Protein AF-A0A345R8A0-F1 (afdb_monomer_lite)

Structure (mmCIF, N/CA/C/O backbone):
data_AF-A0A345R8A0-F1
#
_entry.id   AF-A0A345R8A0-F1
#
loop_
_atom_site.group_PDB
_atom_site.id
_atom_site.type_symbol
_atom_site.label_atom_id
_atom_site.label_alt_id
_atom_site.label_comp_id
_atom_site.label_asym_id
_atom_site.label_entity_id
_atom_site.label_seq_id
_atom_site.pdbx_PDB_ins_code
_atom_site.Cartn_x
_atom_site.Cartn_y
_atom_site.Cartn_z
_atom_site.occupancy
_atom_site.B_iso_or_equiv
_atom_site.auth_seq_id
_atom_site.auth_comp_id
_atom_site.auth_asym_id
_atom_site.auth_atom_id
_atom_site.pdbx_PDB_model_num
ATOM 1 N N . MET A 1 1 ? -19.163 7.622 -16.918 1.00 77.88 1 MET A N 1
ATOM 2 C CA . MET A 1 1 ? -19.058 6.372 -17.705 1.00 77.88 1 MET A CA 1
ATOM 3 C C . MET A 1 1 ? -17.660 5.789 -17.510 1.00 77.88 1 MET A C 1
ATOM 5 O O . MET A 1 1 ? -16.726 6.576 -17.369 1.00 77.88 1 MET A O 1
ATOM 9 N N . PHE A 1 2 ? -17.513 4.461 -17.434 1.00 87.38 2 PHE A N 1
ATOM 10 C CA . PHE A 1 2 ? -16.194 3.812 -17.360 1.00 87.38 2 PHE A CA 1
ATOM 11 C C . PHE A 1 2 ? -15.455 3.922 -18.700 1.00 87.38 2 PHE A C 1
ATOM 13 O O . PHE A 1 2 ? -16.081 3.969 -19.755 1.00 87.38 2 PHE A O 1
ATOM 20 N N . ARG A 1 3 ? -14.124 3.992 -18.641 1.00 83.88 3 ARG A N 1
ATOM 21 C CA . ARG A 1 3 ? -13.221 4.232 -19.776 1.00 83.88 3 ARG A CA 1
ATOM 22 C C . ARG A 1 3 ? -12.813 2.946 -20.503 1.00 83.88 3 ARG A C 1
ATOM 24 O O . ARG A 1 3 ? -12.350 3.028 -21.633 1.00 83.88 3 ARG A O 1
ATOM 31 N N . SER A 1 4 ? -12.980 1.777 -19.881 1.00 86.06 4 SER A N 1
ATOM 32 C CA . SER A 1 4 ? -12.729 0.475 -20.510 1.00 86.06 4 SER A CA 1
ATOM 33 C C . SER A 1 4 ? -13.605 -0.636 -19.909 1.00 86.06 4 SER A C 1
ATOM 35 O O . SER A 1 4 ? -14.118 -0.471 -18.794 1.00 86.06 4 SER A O 1
ATOM 37 N N . PRO A 1 5 ? -13.765 -1.778 -20.607 1.00 88.62 5 PRO A N 1
ATOM 38 C CA . PRO A 1 5 ? -14.425 -2.961 -20.059 1.00 88.62 5 PRO A CA 1
ATOM 39 C C . PRO A 1 5 ? -13.766 -3.470 -18.775 1.00 88.62 5 PRO A C 1
ATOM 41 O O . PRO A 1 5 ? -14.469 -3.817 -17.835 1.00 88.62 5 PRO A O 1
ATOM 44 N N . GLU A 1 6 ? -12.435 -3.455 -18.692 1.00 90.38 6 GLU A N 1
ATOM 45 C CA . GLU A 1 6 ? -11.700 -3.926 -17.513 1.00 90.38 6 GLU A CA 1
ATOM 46 C C . GLU A 1 6 ? -11.864 -2.978 -16.317 1.00 90.38 6 GLU A C 1
ATOM 48 O O . GLU A 1 6 ? -11.864 -3.417 -15.169 1.00 90.38 6 GLU A O 1
ATOM 53 N N . GLN A 1 7 ? -12.063 -1.677 -16.559 1.00 91.88 7 GLN A N 1
ATOM 54 C CA . GLN A 1 7 ? -12.420 -0.732 -15.500 1.00 91.88 7 GLN A CA 1
ATOM 55 C C . GLN A 1 7 ? -13.836 -1.004 -14.961 1.00 91.88 7 GLN A C 1
ATOM 57 O O . GLN A 1 7 ? -14.059 -0.927 -13.751 1.00 91.88 7 GLN A O 1
ATOM 62 N N . ALA A 1 8 ? -14.785 -1.339 -15.842 1.00 93.62 8 ALA A N 1
ATOM 63 C CA . ALA A 1 8 ? -16.136 -1.737 -15.447 1.00 93.62 8 ALA A CA 1
ATOM 64 C C . ALA A 1 8 ? -16.137 -3.086 -14.706 1.00 93.62 8 ALA A C 1
ATOM 66 O O . ALA A 1 8 ? -16.811 -3.231 -13.690 1.00 93.62 8 ALA A O 1
ATOM 67 N N . GLU A 1 9 ? -15.328 -4.041 -15.162 1.00 94.81 9 GLU A N 1
ATOM 68 C CA . GLU A 1 9 ? -15.092 -5.318 -14.492 1.00 94.81 9 GLU A CA 1
ATOM 69 C C . GLU A 1 9 ? -14.518 -5.102 -13.082 1.00 94.81 9 GLU A C 1
ATOM 71 O O . GLU A 1 9 ? -15.033 -5.652 -12.108 1.00 94.81 9 GLU A O 1
ATOM 76 N N . PHE A 1 10 ? -13.501 -4.242 -12.946 1.00 95.81 10 PHE A N 1
ATOM 77 C CA . PHE A 1 10 ? -12.922 -3.877 -11.653 1.00 95.81 10 PHE A CA 1
ATOM 78 C C . PHE A 1 10 ? -13.986 -3.315 -10.701 1.00 95.81 10 PHE A C 1
ATOM 80 O O . PHE A 1 10 ? -14.083 -3.752 -9.553 1.00 95.81 10 PHE A O 1
ATOM 87 N N . ASN A 1 11 ? -14.817 -2.383 -11.179 1.00 97.50 11 ASN A N 1
ATOM 88 C CA . ASN A 1 11 ? -15.937 -1.845 -10.409 1.00 97.50 11 ASN A CA 1
ATOM 89 C C . ASN A 1 11 ? -16.918 -2.946 -9.979 1.00 97.50 11 ASN A C 1
ATOM 91 O O . ASN A 1 11 ? -17.286 -2.998 -8.808 1.00 97.50 11 ASN A O 1
ATOM 95 N N . GLN A 1 12 ? -17.296 -3.841 -10.894 1.00 96.81 12 GLN A N 1
ATOM 96 C CA . GLN A 1 12 ? -18.242 -4.919 -10.622 1.00 96.81 12 GLN A CA 1
ATOM 97 C C . GLN A 1 12 ? -17.741 -5.850 -9.510 1.00 96.81 12 GLN A C 1
ATOM 99 O O . GLN A 1 12 ? -18.516 -6.216 -8.629 1.00 96.81 12 GLN A O 1
ATOM 104 N N . PHE A 1 13 ? -16.451 -6.204 -9.499 1.00 97.38 13 PHE A N 1
ATOM 105 C CA . PHE A 1 13 ? -15.884 -7.028 -8.426 1.00 97.38 13 PHE A CA 1
ATOM 106 C C . PHE A 1 13 ? -15.897 -6.333 -7.072 1.00 97.38 13 PHE A C 1
ATOM 108 O O . PHE A 1 13 ? -16.281 -6.950 -6.077 1.00 97.38 13 PHE A O 1
ATOM 115 N N . VAL A 1 14 ? -15.534 -5.049 -7.037 1.00 98.06 14 VAL A N 1
ATOM 116 C CA . VAL A 1 14 ? -15.590 -4.251 -5.808 1.00 98.06 14 VAL A CA 1
ATOM 117 C C . VAL A 1 14 ? -17.036 -4.134 -5.312 1.00 98.06 14 VAL A C 1
ATOM 119 O O . VAL A 1 14 ? -17.295 -4.403 -4.142 1.00 98.06 14 VAL A O 1
ATOM 122 N N . ALA A 1 15 ? -17.988 -3.805 -6.187 1.00 98.00 15 ALA A N 1
ATOM 123 C CA . ALA A 1 15 ? -19.401 -3.666 -5.837 1.00 98.00 15 ALA A CA 1
ATOM 124 C C . ALA A 1 15 ? -20.010 -4.983 -5.327 1.00 98.00 15 ALA A C 1
ATOM 126 O O . ALA A 1 15 ? -20.638 -5.004 -4.270 1.00 98.00 15 ALA A O 1
ATOM 127 N N . ASN A 1 16 ? -19.761 -6.098 -6.022 1.00 97.69 16 ASN A N 1
ATOM 128 C CA . ASN A 1 16 ? -20.244 -7.418 -5.612 1.00 97.69 16 ASN A CA 1
ATOM 129 C C . ASN A 1 16 ? -19.719 -7.816 -4.228 1.00 97.69 16 ASN A C 1
ATOM 131 O O . ASN A 1 16 ? -20.475 -8.355 -3.420 1.00 97.69 16 ASN A O 1
ATOM 135 N N . HIS A 1 17 ? -18.443 -7.534 -3.954 1.00 98.38 17 HIS A N 1
ATOM 136 C CA . HIS A 1 17 ? -17.837 -7.815 -2.659 1.00 98.38 17 HIS A CA 1
ATOM 137 C C . HIS A 1 17 ? -18.387 -6.911 -1.546 1.00 98.38 17 HIS A C 1
ATOM 139 O O . HIS A 1 17 ? -18.649 -7.394 -0.449 1.00 98.38 17 HIS A O 1
ATOM 145 N N . ILE A 1 18 ? -18.623 -5.622 -1.827 1.00 98.12 18 ILE A N 1
ATOM 146 C CA . ILE A 1 18 ? -19.281 -4.702 -0.883 1.00 98.12 18 ILE A CA 1
ATOM 147 C C . ILE A 1 18 ? -20.659 -5.238 -0.471 1.00 98.12 18 ILE A C 1
ATOM 149 O O . ILE A 1 18 ? -21.012 -5.180 0.707 1.00 98.12 18 ILE A O 1
ATOM 153 N N . SER A 1 19 ? -21.434 -5.766 -1.422 1.00 97.19 19 SER A N 1
ATOM 154 C CA . SER A 1 19 ? -22.757 -6.329 -1.139 1.00 97.19 19 SER A CA 1
ATOM 155 C C . SER A 1 19 ? -22.697 -7.682 -0.426 1.00 97.19 19 SER A C 1
ATOM 157 O O . SER A 1 19 ? -23.536 -7.944 0.432 1.00 97.19 19 SER A O 1
ATOM 159 N N . ASN A 1 20 ? -21.730 -8.539 -0.771 1.00 96.38 20 ASN A N 1
ATOM 160 C CA . ASN A 1 20 ? -21.637 -9.917 -0.278 1.00 96.38 20 ASN A CA 1
ATOM 161 C C . ASN A 1 20 ? -20.197 -10.268 0.150 1.00 96.38 20 ASN A C 1
ATOM 163 O O . ASN A 1 20 ? -19.505 -11.001 -0.564 1.00 96.38 20 ASN A O 1
ATOM 167 N N . PRO A 1 21 ? -19.722 -9.749 1.295 1.00 96.25 21 PRO A N 1
ATOM 168 C CA . PRO A 1 21 ? -18.367 -10.014 1.765 1.00 96.25 21 PRO A CA 1
ATOM 169 C C . PRO A 1 21 ? -18.233 -11.431 2.349 1.00 96.25 21 PRO A C 1
ATOM 171 O O . PRO A 1 21 ? -18.961 -11.799 3.269 1.00 96.25 21 PRO A O 1
ATOM 174 N N . ASP A 1 22 ? -17.271 -12.210 1.852 1.00 95.56 22 ASP A N 1
ATOM 175 C CA . ASP A 1 22 ? -16.934 -13.568 2.315 1.00 95.56 22 ASP A CA 1
ATOM 176 C C . ASP A 1 22 ? -15.637 -13.601 3.147 1.00 95.56 22 ASP A C 1
ATOM 178 O O . ASP A 1 22 ? -15.593 -14.162 4.241 1.00 95.56 22 ASP A O 1
ATOM 182 N N . ALA A 1 23 ? -14.588 -12.951 2.656 1.00 97.50 23 ALA A N 1
ATOM 183 C CA . ALA A 1 23 ? -13.278 -12.778 3.284 1.00 97.50 23 ALA A CA 1
ATOM 184 C C . ALA A 1 23 ? -12.628 -11.506 2.702 1.00 97.50 23 ALA A C 1
ATOM 186 O O . ALA A 1 23 ? -13.123 -11.011 1.698 1.00 97.50 23 ALA A O 1
ATOM 187 N N . PRO A 1 24 ? -11.529 -10.959 3.253 1.00 98.12 24 PRO A N 1
ATOM 188 C CA . PRO A 1 24 ? -10.926 -9.737 2.716 1.00 98.12 24 PRO A CA 1
ATOM 189 C C . PRO A 1 24 ? -10.646 -9.824 1.206 1.00 98.12 24 PRO A C 1
ATOM 191 O O . PRO A 1 24 ? -10.015 -10.781 0.743 1.00 98.12 24 PRO A O 1
ATOM 194 N N . LEU A 1 25 ? -11.093 -8.836 0.431 1.00 98.50 25 LEU A N 1
ATOM 195 C CA . LEU A 1 25 ? -10.859 -8.784 -1.013 1.00 98.50 25 LEU A CA 1
ATOM 196 C C . LEU A 1 25 ? -9.452 -8.265 -1.308 1.00 98.50 25 LEU A C 1
ATOM 198 O O . LEU A 1 25 ? -9.097 -7.168 -0.888 1.00 98.50 25 LEU A O 1
ATOM 202 N N . LEU A 1 26 ? -8.671 -9.014 -2.085 1.00 98.19 26 LEU A N 1
ATOM 203 C CA . LEU A 1 26 ? -7.414 -8.532 -2.662 1.00 98.19 26 LEU A CA 1
ATOM 204 C C . LEU A 1 26 ? -7.591 -8.379 -4.166 1.00 98.19 26 LEU A C 1
ATOM 206 O O . LEU A 1 26 ? -7.727 -9.372 -4.883 1.00 98.19 26 LEU A O 1
ATOM 210 N N . ILE A 1 27 ? -7.606 -7.141 -4.648 1.00 96.75 27 ILE A N 1
ATOM 211 C CA . ILE A 1 27 ? -7.793 -6.853 -6.066 1.00 96.75 27 ILE A CA 1
ATOM 212 C C . ILE A 1 27 ? -6.631 -6.011 -6.591 1.00 96.75 27 ILE A C 1
ATOM 214 O O . ILE A 1 27 ? -6.379 -4.886 -6.156 1.00 96.75 27 ILE A O 1
ATOM 218 N N . GLU A 1 28 ? -5.885 -6.588 -7.529 1.00 94.44 28 GLU A N 1
ATOM 219 C CA . GLU A 1 28 ? -4.812 -5.899 -8.237 1.00 94.44 28 GLU A CA 1
ATOM 220 C C . GLU A 1 28 ? -5.332 -5.415 -9.580 1.00 94.44 28 GLU A C 1
ATOM 222 O O . GLU A 1 28 ? -5.896 -6.190 -10.345 1.00 94.44 28 GLU A O 1
ATOM 227 N N . GLY A 1 29 ? -5.143 -4.135 -9.874 1.00 89.19 29 GLY A N 1
ATOM 228 C CA . GLY A 1 29 ? -5.454 -3.569 -11.182 1.00 89.19 29 GLY A CA 1
ATOM 229 C C . GLY A 1 29 ? -4.224 -2.884 -11.741 1.00 89.19 29 GLY A C 1
ATOM 230 O O . GLY A 1 29 ? -3.698 -1.974 -11.097 1.00 89.19 29 GLY A O 1
ATOM 231 N N . ALA A 1 30 ? -3.764 -3.276 -12.925 1.00 81.19 30 ALA A N 1
ATOM 232 C CA . ALA A 1 30 ? -2.538 -2.719 -13.492 1.00 81.19 30 ALA A CA 1
ATOM 233 C C . ALA A 1 30 ? -2.554 -1.177 -13.549 1.00 81.19 30 ALA A C 1
ATOM 235 O O . ALA A 1 30 ? -3.607 -0.523 -13.565 1.00 81.19 30 ALA A O 1
ATOM 236 N N . THR A 1 31 ? -1.372 -0.561 -13.565 1.00 76.56 31 THR A N 1
ATOM 237 C CA . THR A 1 31 ? -1.261 0.890 -13.773 1.00 76.56 31 THR A CA 1
ATOM 238 C C . THR A 1 31 ? -1.940 1.286 -15.086 1.00 76.56 31 THR A C 1
ATOM 240 O O . THR A 1 31 ? -1.868 0.551 -16.071 1.00 76.56 31 THR A O 1
ATOM 243 N N . GLY A 1 32 ? -2.659 2.410 -15.065 1.00 73.00 32 GLY A N 1
ATOM 244 C CA . GLY A 1 32 ? -3.431 2.890 -16.213 1.00 73.00 32 GLY A CA 1
ATOM 245 C C . GLY A 1 32 ? -4.864 2.346 -16.323 1.00 73.00 32 GLY A C 1
ATOM 246 O O . GLY A 1 32 ? -5.683 2.945 -17.013 1.00 73.00 32 GLY A O 1
ATOM 247 N N . LEU A 1 33 ? -5.238 1.301 -15.566 1.00 83.38 33 LEU A N 1
ATOM 248 C CA . LEU A 1 33 ? -6.612 0.760 -15.551 1.00 83.38 33 LEU A CA 1
ATOM 249 C C . LEU A 1 33 ? -7.667 1.774 -15.053 1.00 83.38 33 LEU A C 1
ATOM 251 O O . LEU A 1 33 ? -8.860 1.635 -15.311 1.00 83.38 33 LEU A O 1
ATOM 255 N N . GLY A 1 34 ? -7.240 2.795 -14.302 1.00 86.75 34 GLY A N 1
ATOM 256 C CA . GLY A 1 34 ? -8.139 3.743 -13.645 1.00 86.75 34 GLY A CA 1
ATOM 257 C C . GLY A 1 34 ? -8.880 3.118 -12.457 1.00 86.75 34 GLY A C 1
ATOM 258 O O . GLY A 1 34 ? -10.099 3.254 -12.345 1.00 86.75 34 GLY A O 1
ATOM 259 N N . LYS A 1 35 ? -8.136 2.427 -11.581 1.00 91.69 35 LYS A N 1
ATOM 260 C CA . LYS A 1 35 ? -8.644 1.786 -10.354 1.00 91.69 35 LYS A CA 1
ATOM 261 C C . LYS A 1 35 ? -9.444 2.748 -9.477 1.00 91.69 35 LYS A C 1
ATOM 263 O O . LYS A 1 35 ? -10.528 2.385 -9.036 1.00 91.69 35 LYS A O 1
ATOM 268 N N . THR A 1 36 ? -8.927 3.962 -9.270 1.00 93.00 36 THR A N 1
ATOM 269 C CA . THR A 1 36 ? -9.528 4.989 -8.406 1.00 93.00 36 THR A CA 1
ATOM 270 C C . THR A 1 36 ? -10.953 5.306 -8.829 1.00 93.00 36 THR A C 1
ATOM 272 O O . THR A 1 36 ? -11.885 5.070 -8.067 1.00 93.00 36 THR A O 1
ATOM 275 N N . ARG A 1 37 ? -11.158 5.683 -10.094 1.00 94.00 37 ARG A N 1
ATOM 276 C CA . ARG A 1 37 ? -12.496 5.838 -10.679 1.00 94.00 37 ARG A CA 1
ATOM 277 C C . ARG A 1 37 ? -13.384 4.596 -10.510 1.00 94.00 37 ARG A C 1
ATOM 279 O O . ARG A 1 37 ? -14.561 4.730 -10.185 1.00 94.00 37 ARG A O 1
ATOM 286 N N . ALA A 1 38 ? -12.846 3.396 -10.735 1.00 95.62 38 ALA A N 1
ATOM 287 C CA . ALA A 1 38 ? -13.617 2.155 -10.656 1.00 95.62 38 ALA A CA 1
ATOM 288 C C . ALA A 1 38 ? -14.134 1.866 -9.239 1.00 95.62 38 ALA A C 1
ATOM 290 O O . ALA A 1 38 ? -15.328 1.616 -9.067 1.00 95.62 38 ALA A O 1
ATOM 291 N N . TYR A 1 39 ? -13.266 1.912 -8.223 1.00 97.31 39 TYR A N 1
ATOM 292 C CA . TYR A 1 39 ? -13.694 1.628 -6.854 1.00 97.31 39 TYR A CA 1
ATOM 293 C C . TYR A 1 39 ? -14.499 2.782 -6.259 1.00 97.31 39 TYR A C 1
ATOM 295 O O . TYR A 1 39 ? -15.452 2.513 -5.534 1.00 97.31 39 TYR A O 1
ATOM 303 N N . LEU A 1 40 ? -14.189 4.046 -6.587 1.00 97.62 40 LEU A N 1
ATOM 304 C CA . LEU A 1 40 ? -14.974 5.185 -6.105 1.00 97.62 40 LEU A CA 1
ATOM 305 C C . LEU A 1 40 ? -16.424 5.086 -6.577 1.00 97.62 40 LEU A C 1
ATOM 307 O O . LEU A 1 40 ? -17.327 5.291 -5.777 1.00 97.62 40 LEU A O 1
ATOM 311 N N . ALA A 1 41 ? -16.675 4.669 -7.820 1.00 97.44 41 ALA A N 1
ATOM 312 C CA . ALA A 1 41 ? -18.042 4.421 -8.272 1.00 97.44 41 ALA A CA 1
ATOM 313 C C . ALA A 1 41 ? -18.778 3.394 -7.393 1.00 97.44 41 ALA A C 1
ATOM 315 O O . ALA A 1 41 ? -19.903 3.649 -6.974 1.00 97.44 41 ALA A O 1
ATOM 316 N N . ALA A 1 42 ? -18.130 2.279 -7.036 1.00 97.75 42 ALA A N 1
ATOM 317 C CA . ALA A 1 42 ? -18.726 1.271 -6.155 1.00 97.75 42 ALA A CA 1
ATOM 318 C C . ALA A 1 42 ? -18.971 1.817 -4.734 1.00 97.75 42 ALA A C 1
ATOM 320 O O . ALA A 1 42 ? -20.017 1.561 -4.138 1.00 97.75 42 ALA A O 1
ATOM 321 N N . VAL A 1 43 ? -18.033 2.612 -4.209 1.00 98.00 43 VAL A N 1
ATOM 322 C CA . VAL A 1 43 ? -18.134 3.264 -2.893 1.00 98.00 43 VAL A CA 1
ATOM 323 C C . VAL A 1 43 ? -19.258 4.304 -2.849 1.00 98.00 43 VAL A C 1
ATOM 325 O O . VAL A 1 43 ? -19.973 4.399 -1.852 1.00 98.00 43 VAL A O 1
ATOM 328 N N . PHE A 1 44 ? -19.468 5.069 -3.919 1.00 97.88 44 PHE A N 1
ATOM 329 C CA . PHE A 1 44 ? -20.542 6.060 -3.975 1.00 97.88 44 PHE A CA 1
ATOM 330 C C . PHE A 1 44 ? -21.912 5.427 -4.239 1.00 97.88 44 PHE A C 1
ATOM 332 O O . PHE A 1 44 ? -22.894 5.892 -3.675 1.00 97.88 44 PHE A O 1
ATOM 339 N N . GLN A 1 45 ? -21.994 4.313 -4.966 1.00 96.12 45 GLN A N 1
ATOM 340 C CA . GLN A 1 45 ? -23.272 3.666 -5.300 1.00 96.12 45 GLN A CA 1
ATOM 341 C C . GLN A 1 45 ? -23.825 2.711 -4.228 1.00 96.12 45 GLN A C 1
ATOM 343 O O . GLN A 1 45 ? -24.997 2.352 -4.291 1.00 96.12 45 GLN A O 1
ATOM 348 N N . THR A 1 46 ? -23.017 2.282 -3.254 1.00 97.00 46 THR A N 1
ATOM 349 C CA . THR A 1 46 ? -23.482 1.389 -2.173 1.00 97.00 46 THR A CA 1
ATOM 350 C C . THR A 1 46 ? -24.357 2.106 -1.133 1.00 97.00 46 THR A C 1
ATOM 352 O O . THR A 1 46 ? -24.239 3.308 -0.948 1.00 97.00 46 THR A O 1
ATOM 355 N N . ASP A 1 47 ? -25.199 1.393 -0.392 1.00 95.88 47 ASP A N 1
ATOM 356 C CA . ASP A 1 47 ? -25.915 1.910 0.788 1.00 95.88 47 ASP A CA 1
ATOM 357 C C . ASP A 1 47 ? -25.055 1.892 2.070 1.00 95.88 47 ASP A C 1
ATOM 359 O O . ASP A 1 47 ? -25.454 2.415 3.108 1.00 95.88 47 ASP A O 1
ATOM 363 N N . LYS A 1 48 ? -23.869 1.275 2.009 1.00 97.62 48 LYS A N 1
ATOM 364 C CA . LYS A 1 48 ? -22.955 1.094 3.143 1.00 97.62 48 LYS A CA 1
ATOM 365 C C . LYS A 1 48 ? -22.150 2.350 3.469 1.00 97.62 48 LYS A C 1
ATOM 367 O O . LYS A 1 48 ? -21.744 3.093 2.573 1.00 97.62 48 LYS A O 1
ATOM 372 N N . ARG A 1 49 ? -21.815 2.522 4.752 1.00 98.00 49 ARG A N 1
ATOM 373 C CA . ARG A 1 49 ? -20.831 3.510 5.211 1.00 98.00 49 ARG A CA 1
ATOM 374 C C . ARG A 1 49 ? -19.427 2.972 4.985 1.00 98.00 49 ARG A C 1
ATOM 376 O O . ARG A 1 49 ? -19.062 1.912 5.498 1.00 98.00 49 ARG A O 1
ATOM 383 N N . VAL A 1 50 ? -18.614 3.725 4.256 1.00 98.62 50 VAL A N 1
ATOM 384 C CA . VAL A 1 50 ? -17.299 3.273 3.786 1.00 98.62 50 VAL A CA 1
ATOM 385 C C . VAL A 1 50 ? -16.189 4.133 4.382 1.00 98.62 50 VAL A C 1
ATOM 387 O O . VAL A 1 50 ? -16.371 5.330 4.605 1.00 98.62 50 VAL A O 1
ATOM 390 N N . ALA A 1 51 ? -15.026 3.536 4.631 1.00 98.56 51 ALA A N 1
ATOM 391 C CA . ALA A 1 51 ? -13.773 4.273 4.742 1.00 98.56 51 ALA A CA 1
ATOM 392 C C . ALA A 1 51 ? -12.819 3.939 3.597 1.00 98.56 51 ALA A C 1
ATOM 394 O O . ALA A 1 51 ? -12.680 2.778 3.226 1.00 98.56 51 ALA A O 1
ATOM 395 N N . ILE A 1 52 ? -12.133 4.959 3.091 1.00 98.50 52 ILE A N 1
ATOM 396 C CA . ILE A 1 52 ? -11.014 4.874 2.159 1.00 98.50 52 ILE A CA 1
ATOM 397 C C . ILE A 1 52 ? -9.750 5.231 2.945 1.00 98.50 52 ILE A C 1
ATOM 399 O O . ILE A 1 52 ? -9.580 6.349 3.435 1.00 98.50 52 ILE A O 1
ATOM 403 N N . CYS A 1 53 ? -8.871 4.254 3.099 1.00 97.00 53 CYS A N 1
ATOM 404 C CA . CYS A 1 53 ? -7.655 4.318 3.882 1.00 97.00 53 CYS A CA 1
ATOM 405 C C . CYS A 1 53 ? -6.443 4.348 2.954 1.00 97.00 53 CYS A C 1
ATOM 407 O O . CYS A 1 53 ? -6.230 3.428 2.167 1.00 97.00 53 CYS A O 1
ATOM 409 N N . LEU A 1 54 ? -5.624 5.385 3.087 1.00 93.19 54 LEU A N 1
ATOM 410 C CA . LEU A 1 54 ? -4.411 5.572 2.295 1.00 93.19 54 LEU A CA 1
ATOM 411 C C . LEU A 1 54 ? -3.160 5.503 3.163 1.00 93.19 54 LEU A C 1
ATOM 413 O O . LEU A 1 54 ? -3.205 5.738 4.370 1.00 93.19 54 LEU A O 1
ATOM 417 N N . ALA A 1 55 ? -2.014 5.208 2.556 1.00 85.31 55 ALA A N 1
ATOM 418 C CA . ALA A 1 55 ? -0.753 5.166 3.288 1.00 85.31 55 ALA A CA 1
ATOM 419 C C . ALA A 1 55 ? -0.381 6.547 3.868 1.00 85.31 55 ALA A C 1
ATOM 421 O O . ALA A 1 55 ? -0.025 6.652 5.039 1.00 85.31 55 ALA A O 1
ATOM 422 N N . THR A 1 56 ? -0.514 7.626 3.092 1.00 85.06 56 THR A N 1
ATOM 423 C CA . THR A 1 56 ? -0.013 8.960 3.466 1.00 85.06 56 THR A CA 1
ATOM 424 C C . THR A 1 56 ? -1.039 10.064 3.214 1.00 85.06 56 THR A C 1
ATOM 426 O O . THR A 1 56 ? -1.967 9.899 2.425 1.00 85.06 56 THR A O 1
ATOM 429 N N . ASN A 1 57 ? -0.852 11.226 3.852 1.00 86.69 57 ASN A N 1
ATOM 430 C CA . ASN A 1 57 ? -1.676 12.406 3.569 1.00 86.69 57 ASN A CA 1
ATOM 431 C C . ASN A 1 57 ? -1.466 12.936 2.144 1.00 86.69 57 ASN A C 1
ATOM 433 O O . ASN A 1 57 ? -2.425 13.407 1.550 1.00 86.69 57 ASN A O 1
ATOM 437 N N . ALA A 1 58 ? -0.271 12.775 1.563 1.00 82.94 58 ALA A N 1
ATOM 438 C CA . ALA A 1 58 ? -0.009 13.140 0.169 1.00 82.94 58 ALA A CA 1
ATOM 439 C C . ALA A 1 58 ? -0.895 12.354 -0.815 1.00 82.94 58 ALA A C 1
ATOM 441 O O . ALA A 1 58 ? -1.445 12.933 -1.744 1.00 82.94 58 ALA A O 1
ATOM 442 N N . LEU A 1 59 ? -1.109 11.054 -0.575 1.00 86.56 59 LEU A N 1
ATOM 443 C CA . LEU A 1 59 ? -2.060 10.268 -1.368 1.00 86.56 59 LEU A CA 1
ATOM 444 C C . LEU A 1 59 ? -3.505 10.737 -1.164 1.00 86.56 59 LEU A C 1
ATOM 446 O O . LEU A 1 59 ? -4.314 10.645 -2.083 1.00 86.56 59 LEU A O 1
ATOM 450 N N . ILE A 1 60 ? -3.843 11.247 0.026 1.00 91.94 60 ILE A N 1
ATOM 451 C CA . ILE A 1 60 ? -5.186 11.785 0.267 1.00 91.94 60 ILE A CA 1
ATOM 452 C C . ILE A 1 60 ? -5.369 13.060 -0.552 1.00 91.94 60 ILE A C 1
ATOM 454 O O . ILE A 1 60 ? -6.370 13.171 -1.249 1.00 91.94 60 ILE A O 1
ATOM 458 N N . GLU A 1 61 ? -4.391 13.968 -0.540 1.00 89.56 61 GLU A N 1
ATOM 459 C CA . GLU A 1 61 ? -4.404 15.146 -1.417 1.00 89.56 61 GLU A CA 1
ATOM 460 C C . GLU A 1 61 ? -4.495 14.755 -2.899 1.00 89.56 61 GLU A C 1
ATOM 462 O O . GLU A 1 61 ? -5.220 15.392 -3.656 1.00 89.56 61 GLU A O 1
ATOM 467 N N . GLN A 1 62 ? -3.831 13.673 -3.322 1.00 86.44 62 GLN A N 1
ATOM 468 C CA . GLN A 1 62 ? -3.936 13.169 -4.695 1.00 86.44 62 GLN A CA 1
ATOM 469 C C . GLN A 1 62 ? -5.376 12.769 -5.053 1.00 86.44 62 GLN A C 1
ATOM 471 O O . GLN A 1 62 ? -5.854 13.114 -6.131 1.00 86.44 62 GLN A O 1
ATOM 476 N N . ILE A 1 63 ? -6.093 12.072 -4.163 1.00 90.31 63 ILE A N 1
ATOM 477 C CA . ILE A 1 63 ? -7.507 11.732 -4.391 1.00 90.31 63 ILE A CA 1
ATOM 478 C C . ILE A 1 63 ? -8.380 12.991 -4.396 1.00 90.31 63 ILE A C 1
ATOM 480 O O . ILE A 1 63 ? -9.228 13.126 -5.280 1.00 90.31 63 ILE A O 1
ATOM 484 N N . LEU A 1 64 ? -8.173 13.908 -3.446 1.00 91.12 64 LEU A N 1
ATOM 485 C CA . LEU A 1 64 ? -8.965 15.137 -3.321 1.00 91.12 64 LEU A CA 1
ATOM 486 C C . LEU A 1 64 ? -8.816 16.056 -4.539 1.00 91.12 64 LEU A C 1
ATOM 488 O O . LEU A 1 64 ? -9.801 16.630 -4.989 1.00 91.12 64 LEU A O 1
ATOM 492 N N . ASN A 1 65 ? -7.611 16.137 -5.103 1.00 88.44 65 ASN A N 1
ATOM 493 C CA . ASN A 1 65 ? -7.318 16.936 -6.294 1.00 88.44 65 ASN A CA 1
ATOM 494 C C . ASN A 1 65 ? -7.584 16.184 -7.611 1.00 88.44 65 ASN A C 1
ATOM 496 O O . ASN A 1 65 ? -7.401 16.740 -8.695 1.00 88.44 65 ASN A O 1
ATOM 500 N N . SER A 1 66 ? -8.007 14.918 -7.550 1.00 88.25 66 SER A N 1
ATOM 501 C CA . SER A 1 66 ? -8.317 14.134 -8.745 1.00 88.25 66 SER A CA 1
ATOM 502 C C . SER A 1 66 ? -9.668 14.525 -9.349 1.00 88.25 66 SER A C 1
ATOM 504 O O . SER A 1 66 ? -10.615 14.865 -8.646 1.00 88.25 66 SER A O 1
ATOM 506 N N . SER A 1 67 ? -9.811 14.351 -10.665 1.00 89.88 67 SER A N 1
ATOM 507 C CA . SER A 1 67 ? -11.121 14.435 -11.340 1.00 89.88 67 SER A CA 1
ATOM 508 C C . SER A 1 67 ? -12.049 13.245 -11.045 1.00 89.88 67 SER A C 1
ATOM 510 O O . SER A 1 67 ? -13.198 13.230 -11.488 1.00 89.88 67 SER A O 1
ATOM 512 N N . ASP A 1 68 ? -11.563 12.220 -10.340 1.00 92.88 68 ASP A N 1
ATOM 513 C CA . ASP A 1 68 ? -12.319 10.998 -10.073 1.00 92.88 68 ASP A CA 1
ATOM 514 C C . ASP A 1 68 ? -13.250 11.147 -8.866 1.00 92.88 68 ASP A C 1
ATOM 516 O O . ASP A 1 68 ? -14.359 10.617 -8.909 1.00 92.88 68 ASP A O 1
ATOM 520 N N . LEU A 1 69 ? -12.846 11.892 -7.829 1.00 94.00 69 LEU A N 1
ATOM 521 C CA . LEU A 1 69 ? -13.689 12.125 -6.653 1.00 94.00 69 LEU A CA 1
ATOM 522 C C . LEU A 1 69 ? -14.916 13.005 -6.968 1.00 94.00 69 LEU A C 1
ATOM 524 O O . LEU A 1 69 ? -16.020 12.539 -6.682 1.00 94.00 69 LEU A O 1
ATOM 528 N N . PRO A 1 70 ? -14.794 14.184 -7.619 1.00 94.19 70 PRO A N 1
ATOM 529 C CA . PRO A 1 70 ? -15.960 14.981 -8.010 1.00 94.19 70 PRO A CA 1
ATOM 530 C C . PRO A 1 70 ? -16.915 14.205 -8.921 1.00 94.19 70 PRO A C 1
ATOM 532 O O . PRO A 1 70 ? -18.121 14.188 -8.700 1.00 94.19 70 PRO A O 1
ATOM 535 N N . TRP A 1 71 ? -16.367 13.467 -9.891 1.00 94.88 71 TRP A N 1
ATOM 536 C CA . TRP A 1 71 ? -17.163 12.598 -10.756 1.00 94.88 71 TRP A CA 1
ATOM 537 C C . TRP A 1 71 ? -17.913 11.509 -9.973 1.00 94.88 71 TRP A C 1
ATOM 539 O O . TRP A 1 71 ? -19.041 11.169 -10.318 1.00 94.88 71 TRP A O 1
ATOM 549 N N . ALA A 1 72 ? -17.302 10.933 -8.936 1.00 95.44 72 ALA A N 1
ATOM 550 C CA . ALA A 1 72 ? -17.961 9.927 -8.112 1.00 95.44 72 ALA A CA 1
ATOM 551 C C . ALA A 1 72 ? -19.052 10.541 -7.217 1.00 95.44 72 ALA A C 1
ATOM 553 O O . ALA A 1 72 ? -20.095 9.918 -7.035 1.00 95.44 72 ALA A O 1
ATOM 554 N N . GLN A 1 73 ? -18.859 11.772 -6.729 1.00 95.62 73 GLN A N 1
ATOM 555 C CA . GLN A 1 73 ? -19.878 12.522 -5.983 1.00 95.62 73 GLN A CA 1
ATOM 556 C C . GLN A 1 73 ? -21.127 12.801 -6.828 1.00 95.62 73 GLN A C 1
ATOM 558 O O . GLN A 1 73 ? -22.237 12.703 -6.313 1.00 95.62 73 GLN A O 1
ATOM 563 N N . GLU A 1 74 ? -20.981 13.047 -8.134 1.00 95.94 74 GLU A N 1
ATOM 564 C CA . GLU A 1 74 ? -22.125 13.184 -9.053 1.00 95.94 74 GLU A CA 1
ATOM 565 C C . GLU A 1 74 ? -22.994 11.915 -9.131 1.00 95.94 74 GLU A C 1
ATOM 567 O O . GLU A 1 74 ? -24.181 12.003 -9.441 1.00 95.94 74 GLU A O 1
ATOM 572 N N . LEU A 1 75 ? -22.434 10.731 -8.841 1.00 95.12 75 LEU A N 1
ATOM 573 C CA . LEU A 1 75 ? -23.188 9.470 -8.836 1.00 95.12 75 LEU A CA 1
ATOM 574 C C . LEU A 1 75 ? -24.119 9.340 -7.623 1.00 95.12 75 LEU A C 1
ATOM 576 O O . LEU A 1 75 ? -25.091 8.589 -7.694 1.00 95.12 75 LEU A O 1
ATOM 580 N N . ALA A 1 76 ? -23.808 10.023 -6.519 1.00 95.19 76 ALA A N 1
ATOM 581 C CA . ALA A 1 76 ? -24.607 10.032 -5.297 1.00 95.19 76 ALA A CA 1
ATOM 582 C C . ALA A 1 76 ? -24.438 11.377 -4.556 1.00 95.19 76 ALA A C 1
ATOM 584 O O . ALA A 1 76 ? -23.704 11.436 -3.565 1.00 95.19 76 ALA A O 1
ATOM 585 N N . PRO A 1 77 ? -25.113 12.451 -5.019 1.00 94.38 77 PRO A N 1
ATOM 586 C CA . PRO A 1 77 ? -24.923 13.813 -4.505 1.00 94.38 77 PRO A CA 1
ATOM 587 C C . PRO A 1 77 ? -25.260 13.988 -3.020 1.00 94.38 77 PRO A C 1
ATOM 589 O O . PRO A 1 77 ? -24.725 14.880 -2.370 1.00 94.38 77 PRO A O 1
ATOM 592 N N . ASP A 1 78 ? -26.127 13.127 -2.484 1.00 95.38 78 ASP A N 1
ATOM 593 C CA . ASP A 1 78 ? -26.569 13.183 -1.088 1.00 95.38 78 ASP A CA 1
ATOM 594 C C . ASP A 1 78 ? -25.550 12.580 -0.106 1.00 95.38 78 ASP A C 1
ATOM 596 O O . ASP A 1 78 ? -25.685 12.752 1.106 1.00 95.38 78 ASP A O 1
ATOM 600 N N . LYS A 1 79 ? -24.525 11.867 -0.598 1.00 96.81 79 LYS A N 1
ATOM 601 C CA . LYS A 1 79 ? -23.515 11.248 0.265 1.00 96.81 79 LYS A CA 1
ATOM 602 C C . LYS A 1 79 ? -22.515 12.263 0.788 1.00 96.81 79 LYS A C 1
ATOM 604 O O . LYS A 1 79 ? -21.833 12.962 0.038 1.00 96.81 79 LYS A O 1
ATOM 609 N N . THR A 1 80 ? -22.330 12.240 2.097 1.00 97.38 80 THR A N 1
ATOM 610 C CA . THR A 1 80 ? -21.353 13.071 2.793 1.00 97.38 80 THR A CA 1
ATOM 611 C C . THR A 1 80 ? -19.958 12.442 2.760 1.00 97.38 80 THR A C 1
ATOM 613 O O . THR A 1 80 ? -19.774 11.250 3.026 1.00 97.38 80 THR A O 1
ATOM 616 N N . VAL A 1 81 ? -18.947 13.259 2.454 1.00 97.81 81 VAL A N 1
ATOM 617 C CA . VAL A 1 81 ? -17.530 12.867 2.447 1.00 97.81 81 VAL A CA 1
ATOM 618 C C . VAL A 1 81 ? -16.795 13.687 3.500 1.00 97.81 81 VAL A C 1
ATOM 620 O O . VAL A 1 81 ? -16.877 14.912 3.490 1.00 97.81 81 VAL A O 1
ATOM 623 N N . ALA A 1 82 ? -16.054 13.026 4.386 1.00 97.94 82 ALA A N 1
ATOM 624 C CA . ALA A 1 82 ? -15.192 13.685 5.363 1.00 97.94 82 ALA A CA 1
ATOM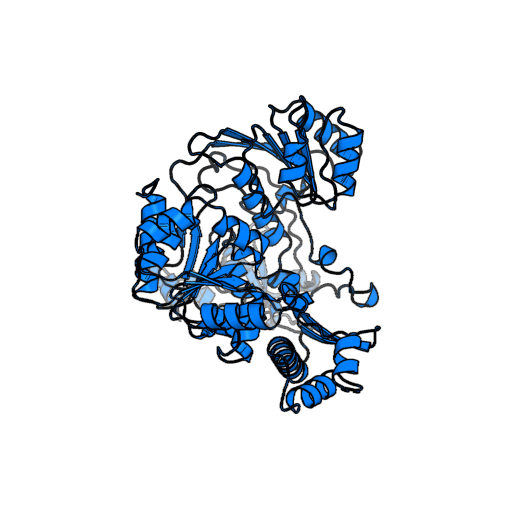 625 C C . ALA A 1 82 ? -13.754 13.182 5.248 1.00 97.94 82 ALA A C 1
ATOM 627 O O . ALA A 1 82 ? -13.506 11.995 5.034 1.00 97.94 82 ALA A O 1
ATOM 628 N N . VAL A 1 83 ? -12.800 14.090 5.437 1.00 97.62 83 VAL A N 1
ATOM 629 C CA . VAL A 1 83 ? -11.369 13.781 5.491 1.00 97.62 83 VAL A CA 1
ATOM 630 C C . VAL A 1 83 ? -10.911 13.887 6.937 1.00 97.62 83 VAL A C 1
ATOM 632 O O . VAL A 1 83 ? -11.277 14.831 7.630 1.00 97.62 83 VAL A O 1
ATOM 635 N N . PHE A 1 84 ? -10.110 12.927 7.392 1.00 96.88 84 PHE A N 1
ATOM 636 C CA . PHE A 1 84 ? -9.539 12.940 8.732 1.00 96.88 84 PHE A CA 1
ATOM 637 C C . PHE A 1 84 ? -8.010 13.044 8.700 1.00 96.88 84 PHE A C 1
ATOM 639 O O . PHE A 1 84 ? -7.314 12.215 8.102 1.00 96.88 84 PHE A O 1
ATOM 646 N N . ARG A 1 85 ? -7.492 14.047 9.408 1.00 93.38 85 ARG A N 1
ATOM 647 C CA . ARG A 1 85 ? -6.079 14.319 9.687 1.00 93.38 85 ARG A CA 1
ATOM 648 C C . ARG A 1 85 ? -5.833 14.226 11.196 1.00 93.38 85 ARG A C 1
ATOM 650 O O . ARG A 1 85 ? -6.710 14.558 11.992 1.00 93.38 85 ARG A O 1
ATOM 657 N N . SER A 1 86 ? -4.642 13.768 11.584 1.00 89.00 86 SER A N 1
ATOM 658 C CA . SER A 1 86 ? -4.238 13.694 12.994 1.00 89.00 86 SER A CA 1
ATOM 659 C C . SER A 1 86 ? -4.085 15.081 13.615 1.00 89.00 86 SER A C 1
ATOM 661 O O . SER A 1 86 ? -3.894 16.074 12.911 1.00 89.00 86 SER A O 1
ATOM 663 N N . ARG A 1 87 ? -4.104 15.140 14.946 1.00 86.75 87 ARG A N 1
ATOM 664 C CA . ARG A 1 87 ? -4.048 16.373 15.737 1.00 86.75 87 ARG A CA 1
ATOM 665 C C . ARG A 1 87 ? -2.877 17.284 15.369 1.00 86.75 87 ARG A C 1
ATOM 667 O O . ARG A 1 87 ? -3.024 18.497 15.395 1.00 86.75 87 ARG A O 1
ATOM 674 N N . ARG A 1 88 ? -1.731 16.721 14.969 1.00 84.69 88 ARG A N 1
ATOM 675 C CA . ARG A 1 88 ? -0.540 17.499 14.570 1.00 84.69 88 ARG A CA 1
ATOM 676 C C . ARG A 1 88 ? -0.775 18.471 13.405 1.00 84.69 88 ARG A C 1
ATOM 678 O O . ARG A 1 88 ? 0.033 19.366 13.218 1.00 84.69 88 ARG A O 1
ATOM 685 N N . TYR A 1 89 ? -1.834 18.274 12.616 1.00 86.31 89 TYR A N 1
ATOM 686 C CA . TYR A 1 89 ? -2.211 19.163 11.510 1.00 86.31 89 TYR A CA 1
ATOM 687 C C . TYR A 1 89 ? -3.052 20.365 11.951 1.00 86.31 89 TYR A C 1
ATOM 689 O O . TYR A 1 89 ? -3.359 21.215 11.125 1.00 86.31 89 TYR A O 1
ATOM 697 N N . PHE A 1 90 ? -3.434 20.419 13.225 1.00 86.81 90 PHE A N 1
ATOM 698 C CA . PHE A 1 90 ? -4.322 21.437 13.777 1.00 86.81 90 PHE A CA 1
ATOM 699 C C . PHE A 1 90 ? -3.638 22.301 14.837 1.00 86.81 90 PHE A C 1
ATOM 701 O O . PHE A 1 90 ? -4.336 23.035 15.517 1.00 86.81 90 PHE A O 1
ATOM 708 N N . GLU A 1 91 ? -2.309 22.216 14.989 1.00 82.12 91 GLU A N 1
ATOM 709 C CA . GLU A 1 91 ? -1.512 22.991 15.959 1.00 82.12 91 GLU A CA 1
ATOM 710 C C . GLU A 1 91 ? -2.252 23.211 17.301 1.00 82.12 91 GLU A C 1
ATOM 712 O O . GLU A 1 91 ? -2.496 22.242 18.030 1.00 82.12 91 GLU A O 1
ATOM 717 N N . ASP A 1 92 ? -2.648 24.456 17.590 1.00 80.00 92 ASP A N 1
ATOM 718 C CA . ASP A 1 92 ? -3.398 24.862 18.786 1.00 80.00 92 ASP A CA 1
ATOM 719 C C . ASP A 1 92 ? -4.922 25.010 18.553 1.00 80.00 92 ASP A C 1
ATOM 721 O O . ASP A 1 92 ? -5.675 25.259 19.499 1.00 80.00 92 ASP A O 1
ATOM 725 N N . ASP A 1 93 ? -5.411 24.807 17.326 1.00 90.31 93 ASP A N 1
ATOM 726 C CA . ASP A 1 93 ? -6.833 24.853 16.961 1.00 90.31 93 ASP A CA 1
ATOM 727 C C . ASP A 1 93 ? -7.547 23.533 17.293 1.00 90.31 93 ASP A C 1
ATOM 729 O O . ASP A 1 93 ? -7.891 22.685 16.459 1.00 90.31 93 ASP A O 1
ATOM 733 N N . ARG A 1 94 ? -7.761 23.349 18.595 1.00 86.75 94 ARG A N 1
ATOM 734 C CA . ARG A 1 94 ? -8.451 22.180 19.137 1.00 86.75 94 ARG A CA 1
ATOM 735 C C . ARG A 1 94 ? -9.902 22.079 18.659 1.00 86.75 94 ARG A C 1
ATOM 737 O O . ARG A 1 94 ? -10.394 20.963 18.498 1.00 86.75 94 ARG A O 1
ATOM 744 N N . GLU A 1 95 ? -10.571 23.209 18.454 1.00 91.31 95 GLU A N 1
ATOM 745 C CA . GLU A 1 95 ? -11.973 23.251 18.039 1.00 91.31 95 GLU A CA 1
ATOM 746 C C . GLU A 1 95 ? -12.128 22.730 16.606 1.00 91.31 95 GLU A C 1
ATOM 748 O O . GLU A 1 95 ? -12.950 21.843 16.367 1.00 91.31 95 GLU A O 1
ATOM 753 N N . ALA A 1 96 ? -11.268 23.162 15.676 1.00 93.88 96 ALA A N 1
ATOM 754 C CA . ALA A 1 96 ? -11.261 22.645 14.308 1.00 93.88 96 ALA A CA 1
ATOM 755 C C . ALA A 1 96 ? -10.951 21.140 14.249 1.00 93.88 96 ALA A C 1
ATOM 757 O O . ALA A 1 96 ? -11.588 20.400 13.491 1.00 93.88 96 ALA A O 1
ATOM 758 N N . TYR A 1 97 ? -10.011 20.662 15.072 1.00 93.00 97 TYR A N 1
ATOM 759 C CA . TYR A 1 97 ? -9.715 19.231 15.168 1.00 93.00 97 TYR A CA 1
ATOM 760 C C . TYR A 1 97 ? -10.924 18.420 15.664 1.00 93.00 97 TYR A C 1
ATOM 762 O O . TYR A 1 97 ? -11.245 17.371 15.093 1.00 93.00 97 TYR A O 1
ATOM 770 N N . GLU A 1 98 ? -11.603 18.893 16.715 1.00 91.50 98 GLU A N 1
ATOM 771 C CA . GLU A 1 98 ? -12.791 18.238 17.272 1.00 91.50 98 GLU A CA 1
ATOM 772 C C . GLU A 1 98 ? -13.962 18.255 16.272 1.00 91.50 98 GLU A C 1
ATOM 774 O O . GLU A 1 98 ? -14.569 17.205 16.047 1.00 91.50 98 GLU A O 1
ATOM 779 N N . ALA A 1 99 ? -14.192 19.370 15.572 1.00 94.44 99 ALA A N 1
ATOM 780 C CA . ALA A 1 99 ? -15.212 19.487 14.528 1.00 94.44 99 ALA A CA 1
ATOM 781 C C . ALA A 1 99 ? -14.965 18.532 13.344 1.00 94.44 99 ALA A C 1
ATOM 783 O O . ALA A 1 99 ? -15.875 17.819 12.911 1.00 94.44 99 ALA A O 1
ATOM 784 N N . GLN A 1 100 ? -13.722 18.442 12.848 1.00 95.25 100 GLN A N 1
ATOM 785 C CA . GLN A 1 100 ? -13.347 17.459 11.823 1.00 95.25 100 GLN A CA 1
ATOM 786 C C . GLN A 1 100 ? -13.619 16.032 12.313 1.00 95.25 100 GLN A C 1
ATOM 788 O O . GLN A 1 100 ? -14.116 15.196 11.557 1.00 95.25 100 GLN A O 1
ATOM 793 N N . ARG A 1 101 ? -13.266 15.727 13.567 1.00 94.88 101 ARG A N 1
ATOM 794 C CA . ARG A 1 101 ? -13.452 14.392 14.141 1.00 94.88 101 ARG A CA 1
ATOM 795 C C . ARG A 1 101 ? -14.930 14.007 14.189 1.00 94.88 101 ARG A C 1
ATOM 797 O O . ARG A 1 101 ? -15.264 12.879 13.836 1.00 94.88 101 ARG A O 1
ATOM 804 N N . GLU A 1 102 ? -15.806 14.923 14.590 1.00 95.06 102 GLU A N 1
ATOM 805 C CA . GLU A 1 102 ? -17.256 14.699 14.597 1.00 95.06 102 GLU A CA 1
ATOM 806 C C . GLU A 1 102 ? -17.800 14.482 13.181 1.00 95.06 102 GLU A C 1
ATOM 808 O O . GLU A 1 102 ? -18.480 13.484 12.934 1.00 95.06 102 GLU A O 1
ATOM 813 N N . ALA A 1 103 ? -17.408 15.328 12.221 1.00 97.06 103 ALA A N 1
ATOM 814 C CA . ALA A 1 103 ? -17.763 15.155 10.811 1.00 97.06 103 ALA A CA 1
ATOM 815 C C . ALA A 1 103 ? -17.293 13.792 10.264 1.00 97.06 103 ALA A C 1
ATOM 817 O O . ALA A 1 103 ? -18.055 13.069 9.617 1.00 97.06 103 ALA A O 1
ATOM 818 N N . ALA A 1 104 ? -16.060 13.392 10.591 1.00 97.19 104 ALA A N 1
ATOM 819 C CA . ALA A 1 104 ? -15.489 12.099 10.228 1.00 97.19 104 ALA A CA 1
ATOM 820 C C . ALA A 1 104 ? -16.265 10.917 10.825 1.00 97.19 104 ALA A C 1
ATOM 822 O O . ALA A 1 104 ? -16.365 9.876 10.179 1.00 97.19 104 ALA A O 1
ATOM 823 N N . GLN A 1 105 ? -16.846 11.053 12.018 1.00 96.00 105 GLN A N 1
ATOM 824 C CA . GLN A 1 105 ? -17.619 9.985 12.654 1.00 96.00 105 GLN A CA 1
ATOM 825 C C . GLN A 1 105 ? -19.012 9.799 12.054 1.00 96.00 105 GLN A C 1
ATOM 827 O O . GLN A 1 105 ? -19.528 8.679 12.102 1.00 96.00 105 GLN A O 1
ATOM 832 N N . ILE A 1 106 ? -19.616 10.842 11.477 1.00 96.19 106 ILE A N 1
ATOM 833 C CA . ILE A 1 106 ? -20.987 10.792 10.939 1.00 96.19 106 ILE A CA 1
ATOM 834 C C . ILE A 1 106 ? -21.056 10.660 9.416 1.00 96.19 106 ILE A C 1
ATOM 836 O O . ILE A 1 106 ? -22.037 10.113 8.928 1.00 96.19 106 ILE A O 1
ATOM 840 N N . ALA A 1 107 ? -20.012 11.051 8.676 1.00 97.88 107 ALA A N 1
ATOM 841 C CA . ALA A 1 107 ? -20.029 11.032 7.210 1.00 97.88 107 ALA A CA 1
ATOM 842 C C . ALA A 1 107 ? -20.347 9.647 6.623 1.00 97.88 107 ALA A C 1
ATOM 844 O O . ALA A 1 107 ? -20.046 8.634 7.259 1.00 97.88 107 ALA A O 1
ATOM 845 N N . ASP A 1 108 ? -20.864 9.564 5.401 1.00 98.19 108 ASP A N 1
ATOM 846 C CA . ASP A 1 108 ? -21.097 8.301 4.683 1.00 98.19 108 ASP A CA 1
ATOM 847 C C . ASP A 1 108 ? -19.779 7.686 4.211 1.00 98.19 108 ASP A C 1
ATOM 849 O O . ASP A 1 108 ? -19.551 6.481 4.353 1.00 98.19 108 ASP A O 1
ATOM 853 N N . ILE A 1 109 ? -18.870 8.539 3.735 1.00 98.56 109 ILE A N 1
ATOM 854 C CA . ILE A 1 109 ? -17.546 8.171 3.240 1.00 98.56 109 ILE A CA 1
ATOM 855 C C . ILE A 1 109 ? -16.485 8.908 4.061 1.00 98.56 109 ILE A C 1
ATOM 857 O O . ILE A 1 109 ? -16.444 10.136 4.099 1.00 98.56 109 ILE A O 1
ATOM 861 N N . LEU A 1 110 ? -15.608 8.152 4.717 1.00 98.62 110 LEU A N 1
ATOM 862 C CA . LEU A 1 110 ? -14.449 8.678 5.441 1.00 98.62 110 LEU A CA 1
ATOM 863 C C . LEU A 1 110 ? -13.176 8.461 4.628 1.00 98.62 110 LEU A C 1
ATOM 865 O O . LEU A 1 110 ? -12.901 7.337 4.230 1.00 98.62 110 LEU A O 1
ATOM 869 N N . ILE A 1 111 ? -12.358 9.493 4.448 1.00 98.44 111 ILE A N 1
ATOM 870 C CA . ILE A 1 111 ? -11.015 9.374 3.877 1.00 98.44 111 ILE A CA 1
ATOM 871 C C . ILE A 1 111 ? -9.987 9.630 4.980 1.00 98.44 111 ILE A C 1
ATOM 873 O O . ILE A 1 111 ? -9.976 10.692 5.601 1.00 98.44 111 ILE A O 1
ATOM 877 N N . CYS A 1 112 ? -9.115 8.661 5.250 1.00 96.50 112 CYS A N 1
ATOM 878 C CA . CYS A 1 112 ? -8.148 8.747 6.345 1.00 96.50 112 CYS A CA 1
ATOM 879 C C . CYS A 1 112 ? -6.855 7.977 6.041 1.00 96.50 112 CYS A C 1
ATOM 881 O O . CYS A 1 112 ? -6.739 7.282 5.033 1.00 96.50 112 CYS A O 1
ATOM 883 N N . THR A 1 113 ? -5.853 8.087 6.914 1.00 93.88 113 THR A N 1
ATOM 884 C CA . THR A 1 113 ? -4.601 7.329 6.766 1.00 93.88 113 THR A CA 1
ATOM 885 C C . THR A 1 113 ? -4.690 5.946 7.411 1.00 93.88 113 THR A C 1
ATOM 887 O O . THR A 1 113 ? -5.430 5.749 8.377 1.00 93.88 113 THR A O 1
ATOM 890 N N . ALA A 1 114 ? -3.877 4.994 6.955 1.00 92.44 114 ALA A N 1
ATOM 891 C CA . ALA A 1 114 ? -3.733 3.681 7.582 1.00 92.44 114 ALA A CA 1
ATOM 892 C C . ALA A 1 114 ? -3.285 3.785 9.058 1.00 92.44 114 ALA A C 1
ATOM 894 O O . ALA A 1 114 ? -3.764 3.012 9.888 1.00 92.44 114 ALA A O 1
ATOM 895 N N . SER A 1 115 ? -2.461 4.784 9.418 1.00 89.12 115 SER A N 1
ATOM 896 C CA . SER A 1 115 ? -2.093 5.068 10.819 1.00 89.12 115 SER A CA 1
ATOM 897 C C . SER A 1 115 ? -3.323 5.348 11.684 1.00 89.12 115 SER A C 1
ATOM 899 O O . SER A 1 115 ? -3.432 4.842 12.800 1.00 89.12 115 SER A O 1
ATOM 901 N N . SER A 1 116 ? -4.296 6.103 11.165 1.00 92.12 116 SER A N 1
ATOM 902 C CA . SER A 1 116 ? -5.515 6.418 11.918 1.00 92.12 116 SER A CA 1
ATOM 903 C C . SER A 1 116 ? -6.361 5.173 12.219 1.00 92.12 116 SER A C 1
ATOM 905 O O . SER A 1 116 ? -6.964 5.091 13.287 1.00 92.12 116 SER A O 1
ATOM 907 N N . VAL A 1 117 ? -6.328 4.163 11.341 1.00 94.56 117 VAL A N 1
ATOM 908 C CA . VAL A 1 117 ? -6.996 2.868 11.552 1.00 94.56 117 VAL A CA 1
ATOM 909 C C . VAL A 1 117 ? -6.354 2.095 12.698 1.00 94.56 117 VAL A C 1
ATOM 911 O O . VAL A 1 117 ? -7.063 1.501 13.510 1.00 94.56 117 VAL A O 1
ATOM 914 N N . ILE A 1 118 ? -5.020 2.135 12.810 1.00 91.69 118 ILE A N 1
ATOM 915 C CA . ILE A 1 118 ? -4.293 1.511 13.925 1.00 91.69 118 ILE A CA 1
ATOM 916 C C . ILE A 1 118 ? -4.789 2.080 15.258 1.00 91.69 118 ILE A C 1
ATOM 918 O O . ILE A 1 118 ? -5.029 1.306 16.191 1.00 91.69 118 ILE A O 1
ATOM 922 N N . PHE A 1 119 ? -4.960 3.403 15.337 1.00 92.94 119 PHE A N 1
ATOM 923 C CA . PHE A 1 119 ? -5.411 4.090 16.549 1.00 92.94 119 PHE A CA 1
ATOM 924 C C . PHE A 1 119 ? -6.879 3.807 16.851 1.00 92.94 119 PHE A C 1
ATOM 926 O O . PHE A 1 119 ? -7.206 3.360 17.953 1.00 92.94 119 PHE A O 1
ATOM 933 N N . ASP A 1 120 ? -7.755 3.991 15.866 1.00 95.06 120 ASP A N 1
ATOM 934 C CA . ASP A 1 120 ? -9.194 3.788 16.025 1.00 95.06 120 ASP A CA 1
ATOM 935 C C . ASP A 1 120 ? -9.535 2.334 16.395 1.00 95.06 120 ASP A C 1
ATOM 937 O O . ASP A 1 120 ? -10.414 2.103 17.220 1.00 95.06 120 ASP A O 1
ATOM 941 N N . GLN A 1 121 ? -8.759 1.351 15.914 1.00 93.94 121 GLN A N 1
ATOM 942 C CA . GLN A 1 121 ? -8.875 -0.054 16.328 1.00 93.94 121 GLN A CA 1
ATOM 943 C C . GLN A 1 121 ? -8.664 -0.255 17.836 1.00 93.94 121 GLN A C 1
ATOM 945 O O . GLN A 1 121 ? -9.356 -1.076 18.439 1.00 93.94 121 GLN A O 1
ATOM 950 N N . ARG A 1 122 ? -7.719 0.462 18.461 1.00 93.38 122 ARG A N 1
ATOM 951 C CA . ARG A 1 122 ? -7.471 0.379 19.917 1.00 93.38 122 ARG A CA 1
ATOM 952 C C . ARG A 1 122 ? -8.453 1.230 20.718 1.00 93.38 122 ARG A C 1
ATOM 954 O O . ARG A 1 122 ? -8.613 1.024 21.925 1.00 93.38 122 ARG A O 1
ATOM 961 N N . LEU A 1 123 ? -9.111 2.178 20.064 1.00 94.06 123 LEU A N 1
ATOM 962 C CA . LEU A 1 123 ? -10.125 3.045 20.652 1.00 94.06 123 LEU A CA 1
ATOM 963 C C . LEU A 1 123 ? -11.560 2.610 20.336 1.00 94.06 123 LEU A C 1
ATOM 965 O O . LEU A 1 123 ? -12.496 3.285 20.747 1.00 94.06 123 LEU A O 1
ATOM 969 N N . SER A 1 124 ? -11.739 1.466 19.674 1.00 92.94 124 SER A N 1
ATOM 970 C CA . SER A 1 124 ? -13.052 0.895 19.361 1.00 92.94 124 SER A CA 1
ATOM 971 C C . SER A 1 124 ? -13.981 1.890 18.654 1.00 92.94 124 SER A C 1
ATOM 973 O O . SER A 1 124 ? -15.141 2.028 19.033 1.00 92.94 124 SER A O 1
ATOM 975 N N . GLY A 1 125 ? -13.464 2.621 17.664 1.00 93.62 125 GLY A N 1
ATOM 976 C CA . GLY A 1 125 ? -14.282 3.526 16.854 1.00 93.62 125 GLY A CA 1
ATOM 977 C C . GLY A 1 125 ? -14.441 4.942 17.399 1.00 93.62 125 GLY A C 1
ATOM 978 O O . GLY A 1 125 ? -15.040 5.782 16.734 1.00 93.62 125 GLY A O 1
ATOM 979 N N . SER A 1 126 ? -13.930 5.238 18.597 1.00 92.62 126 SER A N 1
ATOM 980 C CA . SER A 1 126 ? -14.100 6.563 19.205 1.00 92.62 126 SER A CA 1
ATOM 981 C C . SER A 1 126 ? -13.099 7.612 18.706 1.00 92.62 126 SER A C 1
ATOM 983 O O . SER A 1 126 ? -13.126 8.741 19.194 1.00 92.62 126 SER A O 1
ATOM 985 N N . TYR A 1 127 ? -12.165 7.251 17.817 1.00 94.44 127 TYR A N 1
ATOM 986 C CA . TYR A 1 127 ? -11.169 8.178 17.288 1.00 94.44 127 TYR A CA 1
ATOM 987 C C . TYR A 1 127 ? -11.743 8.902 16.075 1.00 94.44 127 TYR A C 1
ATOM 989 O O . TYR A 1 127 ? -12.319 9.971 16.232 1.00 94.44 127 TYR A O 1
ATOM 997 N N . ASN A 1 128 ? -11.678 8.300 14.892 1.00 95.12 128 ASN A N 1
ATOM 998 C CA . ASN A 1 128 ? -12.288 8.835 13.672 1.00 95.12 128 ASN A CA 1
ATOM 999 C C . ASN A 1 128 ? -13.458 7.974 13.167 1.00 95.12 128 ASN A C 1
ATOM 1001 O O . ASN A 1 128 ? -14.078 8.310 12.162 1.00 95.12 128 ASN A O 1
ATOM 1005 N N . GLY A 1 129 ? -13.765 6.862 13.845 1.00 96.56 129 GLY A N 1
ATOM 1006 C CA . GLY A 1 129 ? -14.883 5.990 13.500 1.00 96.56 129 GLY A CA 1
ATOM 1007 C C . GLY A 1 129 ? -14.631 5.079 12.302 1.00 96.56 129 GLY A C 1
ATOM 1008 O O . GLY A 1 129 ? -15.576 4.455 11.822 1.00 96.56 129 GLY A O 1
ATOM 1009 N N . VAL A 1 130 ? -13.392 4.960 11.809 1.00 97.25 130 VAL A N 1
ATOM 1010 C CA . VAL A 1 130 ? -13.069 4.069 10.679 1.00 97.25 130 VAL A CA 1
ATOM 1011 C C . VAL A 1 130 ? -13.408 2.608 10.967 1.00 97.25 130 VAL A C 1
ATOM 1013 O O . VAL A 1 130 ? -13.860 1.882 10.086 1.00 97.25 130 VAL A O 1
ATOM 1016 N N . THR A 1 131 ? -13.264 2.160 12.211 1.00 96.06 131 THR A N 1
ATOM 1017 C CA . THR A 1 131 ? -13.596 0.784 12.590 1.00 96.06 131 THR A CA 1
ATOM 1018 C C . THR A 1 131 ? -15.096 0.532 12.731 1.00 96.06 131 THR A C 1
ATOM 1020 O O . THR A 1 131 ? -15.509 -0.624 12.641 1.00 96.06 131 THR A O 1
ATOM 1023 N N . ASN A 1 132 ? -15.909 1.588 12.830 1.00 96.44 132 ASN A N 1
ATOM 1024 C CA . ASN A 1 132 ? -17.374 1.515 12.834 1.00 96.44 132 ASN A CA 1
ATOM 1025 C C . ASN A 1 132 ? -17.976 1.467 11.421 1.00 96.44 132 ASN A C 1
ATOM 1027 O O . ASN A 1 132 ? -19.190 1.366 11.277 1.00 96.44 132 ASN A O 1
ATOM 1031 N N . ARG A 1 133 ? -17.147 1.569 10.377 1.00 97.56 133 ARG A N 1
ATOM 1032 C CA . ARG A 1 133 ? -17.591 1.504 8.983 1.00 97.56 133 ARG A CA 1
ATOM 1033 C C . ARG A 1 133 ? -18.005 0.093 8.612 1.00 97.56 133 ARG A C 1
ATOM 1035 O O . ARG A 1 133 ? -17.398 -0.874 9.078 1.00 97.56 133 ARG A O 1
ATOM 1042 N N . ASP A 1 134 ? -18.997 -0.011 7.736 1.00 97.94 134 ASP A N 1
ATOM 1043 C CA . ASP A 1 134 ? -19.437 -1.286 7.177 1.00 97.94 134 ASP A CA 1
ATOM 1044 C C . ASP A 1 134 ? -18.326 -1.888 6.311 1.00 97.94 134 ASP A C 1
ATOM 1046 O O . ASP A 1 134 ? -18.030 -3.078 6.420 1.00 97.94 134 ASP A O 1
ATOM 1050 N N . VAL A 1 135 ? -17.664 -1.043 5.510 1.00 98.44 135 VAL A N 1
ATOM 1051 C CA . VAL A 1 135 ? -16.606 -1.416 4.560 1.00 98.44 135 VAL A CA 1
ATOM 1052 C C . VAL A 1 135 ? -15.363 -0.555 4.773 1.00 98.44 135 VAL A C 1
ATOM 1054 O O . VAL A 1 135 ? -15.462 0.658 4.970 1.00 98.44 135 VAL A O 1
ATOM 1057 N N . ILE A 1 136 ? -14.183 -1.173 4.690 1.00 98.56 136 ILE A N 1
ATOM 1058 C CA . ILE A 1 136 ? -12.890 -0.481 4.767 1.00 98.56 136 ILE A CA 1
ATOM 1059 C C . ILE A 1 136 ? -12.084 -0.808 3.510 1.00 98.56 136 ILE A C 1
ATOM 1061 O O . ILE A 1 136 ? -11.725 -1.958 3.277 1.00 98.56 136 ILE A O 1
ATOM 1065 N N . VAL A 1 137 ? -11.791 0.203 2.700 1.00 98.56 137 VAL A N 1
ATOM 1066 C CA . VAL A 1 137 ? -11.009 0.101 1.466 1.00 98.56 137 VAL A CA 1
ATOM 1067 C C . VAL A 1 137 ? -9.618 0.655 1.723 1.00 98.56 137 VAL A C 1
ATOM 1069 O O . VAL A 1 137 ? -9.477 1.825 2.042 1.00 98.56 137 VAL A O 1
ATOM 1072 N N . PHE A 1 138 ? -8.585 -0.156 1.557 1.00 97.62 138 PHE A N 1
ATOM 1073 C CA . PHE A 1 138 ? -7.196 0.279 1.527 1.00 97.62 138 PHE A CA 1
ATOM 1074 C C . PHE A 1 138 ? -6.754 0.456 0.076 1.00 97.62 138 PHE A C 1
ATOM 1076 O O . PHE A 1 138 ? -6.650 -0.530 -0.653 1.00 97.62 138 PHE A O 1
ATOM 1083 N N . ASP A 1 139 ? -6.492 1.694 -0.329 1.00 95.00 139 ASP A N 1
ATOM 1084 C CA . ASP A 1 139 ? -5.964 2.028 -1.656 1.00 95.00 139 ASP A CA 1
ATOM 1085 C C . ASP A 1 139 ? -4.442 2.241 -1.588 1.00 95.00 139 ASP A C 1
ATOM 1087 O O . ASP A 1 139 ? -3.894 2.557 -0.527 1.00 95.00 139 ASP A O 1
ATOM 1091 N N . GLU A 1 140 ? -3.746 1.985 -2.698 1.00 89.69 140 GLU A N 1
ATOM 1092 C CA . GLU A 1 140 ? -2.278 1.848 -2.754 1.00 89.69 140 GLU A CA 1
ATOM 1093 C C . GLU A 1 140 ? -1.734 0.925 -1.641 1.00 89.69 140 GLU A C 1
ATOM 1095 O O . GLU A 1 140 ? -0.726 1.186 -0.972 1.00 89.69 140 GLU A O 1
ATOM 1100 N N . ALA A 1 141 ? -2.457 -0.175 -1.404 1.00 91.94 141 ALA A N 1
ATOM 1101 C CA . ALA A 1 141 ? -2.270 -1.040 -0.247 1.00 91.94 141 ALA A CA 1
ATOM 1102 C C . ALA A 1 141 ? -0.883 -1.698 -0.165 1.00 91.94 141 ALA A C 1
ATOM 1104 O O . ALA A 1 141 ? -0.440 -2.046 0.928 1.00 91.94 141 ALA A O 1
ATOM 1105 N N . ASP A 1 142 ? -0.160 -1.829 -1.277 1.00 85.81 142 ASP A N 1
ATOM 1106 C CA . ASP A 1 142 ? 1.198 -2.376 -1.313 1.00 85.81 142 ASP A CA 1
ATOM 1107 C C . ASP A 1 142 ? 2.223 -1.540 -0.528 1.00 85.81 142 ASP A C 1
ATOM 1109 O O . ASP A 1 142 ? 3.267 -2.068 -0.138 1.00 85.81 142 ASP A O 1
ATOM 1113 N N . GLN A 1 143 ? 1.917 -0.271 -0.241 1.00 83.62 143 GLN A N 1
ATOM 1114 C CA . GLN A 1 143 ? 2.758 0.601 0.583 1.00 83.62 143 GLN A CA 1
ATOM 1115 C C . GLN A 1 143 ? 2.609 0.327 2.088 1.00 83.62 143 GLN A C 1
ATOM 1117 O O . GLN A 1 143 ? 3.534 0.576 2.860 1.00 83.62 143 GLN A O 1
ATOM 1122 N N . ILE A 1 144 ? 1.464 -0.210 2.519 1.00 85.81 144 ILE A N 1
ATOM 1123 C CA . ILE A 1 144 ? 1.100 -0.355 3.938 1.00 85.81 144 ILE A CA 1
ATOM 1124 C C . ILE A 1 144 ? 2.072 -1.248 4.725 1.00 85.81 144 ILE A C 1
ATOM 1126 O O . ILE A 1 144 ? 2.458 -0.849 5.825 1.00 85.81 144 ILE A O 1
ATOM 1130 N N . PRO A 1 145 ? 2.510 -2.426 4.227 1.00 82.25 145 PRO A N 1
ATOM 1131 C CA . PRO A 1 145 ? 3.330 -3.335 5.022 1.00 82.25 145 PRO A CA 1
ATOM 1132 C C . PRO A 1 145 ? 4.618 -2.724 5.581 1.00 82.25 145 PRO A C 1
ATOM 1134 O O . PRO A 1 145 ? 5.016 -3.090 6.686 1.00 82.25 145 PRO A O 1
ATOM 1137 N N . GLY A 1 146 ? 5.260 -1.828 4.823 1.00 69.81 146 GLY A N 1
ATOM 1138 C CA . GLY A 1 146 ? 6.568 -1.245 5.139 1.00 69.81 146 GLY A CA 1
ATOM 1139 C C . GLY A 1 146 ? 6.544 0.261 5.398 1.00 69.81 146 GLY A C 1
ATOM 1140 O O . GLY A 1 146 ? 7.596 0.893 5.351 1.00 69.81 146 GLY A O 1
ATOM 1141 N N . LEU A 1 147 ? 5.371 0.861 5.619 1.00 71.44 147 LEU A N 1
ATOM 1142 C CA . LEU A 1 147 ? 5.270 2.310 5.753 1.00 71.44 147 LEU A CA 1
ATOM 1143 C C . LEU A 1 147 ? 5.894 2.795 7.072 1.00 71.44 147 LEU A C 1
ATOM 1145 O O . LEU A 1 147 ? 5.344 2.556 8.147 1.00 71.44 147 LEU A O 1
ATOM 1149 N N . ALA A 1 148 ? 6.998 3.543 6.976 1.00 58.44 148 ALA A N 1
ATOM 1150 C CA . ALA A 1 148 ? 7.716 4.111 8.122 1.00 58.44 148 ALA A CA 1
ATOM 1151 C C . ALA A 1 148 ? 6.817 4.957 9.036 1.00 58.44 148 ALA A C 1
ATOM 1153 O O . ALA A 1 148 ? 6.945 4.881 10.254 1.00 58.44 148 ALA A O 1
ATOM 1154 N N . ALA A 1 149 ? 5.859 5.695 8.457 1.00 61.06 149 ALA A N 1
ATOM 1155 C CA . ALA A 1 149 ? 4.907 6.516 9.206 1.00 61.06 149 ALA A CA 1
ATOM 1156 C C . ALA A 1 149 ? 4.119 5.706 10.251 1.00 61.06 149 ALA A C 1
ATOM 1158 O O . ALA A 1 149 ? 3.899 6.181 11.361 1.00 61.06 149 ALA A O 1
ATOM 1159 N N . LEU A 1 150 ? 3.759 4.453 9.935 1.00 68.75 150 LEU A N 1
ATOM 1160 C CA . LEU A 1 150 ? 3.057 3.574 10.876 1.00 68.75 150 LEU A CA 1
ATOM 1161 C C . LEU A 1 150 ? 3.925 3.204 12.080 1.00 68.75 150 LEU A C 1
ATOM 1163 O O . LEU A 1 150 ? 3.380 2.918 13.138 1.00 68.75 150 LEU A O 1
ATOM 1167 N N . ALA A 1 151 ? 5.250 3.171 11.915 1.00 61.41 151 ALA A N 1
ATOM 1168 C CA . ALA A 1 151 ? 6.190 2.906 12.997 1.00 61.41 151 ALA A CA 1
ATOM 1169 C C . ALA A 1 151 ? 6.520 4.191 13.776 1.00 61.41 151 ALA A C 1
ATOM 1171 O O . ALA A 1 151 ? 6.464 4.190 15.003 1.00 61.41 151 ALA A O 1
ATOM 1172 N N . SER A 1 152 ? 6.795 5.303 13.084 1.00 61.12 152 SER A N 1
ATOM 1173 C CA . SER A 1 152 ? 7.147 6.581 13.717 1.00 61.12 152 SER A CA 1
ATOM 1174 C C . SER A 1 152 ? 5.995 7.195 14.514 1.00 61.12 152 SER A C 1
ATOM 1176 O O . SER A 1 152 ? 6.232 7.856 15.520 1.00 61.12 152 SER A O 1
ATOM 1178 N N . ASP A 1 153 ? 4.741 6.963 14.108 1.00 70.25 153 ASP A N 1
ATOM 1179 C CA . ASP A 1 153 ? 3.565 7.475 14.821 1.00 70.25 153 ASP A CA 1
ATOM 1180 C C . ASP A 1 153 ? 3.359 6.796 16.199 1.00 70.25 153 ASP A C 1
ATOM 1182 O O . ASP A 1 153 ? 2.527 7.254 16.984 1.00 70.25 153 ASP A O 1
ATOM 1186 N N . LEU A 1 154 ? 4.117 5.743 16.540 1.00 78.62 154 LEU A N 1
ATOM 1187 C CA . LEU A 1 154 ? 3.962 4.960 17.777 1.00 78.62 154 LEU A CA 1
ATOM 1188 C C . LEU A 1 154 ? 4.896 5.376 18.922 1.00 78.62 154 LEU A C 1
ATOM 1190 O O . LEU A 1 154 ? 5.005 4.656 19.916 1.00 78.62 154 LEU A O 1
ATOM 1194 N N . SER A 1 155 ? 5.550 6.530 18.808 1.00 85.56 155 SER A N 1
ATOM 1195 C CA . SER A 1 155 ? 6.360 7.105 19.882 1.00 85.56 155 SER A CA 1
ATOM 1196 C C . SER A 1 155 ? 5.596 8.158 20.695 1.00 85.56 155 SER A C 1
ATOM 1198 O O . SER A 1 155 ? 4.676 8.832 20.208 1.00 85.56 155 SER A O 1
ATOM 1200 N N . ILE A 1 156 ? 5.975 8.282 21.966 1.00 88.50 156 ILE A N 1
ATOM 1201 C CA . ILE A 1 156 ? 5.575 9.362 22.871 1.00 88.50 156 ILE A CA 1
ATOM 1202 C C . ILE A 1 156 ? 6.864 10.022 23.355 1.00 88.50 156 ILE A C 1
ATOM 1204 O O . ILE A 1 156 ? 7.683 9.382 24.020 1.00 88.50 156 ILE A O 1
ATOM 1208 N N . ASP A 1 157 ? 7.061 11.286 22.987 1.00 89.00 157 ASP A N 1
ATOM 1209 C CA . ASP A 1 157 ? 8.285 12.013 23.307 1.00 89.00 157 ASP A CA 1
ATOM 1210 C C . ASP A 1 157 ? 8.390 12.373 24.800 1.00 89.00 157 ASP A C 1
ATOM 1212 O O . ASP A 1 157 ? 7.424 12.342 25.573 1.00 89.00 157 ASP A O 1
ATOM 1216 N N . ARG A 1 158 ? 9.607 12.732 25.221 1.00 88.25 158 ARG A N 1
ATOM 1217 C CA . ARG A 1 158 ? 9.891 13.096 26.613 1.00 88.25 158 ARG A CA 1
ATOM 1218 C C . ARG A 1 158 ? 9.096 14.324 27.062 1.00 88.25 158 ARG A C 1
ATOM 1220 O O . ARG A 1 158 ? 8.716 14.404 28.229 1.00 88.25 158 ARG A O 1
ATOM 1227 N N . LYS A 1 159 ? 8.871 15.296 26.170 1.00 89.44 159 LYS A N 1
ATOM 1228 C CA . LYS A 1 159 ? 8.149 16.536 26.489 1.00 89.44 159 LYS A CA 1
ATOM 1229 C C . LYS A 1 159 ? 6.711 16.214 26.896 1.00 89.44 159 LYS A C 1
ATOM 1231 O O . LYS A 1 159 ? 6.302 16.568 27.993 1.00 89.44 159 LYS A O 1
ATOM 1236 N N . THR A 1 160 ? 6.019 15.426 26.083 1.00 88.75 160 THR A N 1
ATOM 1237 C CA . THR A 1 160 ? 4.657 14.943 26.318 1.00 88.75 160 THR A CA 1
ATOM 1238 C C . THR A 1 160 ? 4.561 14.168 27.630 1.00 88.75 160 THR A C 1
ATOM 1240 O O . THR A 1 160 ? 3.647 14.396 28.420 1.00 88.75 160 THR A O 1
ATOM 1243 N N . LEU A 1 161 ? 5.521 13.277 27.917 1.00 90.88 161 LEU A N 1
ATOM 1244 C CA . LEU A 1 161 ? 5.545 12.550 29.192 1.00 90.88 161 LEU A CA 1
ATOM 1245 C C . LEU A 1 161 ? 5.729 13.484 3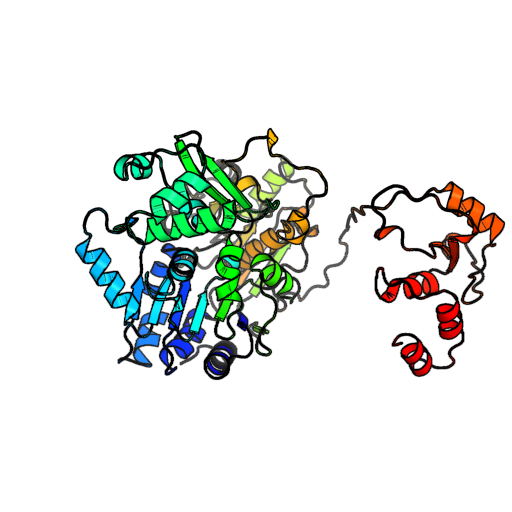0.398 1.00 90.88 161 LEU A C 1
ATOM 1247 O O . LEU A 1 161 ? 5.089 13.271 31.428 1.00 90.88 161 LEU A O 1
ATOM 1251 N N . ARG A 1 162 ? 6.566 14.525 30.281 1.00 89.75 162 ARG A N 1
ATOM 1252 C CA . ARG A 1 162 ? 6.748 15.537 31.336 1.00 89.75 162 ARG A CA 1
ATOM 1253 C C . ARG A 1 162 ? 5.492 16.375 31.546 1.00 89.75 162 ARG A C 1
ATOM 1255 O O . ARG A 1 162 ? 5.093 16.543 32.693 1.00 89.75 162 ARG A O 1
ATOM 1262 N N . ASP A 1 163 ? 4.862 16.837 30.471 1.00 90.12 163 ASP A N 1
ATOM 1263 C CA . ASP A 1 163 ? 3.642 17.652 30.525 1.00 90.12 163 ASP A CA 1
ATOM 1264 C C . ASP A 1 163 ? 2.476 16.879 31.174 1.00 90.12 163 ASP A C 1
ATOM 1266 O O . ASP A 1 163 ? 1.643 17.456 31.872 1.00 90.12 163 ASP A O 1
ATOM 1270 N N . LEU A 1 164 ? 2.460 15.550 31.026 1.00 90.25 164 LEU A N 1
ATOM 1271 C CA . LEU A 1 164 ? 1.495 14.645 31.660 1.00 90.25 164 LEU A CA 1
ATOM 1272 C C . LEU A 1 164 ? 1.923 14.137 33.049 1.00 90.25 164 LEU A C 1
ATOM 1274 O O . LEU A 1 164 ? 1.260 13.262 33.606 1.00 90.25 164 LEU A O 1
ATOM 1278 N N . ASN A 1 165 ? 3.025 14.645 33.615 1.00 88.00 165 ASN A N 1
ATOM 1279 C CA . ASN A 1 165 ? 3.607 14.191 34.887 1.00 88.00 165 ASN A CA 1
ATOM 1280 C C . ASN A 1 165 ? 3.845 12.668 34.958 1.00 88.00 165 ASN A C 1
ATOM 1282 O O . ASN A 1 165 ? 3.758 12.040 36.017 1.00 88.00 165 ASN A O 1
ATOM 1286 N N . CYS A 1 166 ? 4.171 12.053 33.822 1.00 85.50 166 CYS A N 1
ATOM 1287 C CA . CYS A 1 166 ? 4.389 10.621 33.701 1.00 85.50 166 CYS A CA 1
ATOM 1288 C C . CYS A 1 166 ? 5.885 10.286 33.812 1.00 85.50 166 CYS A C 1
ATOM 1290 O O . CYS A 1 166 ? 6.576 10.112 32.811 1.00 85.50 166 CYS A O 1
ATOM 1292 N N . ALA A 1 167 ? 6.394 10.166 35.042 1.00 76.38 167 ALA A N 1
ATOM 1293 C CA . ALA A 1 167 ? 7.744 9.653 35.293 1.00 76.38 167 ALA A CA 1
ATOM 1294 C C . ALA A 1 167 ? 7.719 8.125 35.472 1.00 76.38 167 ALA A C 1
ATOM 1296 O O . ALA A 1 167 ? 7.053 7.632 36.383 1.00 76.38 167 ALA A O 1
ATOM 1297 N N . ALA A 1 168 ? 8.425 7.365 34.635 1.00 77.25 168 ALA A N 1
ATOM 1298 C CA . ALA A 1 168 ? 8.518 5.905 34.742 1.00 77.25 168 ALA A CA 1
ATOM 1299 C C . ALA A 1 168 ? 9.835 5.377 34.156 1.00 77.25 168 ALA A C 1
ATOM 1301 O O . ALA A 1 168 ? 10.494 6.070 33.381 1.00 77.25 168 ALA A O 1
ATOM 1302 N N . SER A 1 169 ? 10.221 4.169 34.573 1.00 78.62 169 SER A N 1
ATOM 1303 C CA . SER A 1 169 ? 11.508 3.554 34.222 1.00 78.62 169 SER A CA 1
ATOM 1304 C C . SER A 1 169 ? 11.396 2.549 33.077 1.00 78.62 169 SER A C 1
ATOM 1306 O O . SER A 1 169 ? 12.369 2.300 32.369 1.00 78.62 169 SER A O 1
ATOM 1308 N N . THR A 1 170 ? 10.196 2.003 32.866 1.00 86.81 170 THR A N 1
ATOM 1309 C CA . THR A 1 170 ? 9.915 1.036 31.804 1.00 86.81 170 THR A CA 1
ATOM 1310 C C . THR A 1 170 ? 8.734 1.473 30.949 1.00 86.81 170 THR A C 1
ATOM 1312 O O . THR A 1 170 ? 7.842 2.200 31.391 1.00 86.81 170 THR A O 1
ATOM 1315 N N . ALA A 1 171 ? 8.683 0.978 29.713 1.00 87.31 171 ALA A N 1
ATOM 1316 C CA . ALA A 1 171 ? 7.599 1.317 28.801 1.00 87.31 171 ALA A CA 1
ATOM 1317 C C . ALA A 1 171 ? 6.222 0.816 29.267 1.00 87.31 171 ALA A C 1
ATOM 1319 O O . ALA A 1 171 ? 5.209 1.477 29.034 1.00 87.31 171 ALA A O 1
ATOM 1320 N N . LEU A 1 172 ? 6.186 -0.321 29.970 1.00 88.81 172 LEU A N 1
ATOM 1321 C CA . LEU A 1 172 ? 4.958 -0.866 30.545 1.00 88.81 172 LEU A CA 1
ATOM 1322 C C . LEU A 1 172 ? 4.426 0.023 31.681 1.00 88.81 172 LEU A C 1
ATOM 1324 O O . LEU A 1 172 ? 3.225 0.279 31.748 1.00 88.81 172 LEU A O 1
ATOM 1328 N N . GLU A 1 173 ? 5.311 0.550 32.532 1.00 90.00 173 GLU A N 1
ATOM 1329 C CA . GLU A 1 173 ? 4.949 1.521 33.573 1.00 90.00 173 GLU A CA 1
ATOM 1330 C C . GLU A 1 173 ? 4.428 2.832 32.977 1.00 90.00 173 GLU A C 1
ATOM 1332 O O . GLU A 1 173 ? 3.419 3.356 33.453 1.00 90.00 173 GLU A O 1
ATOM 1337 N N . VAL A 1 174 ? 5.085 3.348 31.928 1.00 91.06 174 VAL A N 1
ATOM 1338 C CA . VAL A 1 174 ? 4.623 4.536 31.191 1.00 91.06 174 VAL A CA 1
ATOM 1339 C C . VAL A 1 174 ? 3.205 4.303 30.672 1.00 91.06 174 VAL A C 1
ATOM 1341 O O . VAL A 1 174 ? 2.305 5.095 30.951 1.00 91.06 174 VAL A O 1
ATOM 1344 N N . ALA A 1 175 ? 2.977 3.192 29.966 1.00 92.00 175 ALA A N 1
ATOM 1345 C CA . ALA A 1 175 ? 1.666 2.870 29.415 1.00 92.00 175 ALA A CA 1
ATOM 1346 C C . ALA A 1 175 ? 0.595 2.734 30.505 1.00 92.00 175 ALA A C 1
ATOM 1348 O O . ALA A 1 175 ? -0.481 3.318 30.378 1.00 92.00 175 ALA A O 1
ATOM 1349 N N . GLY A 1 176 ? 0.892 2.024 31.599 1.00 92.44 176 GLY A N 1
ATOM 1350 C CA . GLY A 1 176 ? -0.025 1.867 32.728 1.00 92.44 176 GLY A CA 1
ATOM 1351 C C . GLY A 1 176 ? -0.415 3.203 33.367 1.00 92.44 176 GLY A C 1
ATOM 1352 O O . GLY A 1 176 ? -1.600 3.456 33.591 1.00 92.44 176 GLY A O 1
ATOM 1353 N N . LYS A 1 177 ? 0.561 4.094 33.596 1.00 93.06 177 LYS A N 1
ATOM 1354 C CA . LYS A 1 177 ? 0.314 5.435 34.147 1.00 93.06 177 LYS A CA 1
ATOM 1355 C C . LYS A 1 177 ? -0.543 6.278 33.214 1.00 93.06 177 LYS A C 1
ATOM 1357 O O . LYS A 1 177 ? -1.551 6.819 33.663 1.00 93.06 177 LYS A O 1
ATOM 1362 N N . LEU A 1 178 ? -0.202 6.336 31.927 1.00 93.75 178 LEU A N 1
ATOM 1363 C CA . LEU A 1 178 ? -0.984 7.081 30.940 1.00 93.75 178 LEU A CA 1
ATOM 1364 C C . LEU A 1 178 ? -2.429 6.572 30.879 1.00 93.75 178 LEU A C 1
ATOM 1366 O O . LEU A 1 178 ? -3.368 7.361 30.927 1.00 93.75 178 LEU A O 1
ATOM 1370 N N . LEU A 1 179 ? -2.631 5.253 30.841 1.00 93.69 179 LEU A N 1
ATOM 1371 C CA . LEU A 1 179 ? -3.971 4.665 30.779 1.00 93.69 179 LEU A CA 1
ATOM 1372 C C . LEU A 1 179 ? -4.809 4.907 32.045 1.00 93.69 179 LEU A C 1
ATOM 1374 O O . LEU A 1 179 ? -6.037 4.901 31.947 1.00 93.69 179 LEU A O 1
ATOM 1378 N N . SER A 1 180 ? -4.171 5.163 33.193 1.00 93.38 180 SER A N 1
ATOM 1379 C CA . SER A 1 180 ? -4.844 5.535 34.446 1.00 93.38 180 SER A CA 1
ATOM 1380 C C . SER A 1 180 ? -5.331 6.990 34.486 1.00 93.38 180 SER A C 1
ATOM 1382 O O . SER A 1 180 ? -6.158 7.334 35.330 1.00 93.38 180 SER A O 1
ATOM 1384 N N . LEU A 1 181 ? -4.860 7.847 33.568 1.00 92.19 181 LEU A N 1
ATOM 1385 C CA . LEU A 1 181 ? -5.272 9.247 33.519 1.00 92.19 181 LEU A CA 1
ATOM 1386 C C . LEU A 1 181 ? -6.740 9.366 33.056 1.00 92.19 181 LEU A C 1
ATOM 1388 O O . LEU A 1 181 ? -7.107 8.835 31.994 1.00 92.19 181 LEU A O 1
ATOM 1392 N N . PRO A 1 182 ? -7.593 10.089 33.813 1.00 85.62 182 PRO A N 1
ATOM 1393 C CA . PRO A 1 182 ? -9.015 10.213 33.496 1.00 85.62 182 PRO A CA 1
ATOM 1394 C C . PRO A 1 182 ? -9.242 11.009 32.207 1.00 85.62 182 PRO A C 1
ATOM 1396 O O . PRO A 1 182 ? -10.051 10.613 31.371 1.00 85.62 182 PRO A O 1
ATOM 1399 N N . GLN A 1 183 ? -8.481 12.086 32.002 1.00 86.81 183 GLN A N 1
ATOM 1400 C CA . GLN A 1 183 ? -8.463 12.845 30.756 1.00 86.81 183 GLN A CA 1
ATOM 1401 C C . GLN A 1 183 ? -7.120 12.644 30.068 1.00 86.81 183 GLN A C 1
ATOM 1403 O O . GLN A 1 183 ? -6.076 13.025 30.588 1.00 86.81 183 GLN A O 1
ATOM 1408 N N . LEU A 1 184 ? -7.163 12.013 28.900 1.00 89.31 184 LEU A N 1
ATOM 1409 C CA . LEU A 1 184 ? -5.998 11.792 28.061 1.00 89.31 184 LEU A CA 1
ATOM 1410 C C . LEU A 1 184 ? -6.430 11.958 26.614 1.00 89.31 184 LEU A C 1
ATOM 1412 O O . LEU A 1 184 ? -7.479 11.431 26.229 1.00 89.31 184 LEU A O 1
ATOM 1416 N N . ASP A 1 185 ? -5.612 12.665 25.842 1.00 89.12 185 ASP A N 1
ATOM 1417 C CA . ASP A 1 185 ? -5.791 12.796 24.403 1.00 89.12 185 ASP A CA 1
ATOM 1418 C C . ASP A 1 185 ? -5.959 11.414 23.746 1.00 89.12 185 ASP A C 1
ATOM 1420 O O . ASP A 1 185 ? -5.319 10.432 24.142 1.00 89.12 185 ASP A O 1
ATOM 1424 N N . SER A 1 186 ? -6.851 11.323 22.759 1.00 89.19 186 SER A N 1
ATOM 1425 C CA . SER A 1 186 ? -7.176 10.058 22.102 1.00 89.19 186 SER A CA 1
ATOM 1426 C C . SER A 1 186 ? -5.955 9.414 21.446 1.00 89.19 186 SER A C 1
ATOM 1428 O O . SER A 1 186 ? -5.772 8.206 21.577 1.00 89.19 186 SER A O 1
ATOM 1430 N N . GLU A 1 187 ? -5.087 10.188 20.791 1.00 89.38 187 GLU A N 1
ATOM 1431 C CA . GLU A 1 187 ? -3.896 9.633 20.146 1.00 89.38 187 GLU A CA 1
ATOM 1432 C C . GLU A 1 187 ? -2.923 9.090 21.192 1.00 89.38 187 GLU A C 1
ATOM 1434 O O . GLU A 1 187 ? -2.457 7.957 21.072 1.00 89.38 187 GLU A O 1
ATOM 1439 N N . ILE A 1 188 ? -2.683 9.837 22.274 1.00 91.06 188 ILE A N 1
ATOM 1440 C CA . ILE A 1 188 ? -1.805 9.382 23.363 1.00 91.06 188 ILE A CA 1
ATOM 1441 C C . ILE A 1 188 ? -2.382 8.125 24.026 1.00 91.06 188 ILE A C 1
ATOM 1443 O O . ILE A 1 188 ? -1.652 7.168 24.287 1.00 91.06 188 ILE A O 1
ATOM 1447 N N . ARG A 1 189 ? -3.703 8.073 24.237 1.00 93.81 189 ARG A N 1
ATOM 1448 C CA . ARG A 1 189 ? -4.390 6.889 24.771 1.00 93.81 189 ARG A CA 1
ATOM 1449 C C . ARG A 1 189 ? -4.246 5.686 23.839 1.00 93.81 189 ARG A C 1
ATOM 1451 O O . ARG A 1 189 ? -4.005 4.580 24.320 1.00 93.81 189 ARG A O 1
ATOM 1458 N N . ALA A 1 190 ? -4.380 5.879 22.527 1.00 92.50 190 ALA A N 1
ATOM 1459 C CA . ALA A 1 190 ? -4.194 4.819 21.541 1.00 92.50 190 ALA A CA 1
ATOM 1460 C C . ALA A 1 190 ? -2.753 4.290 21.554 1.00 92.50 190 ALA A C 1
ATOM 1462 O O . ALA A 1 190 ? -2.555 3.079 21.656 1.00 92.50 190 ALA A O 1
ATOM 1463 N N . LYS A 1 191 ? -1.758 5.186 21.542 1.00 92.12 191 LYS A N 1
ATOM 1464 C CA . LYS A 1 191 ? -0.337 4.829 21.652 1.00 92.12 191 LYS A CA 1
ATOM 1465 C C . LYS A 1 191 ? -0.060 4.051 22.934 1.00 92.12 191 LYS A C 1
ATOM 1467 O O . LYS A 1 191 ? 0.513 2.970 22.868 1.00 92.12 191 LYS A O 1
ATOM 1472 N N . ALA A 1 192 ? -0.543 4.529 24.083 1.00 92.88 192 ALA A N 1
ATOM 1473 C CA . ALA A 1 192 ? -0.374 3.849 25.366 1.00 92.88 192 ALA A CA 1
ATOM 1474 C C . ALA A 1 192 ? -0.978 2.433 25.364 1.00 92.88 192 ALA A C 1
ATOM 1476 O O . ALA A 1 192 ? -0.356 1.507 25.878 1.00 92.88 192 ALA A O 1
ATOM 1477 N N . LYS A 1 193 ? -2.144 2.226 24.731 1.00 93.56 193 LYS A N 1
ATOM 1478 C CA . LYS A 1 193 ? -2.716 0.878 24.553 1.00 93.56 193 LYS A CA 1
ATOM 1479 C C . LYS A 1 193 ? -1.830 -0.024 23.692 1.00 93.56 193 LYS A C 1
ATOM 1481 O O . LYS A 1 193 ? -1.649 -1.179 24.051 1.00 93.56 193 LYS A O 1
ATOM 1486 N N . ILE A 1 194 ? -1.276 0.489 22.591 1.00 91.44 194 ILE A N 1
ATOM 1487 C CA . ILE A 1 194 ? -0.379 -0.276 21.704 1.00 91.44 194 ILE A CA 1
ATOM 1488 C C . ILE A 1 194 ? 0.918 -0.645 22.435 1.00 91.44 194 ILE A C 1
ATOM 1490 O O . ILE A 1 194 ? 1.371 -1.783 22.355 1.00 91.44 194 ILE A O 1
ATOM 1494 N N . ILE A 1 195 ? 1.489 0.301 23.183 1.00 91.25 195 ILE A N 1
ATOM 1495 C CA . ILE A 1 195 ? 2.679 0.092 24.015 1.00 91.25 195 ILE A CA 1
ATOM 1496 C C . ILE A 1 195 ? 2.405 -0.999 25.055 1.00 91.25 195 ILE A C 1
ATOM 1498 O O . ILE A 1 195 ? 3.197 -1.930 25.165 1.00 91.25 195 ILE A O 1
ATOM 1502 N N . ALA A 1 196 ? 1.277 -0.930 25.773 1.00 91.44 196 ALA A N 1
ATOM 1503 C CA . ALA A 1 196 ? 0.889 -1.953 26.745 1.00 91.44 196 ALA A CA 1
ATOM 1504 C C . ALA A 1 196 ? 0.671 -3.331 26.095 1.00 91.44 196 ALA A C 1
ATOM 1506 O O . ALA A 1 196 ? 1.167 -4.326 26.617 1.00 91.44 196 ALA A O 1
ATOM 1507 N N . GLU A 1 197 ? -0.031 -3.384 24.955 1.00 89.88 197 GLU A N 1
ATOM 1508 C CA . GLU A 1 197 ? -0.283 -4.607 24.174 1.00 89.88 197 GLU A CA 1
ATOM 1509 C C . GLU A 1 197 ? 1.046 -5.293 23.835 1.00 89.88 197 GLU A C 1
ATOM 1511 O O . GLU A 1 197 ? 1.291 -6.421 24.258 1.00 89.88 197 GLU A O 1
ATOM 1516 N N . ILE A 1 198 ? 1.956 -4.575 23.174 1.00 88.38 198 ILE A N 1
ATOM 1517 C CA . ILE A 1 198 ? 3.227 -5.141 22.713 1.00 88.38 198 ILE A CA 1
ATOM 1518 C C . ILE A 1 198 ? 4.168 -5.460 23.879 1.00 88.38 198 ILE A C 1
ATOM 1520 O O . ILE A 1 198 ? 4.824 -6.495 23.837 1.00 88.38 198 ILE A O 1
ATOM 1524 N N . ALA A 1 199 ? 4.224 -4.625 24.921 1.00 86.50 199 ALA A N 1
ATOM 1525 C CA . ALA A 1 199 ? 5.065 -4.879 26.093 1.00 86.50 199 ALA A CA 1
ATOM 1526 C C . ALA A 1 199 ? 4.594 -6.086 26.928 1.00 86.50 199 ALA A C 1
ATOM 1528 O O . ALA A 1 199 ? 5.383 -6.643 27.685 1.00 86.50 199 ALA A O 1
ATOM 1529 N N . SER A 1 200 ? 3.320 -6.482 26.806 1.00 84.38 200 SER A N 1
ATOM 1530 C CA . SER A 1 200 ? 2.753 -7.653 27.492 1.00 84.38 200 SER A CA 1
ATOM 1531 C C . SER A 1 200 ? 2.903 -8.967 26.719 1.00 84.38 200 SER A C 1
ATOM 1533 O O . SER A 1 200 ? 2.702 -10.045 27.280 1.00 84.38 200 SER A O 1
ATOM 1535 N N . GLU A 1 201 ? 3.240 -8.892 25.432 1.00 83.31 201 GLU A N 1
ATOM 1536 C CA . GLU A 1 201 ? 3.452 -10.060 24.588 1.00 83.31 201 GLU A CA 1
ATOM 1537 C C . GLU A 1 201 ? 4.917 -10.528 24.640 1.00 83.31 201 GLU A C 1
ATOM 1539 O O . GLU A 1 201 ? 5.817 -9.724 24.885 1.00 83.31 201 GLU A O 1
ATOM 1544 N N . PRO A 1 202 ? 5.195 -11.819 24.374 1.00 78.31 202 PRO A N 1
ATOM 1545 C CA . PRO A 1 202 ? 6.566 -12.300 24.250 1.00 78.31 202 PRO A CA 1
ATOM 1546 C C . PRO A 1 202 ? 7.340 -11.511 23.187 1.00 78.31 202 PRO A C 1
ATOM 1548 O O . PRO A 1 202 ? 6.809 -11.243 22.103 1.00 78.31 202 PRO A O 1
ATOM 1551 N N . GLU A 1 203 ? 8.606 -11.185 23.468 1.00 74.12 203 GLU A N 1
ATOM 1552 C CA . GLU A 1 203 ? 9.475 -10.557 22.471 1.00 74.12 203 GLU A CA 1
ATOM 1553 C C . GLU A 1 203 ? 9.585 -11.463 21.236 1.00 74.12 203 GLU A C 1
ATOM 1555 O O . GLU A 1 203 ? 9.919 -12.648 21.310 1.00 74.12 203 GLU A O 1
ATOM 1560 N N . VAL A 1 204 ? 9.292 -10.887 20.074 1.00 76.19 204 VAL A N 1
ATOM 1561 C CA . VAL A 1 204 ? 9.439 -11.532 18.769 1.00 76.19 204 VAL A CA 1
ATOM 1562 C C . VAL A 1 204 ? 10.289 -10.633 17.887 1.00 76.19 204 VAL A C 1
ATOM 1564 O O . VAL A 1 204 ? 10.251 -9.414 18.013 1.00 76.19 204 VAL A O 1
ATOM 1567 N N . TRP A 1 205 ? 11.019 -11.229 16.946 1.00 73.06 205 TRP A N 1
ATOM 1568 C CA . TRP A 1 205 ? 12.031 -10.538 16.132 1.00 73.06 205 TRP A CA 1
ATOM 1569 C C . TRP A 1 205 ? 11.537 -9.266 15.413 1.00 73.06 205 TRP A C 1
ATOM 1571 O O . TRP A 1 205 ? 12.342 -8.414 15.047 1.00 73.06 205 TRP A O 1
ATOM 1581 N N . TYR A 1 206 ? 10.226 -9.128 15.185 1.00 73.31 206 TYR A N 1
ATOM 1582 C CA . TYR A 1 206 ? 9.634 -8.026 14.430 1.00 73.31 206 TYR A CA 1
ATOM 1583 C C . TYR A 1 206 ? 8.969 -6.934 15.275 1.00 73.31 206 TYR A C 1
ATOM 1585 O O . TYR A 1 206 ? 8.451 -5.990 14.678 1.00 73.31 206 TYR A O 1
ATOM 1593 N N . LYS A 1 207 ? 8.929 -7.027 16.610 1.00 81.25 207 LYS A N 1
ATOM 1594 C CA . LYS A 1 207 ? 8.392 -5.943 17.447 1.00 81.25 207 LYS A CA 1
ATOM 1595 C C . LYS A 1 207 ? 9.064 -5.872 18.812 1.00 81.25 207 LYS A C 1
ATOM 1597 O O . LYS A 1 207 ? 9.309 -6.897 19.440 1.00 81.25 207 LYS A O 1
ATOM 1602 N N . ARG A 1 208 ? 9.299 -4.649 19.276 1.00 83.00 208 ARG A N 1
ATOM 1603 C CA . ARG A 1 208 ? 9.831 -4.349 20.604 1.00 83.00 208 ARG A CA 1
ATOM 1604 C C . ARG A 1 208 ? 9.280 -3.020 21.097 1.00 83.00 208 ARG A C 1
ATOM 1606 O O . ARG A 1 208 ? 8.897 -2.165 20.303 1.00 83.00 208 ARG A O 1
ATOM 1613 N N . VAL A 1 209 ? 9.270 -2.843 22.408 1.00 86.12 209 VAL A N 1
ATOM 1614 C CA . VAL A 1 209 ? 8.980 -1.564 23.051 1.00 86.12 209 VAL A CA 1
ATOM 1615 C C . VAL A 1 209 ? 10.131 -1.236 23.985 1.00 86.12 209 VAL A C 1
ATOM 1617 O O . VAL A 1 209 ? 10.605 -2.109 24.709 1.00 86.12 209 VAL A O 1
ATOM 1620 N N . GLY A 1 210 ? 10.573 0.016 23.972 1.00 85.25 210 GLY A N 1
ATOM 1621 C CA . GLY A 1 210 ? 11.648 0.479 24.837 1.00 85.25 210 GLY A CA 1
ATOM 1622 C C . GLY A 1 210 ? 11.534 1.958 25.171 1.00 85.25 210 GLY A C 1
ATOM 1623 O O . GLY A 1 210 ? 10.773 2.706 24.550 1.00 85.25 210 GLY A O 1
ATOM 1624 N N . MET A 1 211 ? 12.309 2.362 26.174 1.00 83.81 211 MET A N 1
ATOM 1625 C CA . MET A 1 211 ? 12.592 3.771 26.425 1.00 83.81 211 MET A CA 1
ATOM 1626 C C . MET A 1 211 ? 13.553 4.274 25.343 1.00 83.81 211 MET A C 1
ATOM 1628 O O . MET A 1 211 ? 14.459 3.544 24.945 1.00 83.81 211 MET A O 1
ATOM 1632 N N . THR A 1 212 ? 13.359 5.500 24.864 1.00 83.69 212 THR A N 1
ATOM 1633 C CA . THR A 1 212 ? 14.316 6.143 23.952 1.00 83.69 212 THR A CA 1
ATOM 1634 C C . THR A 1 212 ? 15.461 6.774 24.745 1.00 83.69 212 THR A C 1
ATOM 1636 O O . THR A 1 212 ? 15.290 7.097 25.923 1.00 83.69 212 THR A O 1
ATOM 1639 N N . GLU A 1 213 ? 16.614 7.004 24.109 1.00 78.44 213 GLU A N 1
ATOM 1640 C CA . GLU A 1 213 ? 17.757 7.693 24.741 1.00 78.44 213 GLU A CA 1
ATOM 1641 C C . GLU A 1 213 ? 17.384 9.093 25.252 1.00 78.44 213 GLU A C 1
ATOM 1643 O O . GLU A 1 213 ? 17.827 9.535 26.311 1.00 78.44 213 GLU A O 1
ATOM 1648 N N . GLU A 1 214 ? 16.478 9.769 24.546 1.00 80.50 214 GLU A N 1
ATOM 1649 C CA . GLU A 1 214 ? 15.959 11.084 24.924 1.00 80.50 214 GLU A CA 1
ATOM 1650 C C . GLU A 1 214 ? 15.001 11.039 26.132 1.00 80.50 214 GLU A C 1
ATOM 1652 O O . GLU A 1 214 ? 14.612 12.086 26.660 1.00 80.50 214 GLU A O 1
ATOM 1657 N N . GLY A 1 215 ? 14.637 9.847 26.617 1.00 81.38 215 GLY A N 1
ATOM 1658 C CA . GLY A 1 215 ? 13.735 9.637 27.753 1.00 81.38 215 GLY A CA 1
ATOM 1659 C C . GLY A 1 215 ? 12.249 9.598 27.383 1.00 81.38 215 GLY A C 1
ATOM 1660 O O . GLY A 1 215 ? 11.401 9.801 28.252 1.00 81.38 215 GLY A O 1
ATOM 1661 N N . GLY A 1 216 ? 11.930 9.383 26.107 1.00 87.19 216 GLY A N 1
ATOM 1662 C CA . GLY A 1 216 ? 10.586 9.059 25.631 1.00 87.19 216 GLY A CA 1
ATOM 1663 C C . GLY A 1 216 ? 10.321 7.553 25.653 1.00 87.19 216 GLY A C 1
ATOM 1664 O O . GLY A 1 216 ? 11.113 6.765 26.170 1.00 87.19 216 GLY A O 1
ATOM 1665 N N . VAL A 1 217 ? 9.211 7.142 25.046 1.00 87.81 217 VAL A N 1
ATOM 1666 C CA . VAL A 1 217 ? 8.875 5.730 24.834 1.00 87.81 217 VAL A CA 1
ATOM 1667 C C . VAL A 1 217 ? 8.555 5.500 23.366 1.00 87.81 217 VAL A C 1
ATOM 1669 O O . VAL A 1 217 ? 7.897 6.328 22.736 1.00 87.81 217 VAL A O 1
ATOM 1672 N N . SER A 1 218 ? 9.014 4.384 22.808 1.00 86.00 218 SER A N 1
ATOM 1673 C CA . SER A 1 218 ? 8.771 4.069 21.404 1.00 86.00 218 SER A CA 1
ATOM 1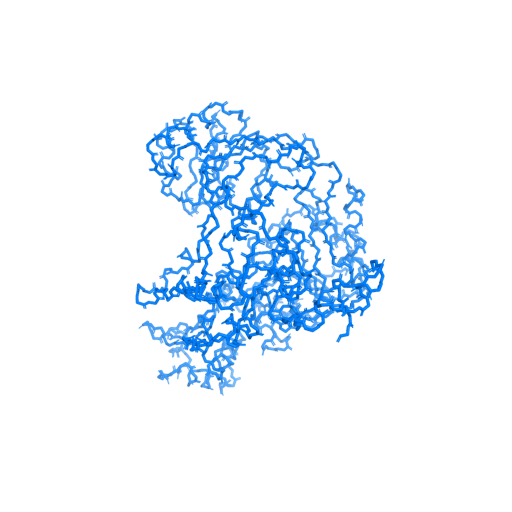674 C C . SER A 1 218 ? 8.469 2.595 21.196 1.00 86.00 218 SER A C 1
ATOM 1676 O O . SER A 1 218 ? 9.028 1.714 21.857 1.00 86.00 218 SER A O 1
ATOM 1678 N N . VAL A 1 219 ? 7.572 2.343 20.248 1.00 83.69 219 VAL A N 1
ATOM 1679 C CA . VAL A 1 219 ? 7.351 1.022 19.680 1.00 83.69 219 VAL A CA 1
ATOM 1680 C C . VAL A 1 219 ? 8.179 0.915 18.415 1.00 83.69 219 VAL A C 1
ATOM 1682 O O . VAL A 1 219 ? 8.024 1.690 17.475 1.00 83.69 219 VAL A O 1
ATOM 1685 N N . ILE A 1 220 ? 9.005 -0.114 18.363 1.00 77.75 220 ILE A N 1
ATOM 1686 C CA . ILE A 1 220 ? 9.761 -0.475 17.181 1.00 77.75 220 ILE A CA 1
ATOM 1687 C C . ILE A 1 220 ? 9.068 -1.680 16.549 1.00 77.75 220 ILE A C 1
ATOM 1689 O O . ILE A 1 220 ? 8.934 -2.726 17.184 1.00 77.75 220 ILE A O 1
ATOM 1693 N N . HIS A 1 221 ? 8.612 -1.549 15.302 1.00 77.12 221 HIS A N 1
ATOM 1694 C CA . HIS A 1 221 ? 7.876 -2.605 14.606 1.00 77.12 221 HIS A CA 1
ATOM 1695 C C . HIS A 1 221 ? 8.412 -2.804 13.180 1.00 77.12 221 HIS A C 1
ATOM 1697 O O . HIS A 1 221 ? 8.270 -1.929 12.335 1.00 77.12 221 HIS A O 1
ATOM 1703 N N . ARG A 1 222 ? 8.980 -3.982 12.885 1.00 71.94 222 ARG A N 1
ATOM 1704 C CA . ARG A 1 222 ? 9.560 -4.334 11.571 1.00 71.94 222 ARG A CA 1
ATOM 1705 C C . ARG A 1 222 ? 8.519 -4.739 10.520 1.00 71.94 222 ARG A C 1
ATOM 1707 O O . ARG A 1 222 ? 8.806 -4.718 9.334 1.00 71.94 222 ARG A O 1
ATOM 1714 N N . LEU A 1 223 ? 7.311 -5.119 10.944 1.00 77.81 223 LEU A N 1
ATOM 1715 C CA . LEU A 1 223 ? 6.173 -5.473 10.070 1.00 77.81 223 LEU A CA 1
ATOM 1716 C C . LEU A 1 223 ? 4.925 -4.612 10.358 1.00 77.81 223 LEU A C 1
ATOM 1718 O O . LEU A 1 223 ? 3.891 -5.171 10.725 1.00 77.81 223 LEU A O 1
ATOM 1722 N N . PRO A 1 224 ? 5.004 -3.268 10.330 1.00 79.38 224 PRO A N 1
ATOM 1723 C CA . PRO A 1 224 ? 3.981 -2.392 10.916 1.00 79.38 224 PRO A CA 1
ATOM 1724 C C . PRO A 1 224 ? 2.564 -2.624 10.367 1.00 79.38 224 PRO A C 1
ATOM 1726 O O . PRO A 1 224 ? 1.595 -2.470 11.107 1.00 79.38 224 PRO A O 1
ATOM 1729 N N . GLY A 1 225 ? 2.422 -3.121 9.131 1.00 85.19 225 GLY A N 1
ATOM 1730 C CA . GLY A 1 225 ? 1.132 -3.562 8.585 1.00 85.19 225 GLY A CA 1
ATOM 1731 C C . GLY A 1 225 ? 0.400 -4.620 9.432 1.00 85.19 225 GLY A C 1
ATOM 1732 O O . GLY A 1 225 ? -0.829 -4.659 9.444 1.00 85.19 225 GLY A O 1
ATOM 1733 N N . ARG A 1 226 ? 1.113 -5.431 10.229 1.00 87.88 226 ARG A N 1
ATOM 1734 C CA . ARG A 1 226 ? 0.505 -6.406 11.157 1.00 87.88 226 ARG A CA 1
ATOM 1735 C C . ARG A 1 226 ? -0.251 -5.768 12.313 1.00 87.88 226 ARG A C 1
ATOM 1737 O O . ARG A 1 226 ? -1.104 -6.429 12.902 1.00 87.88 226 ARG A O 1
ATOM 1744 N N . LEU A 1 227 ? -0.020 -4.492 12.614 1.00 88.50 227 LEU A N 1
ATOM 1745 C CA . LEU A 1 227 ? -0.827 -3.764 13.594 1.00 88.50 227 LEU A CA 1
ATOM 1746 C C . LEU A 1 227 ? -2.285 -3.618 13.144 1.00 88.50 227 LEU A C 1
ATOM 1748 O O . LEU A 1 227 ? -3.159 -3.431 13.993 1.00 88.50 227 LEU A O 1
ATOM 1752 N N . LEU A 1 228 ? -2.544 -3.762 11.840 1.00 91.62 228 LEU A N 1
ATOM 1753 C CA . LEU A 1 228 ? -3.872 -3.779 11.236 1.00 91.62 228 LEU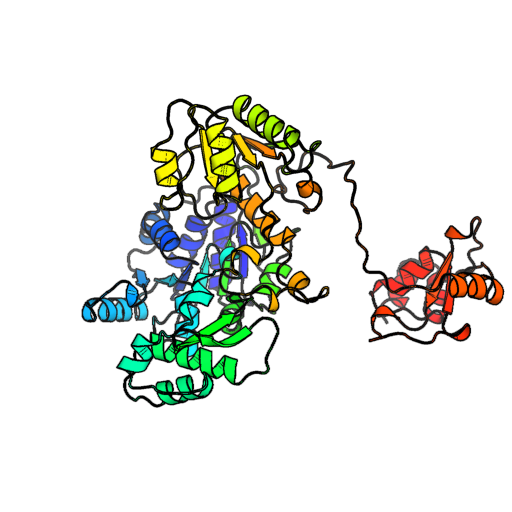 A CA 1
ATOM 1754 C C . LEU A 1 228 ? -4.476 -5.184 11.155 1.00 91.62 228 LEU A C 1
ATOM 1756 O O . LEU A 1 228 ? -5.599 -5.307 10.688 1.00 91.62 228 LEU A O 1
ATOM 1760 N N . LYS A 1 229 ? -3.798 -6.248 11.622 1.00 91.06 229 LYS A N 1
ATOM 1761 C CA . LYS A 1 229 ? -4.220 -7.652 11.431 1.00 91.06 229 LYS A CA 1
ATOM 1762 C C . LYS A 1 229 ? -5.705 -7.893 11.725 1.00 91.06 229 LYS A C 1
ATOM 1764 O O . LYS A 1 229 ? -6.356 -8.612 10.974 1.00 91.06 229 LYS A O 1
ATOM 1769 N N . LYS A 1 230 ? -6.256 -7.294 12.787 1.00 92.12 230 LYS A N 1
ATOM 1770 C CA . LYS A 1 230 ? -7.680 -7.431 13.137 1.00 92.12 230 LYS A CA 1
ATOM 1771 C C . LYS A 1 230 ? -8.593 -6.840 12.057 1.00 92.12 230 LYS A C 1
ATOM 1773 O O . LYS A 1 230 ? -9.555 -7.487 11.662 1.00 92.12 230 LYS A O 1
ATOM 1778 N N . ILE A 1 231 ? -8.286 -5.638 11.572 1.00 95.06 231 ILE A N 1
ATOM 1779 C CA . ILE A 1 231 ? -9.043 -4.970 10.506 1.00 95.06 231 ILE A CA 1
ATOM 1780 C C . ILE A 1 231 ? -8.808 -5.646 9.153 1.00 95.06 231 ILE A C 1
ATOM 1782 O O . ILE A 1 231 ? -9.764 -5.902 8.427 1.00 95.06 231 ILE A O 1
ATOM 1786 N N . SER A 1 232 ? -7.568 -6.028 8.851 1.00 95.19 232 SER A N 1
ATOM 1787 C CA . SER A 1 232 ? -7.186 -6.698 7.607 1.00 95.19 232 SER A CA 1
ATOM 1788 C C . SER A 1 232 ? -7.869 -8.046 7.390 1.00 95.19 232 SER A C 1
ATOM 1790 O O . SER A 1 232 ? -7.938 -8.492 6.256 1.00 95.19 232 SER A O 1
ATOM 1792 N N . ASN A 1 233 ? -8.352 -8.701 8.452 1.00 96.94 233 ASN A N 1
ATOM 1793 C CA . ASN A 1 233 ? -9.069 -9.978 8.376 1.00 96.94 233 ASN A CA 1
ATOM 1794 C C . ASN A 1 233 ? -10.601 -9.829 8.462 1.00 96.94 233 ASN A C 1
ATOM 1796 O O . ASN A 1 233 ? -11.300 -10.838 8.527 1.00 96.94 233 ASN A O 1
ATOM 1800 N N . ARG A 1 234 ? -11.150 -8.605 8.472 1.00 96.62 234 ARG A N 1
ATOM 1801 C CA . ARG A 1 234 ? -12.606 -8.424 8.366 1.00 96.62 234 ARG A CA 1
ATOM 1802 C C . ARG A 1 234 ? -13.071 -8.833 6.962 1.00 96.62 234 ARG A C 1
ATOM 1804 O O . ARG A 1 234 ? -12.443 -8.403 5.997 1.00 96.62 234 ARG A O 1
ATOM 1811 N N . PRO A 1 235 ? -14.193 -9.563 6.827 1.00 97.38 235 PRO A N 1
ATOM 1812 C CA . PRO A 1 235 ? -14.739 -9.915 5.518 1.00 97.38 235 PRO A CA 1
ATOM 1813 C C . PRO A 1 235 ? -14.999 -8.710 4.615 1.00 97.38 235 PRO A C 1
ATOM 1815 O O . PRO A 1 235 ? -14.845 -8.824 3.414 1.00 97.38 235 PRO A O 1
ATOM 1818 N N . SER A 1 236 ? -15.351 -7.555 5.187 1.00 96.56 236 SER A N 1
ATOM 1819 C CA . SER A 1 236 ? -15.656 -6.320 4.458 1.00 96.56 236 SER A CA 1
ATOM 1820 C C . SER A 1 236 ? -14.453 -5.392 4.229 1.00 96.56 236 SER A C 1
ATOM 1822 O O . SER A 1 236 ? -14.627 -4.198 3.970 1.00 96.56 236 SER A O 1
ATOM 1824 N N . THR A 1 237 ? -13.228 -5.910 4.356 1.00 98.38 237 THR A N 1
ATOM 1825 C CA . THR A 1 237 ? -12.005 -5.158 4.050 1.00 98.38 237 THR A CA 1
ATOM 1826 C C . THR A 1 237 ? -11.555 -5.430 2.619 1.00 98.38 237 THR A C 1
ATOM 1828 O O . THR A 1 237 ? -11.424 -6.580 2.211 1.00 98.38 237 THR A O 1
ATOM 1831 N N . ILE A 1 238 ? -11.254 -4.370 1.873 1.00 98.62 238 ILE A N 1
ATOM 1832 C CA . ILE A 1 238 ? -10.802 -4.429 0.482 1.00 98.62 238 ILE A CA 1
ATOM 1833 C C . ILE A 1 238 ? -9.390 -3.850 0.394 1.00 98.62 238 ILE A C 1
ATOM 1835 O O . ILE A 1 238 ? -9.141 -2.762 0.897 1.00 98.62 238 ILE A O 1
ATOM 1839 N N . PHE A 1 239 ? -8.478 -4.543 -0.279 1.00 98.31 239 PHE A N 1
ATOM 1840 C CA . PHE A 1 239 ? -7.132 -4.076 -0.601 1.00 98.31 239 PHE A CA 1
ATOM 1841 C C . PHE A 1 239 ? -7.003 -3.878 -2.108 1.00 98.31 239 PHE A C 1
ATOM 1843 O O . PHE A 1 239 ? -7.177 -4.823 -2.881 1.00 98.31 239 PHE A O 1
ATOM 1850 N N . ILE A 1 240 ? -6.674 -2.652 -2.507 1.00 96.44 240 ILE A N 1
ATOM 1851 C CA . ILE A 1 240 ? -6.518 -2.214 -3.892 1.00 96.44 240 ILE A CA 1
ATOM 1852 C C . ILE A 1 240 ? -5.091 -1.717 -4.087 1.00 96.44 240 ILE A C 1
ATOM 1854 O O . ILE A 1 240 ? -4.595 -0.905 -3.310 1.00 96.44 240 ILE A O 1
ATOM 1858 N N . SER A 1 241 ? -4.416 -2.195 -5.129 1.00 92.31 241 SER A N 1
ATOM 1859 C CA . SER A 1 241 ? -3.161 -1.598 -5.603 1.00 92.31 241 SER A CA 1
ATOM 1860 C C . SER A 1 241 ? -2.832 -2.077 -7.021 1.00 92.31 241 SER A C 1
ATOM 1862 O O . SER A 1 241 ? -3.496 -2.954 -7.575 1.00 92.31 241 SER A O 1
ATOM 1864 N N . ALA A 1 242 ? -1.838 -1.454 -7.652 1.00 85.06 242 ALA A N 1
ATOM 1865 C CA . ALA A 1 242 ? -1.267 -1.925 -8.908 1.00 85.06 242 ALA A CA 1
ATOM 1866 C C . ALA A 1 242 ? -0.321 -3.123 -8.750 1.00 85.06 242 ALA A C 1
ATOM 1868 O O . ALA A 1 242 ? 0.020 -3.753 -9.746 1.00 85.06 242 ALA A O 1
ATOM 1869 N N . THR A 1 243 ? 0.148 -3.403 -7.531 1.00 82.62 243 THR A N 1
ATOM 1870 C CA . THR A 1 243 ? 1.335 -4.239 -7.298 1.00 82.62 243 THR A CA 1
ATOM 1871 C C . THR A 1 243 ? 1.225 -5.100 -6.033 1.00 82.62 243 THR A C 1
ATOM 1873 O O . THR A 1 243 ? 2.197 -5.246 -5.290 1.00 82.62 243 THR A O 1
ATOM 1876 N N . LEU A 1 244 ? 0.052 -5.689 -5.767 1.00 86.94 244 LEU A N 1
ATOM 1877 C CA . LEU A 1 244 ? -0.167 -6.558 -4.595 1.00 86.94 244 LEU A CA 1
ATOM 1878 C C . LEU A 1 244 ? 0.494 -7.937 -4.730 1.00 86.94 244 LEU A C 1
ATOM 1880 O O . LEU A 1 244 ? 0.983 -8.497 -3.748 1.00 86.94 244 LEU A O 1
ATOM 1884 N N . SER A 1 245 ? 0.478 -8.497 -5.933 1.00 86.12 245 SER A N 1
ATOM 1885 C CA . SER A 1 245 ? 0.859 -9.864 -6.248 1.00 86.12 245 SER A CA 1
ATOM 1886 C C . SER A 1 245 ? 2.289 -9.971 -6.758 1.00 86.12 245 SER A C 1
ATOM 1888 O O . SER A 1 245 ? 2.835 -9.101 -7.455 1.00 86.12 245 SER A O 1
ATOM 1890 N N . ILE A 1 246 ? 2.883 -11.115 -6.446 1.00 77.56 246 ILE A N 1
ATOM 1891 C CA . ILE A 1 246 ? 4.189 -11.542 -6.931 1.00 77.56 246 ILE A CA 1
ATOM 1892 C C . ILE A 1 246 ? 4.004 -12.904 -7.576 1.00 77.56 246 ILE A C 1
ATOM 1894 O O . ILE A 1 246 ? 3.370 -13.788 -7.002 1.00 77.56 246 ILE A O 1
ATOM 1898 N N . ASN A 1 247 ? 4.503 -13.051 -8.806 1.00 73.75 247 ASN A N 1
ATOM 1899 C CA . ASN A 1 247 ? 4.298 -14.249 -9.626 1.00 73.75 247 ASN A CA 1
ATOM 1900 C C . ASN A 1 247 ? 2.816 -14.681 -9.693 1.00 73.75 247 ASN A C 1
ATOM 1902 O O . ASN A 1 247 ? 2.499 -15.867 -9.642 1.00 73.75 247 ASN A O 1
ATOM 1906 N N . GLY A 1 248 ? 1.901 -13.705 -9.753 1.00 79.94 248 GLY A N 1
ATOM 1907 C CA . GLY A 1 248 ? 0.457 -13.940 -9.833 1.00 79.94 248 GLY A CA 1
ATOM 1908 C C . GLY A 1 248 ? -0.213 -14.368 -8.522 1.00 79.94 248 GLY A C 1
ATOM 1909 O O . GLY A 1 248 ? -1.376 -14.756 -8.541 1.00 79.94 248 GLY A O 1
ATOM 1910 N N . GLN A 1 249 ? 0.492 -14.319 -7.386 1.00 86.88 249 GLN A N 1
ATOM 1911 C CA . GLN A 1 249 ? -0.030 -14.739 -6.083 1.00 86.88 249 GLN A CA 1
ATOM 1912 C C . GLN A 1 249 ? 0.035 -13.609 -5.049 1.00 86.88 249 GLN A C 1
ATOM 1914 O O . GLN A 1 249 ? 0.996 -12.845 -5.000 1.00 86.88 249 GLN A O 1
ATOM 1919 N N . PHE A 1 250 ? -0.957 -13.546 -4.156 1.00 90.94 250 PHE A N 1
ATOM 1920 C CA . PHE A 1 250 ? -1.035 -12.550 -3.073 1.00 90.94 250 PHE A CA 1
ATOM 1921 C C . PHE A 1 250 ? -0.341 -12.982 -1.768 1.00 90.94 250 PHE A C 1
ATOM 1923 O O . PHE A 1 250 ? -0.474 -12.319 -0.740 1.00 90.94 250 PHE A O 1
ATOM 1930 N N . ASN A 1 251 ? 0.380 -14.107 -1.776 1.00 87.88 251 ASN A N 1
ATOM 1931 C CA . ASN A 1 251 ? 0.907 -14.742 -0.564 1.00 87.88 251 ASN A CA 1
ATOM 1932 C C . ASN A 1 251 ? 1.851 -13.835 0.236 1.00 87.88 251 ASN A C 1
ATOM 1934 O O . ASN A 1 251 ? 1.741 -13.776 1.460 1.00 87.88 251 ASN A O 1
ATOM 1938 N N . ASP A 1 252 ? 2.734 -13.096 -0.434 1.00 83.56 252 ASP A N 1
ATOM 1939 C CA . ASP A 1 252 ? 3.646 -12.149 0.213 1.00 83.56 252 ASP A CA 1
ATOM 1940 C C . ASP A 1 252 ? 2.899 -11.039 0.948 1.00 83.56 252 ASP A C 1
ATOM 1942 O O . ASP A 1 252 ? 3.149 -10.787 2.128 1.00 83.56 252 ASP A O 1
ATOM 1946 N N . PHE A 1 253 ? 1.929 -10.417 0.275 1.00 88.25 253 PHE A N 1
ATOM 1947 C CA . PHE A 1 253 ? 1.109 -9.374 0.873 1.00 88.25 253 PHE A CA 1
ATOM 1948 C C . PHE A 1 253 ? 0.297 -9.915 2.058 1.00 88.25 253 PHE A C 1
ATOM 1950 O O . PHE A 1 253 ? 0.309 -9.323 3.140 1.00 88.25 253 PHE A O 1
ATOM 1957 N N . LYS A 1 254 ? -0.323 -11.096 1.906 1.00 91.38 254 LYS A N 1
ATOM 1958 C CA . LYS A 1 254 ? -1.057 -11.765 2.991 1.00 91.38 254 LYS A CA 1
ATOM 1959 C C . LYS A 1 254 ? -0.164 -12.023 4.207 1.00 91.38 254 LYS A C 1
ATOM 1961 O O . LYS A 1 254 ? -0.552 -11.698 5.328 1.00 91.38 254 LYS A O 1
ATOM 1966 N N . ARG A 1 255 ? 1.053 -12.547 4.014 1.00 87.19 255 ARG A N 1
ATOM 1967 C CA . ARG A 1 255 ? 2.014 -12.808 5.106 1.00 87.19 255 ARG A CA 1
ATOM 1968 C C . ARG A 1 255 ? 2.458 -11.529 5.810 1.00 87.19 255 ARG A C 1
ATOM 1970 O O . ARG A 1 255 ? 2.535 -11.517 7.047 1.00 87.19 255 ARG A O 1
ATOM 1977 N N . ALA A 1 256 ? 2.737 -10.479 5.040 1.00 83.81 256 ALA A N 1
ATOM 1978 C CA . AL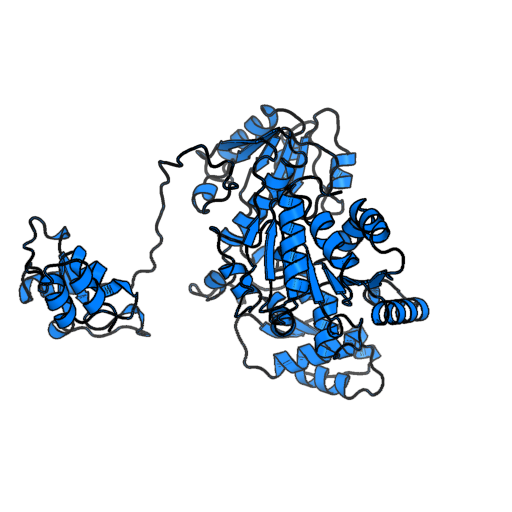A A 1 256 ? 3.186 -9.196 5.561 1.00 83.81 256 ALA A CA 1
ATOM 1979 C C . ALA A 1 256 ? 2.087 -8.500 6.383 1.00 83.81 256 ALA A C 1
ATOM 1981 O O . ALA A 1 256 ? 2.367 -7.987 7.462 1.00 83.81 256 ALA A O 1
ATOM 1982 N N . MET A 1 257 ? 0.828 -8.581 5.941 1.00 89.19 257 MET A N 1
ATOM 1983 C CA . MET A 1 257 ? -0.334 -8.016 6.645 1.00 89.19 257 MET A CA 1
ATOM 1984 C C . MET A 1 257 ? -0.927 -8.935 7.727 1.00 89.19 257 MET A C 1
ATOM 1986 O O . MET A 1 257 ? -1.711 -8.488 8.565 1.00 89.19 257 MET A O 1
ATOM 1990 N N . GLY A 1 258 ? -0.564 -10.221 7.738 1.00 90.00 258 GLY A N 1
ATOM 1991 C CA . GLY A 1 258 ? -1.150 -11.222 8.635 1.00 90.00 258 GLY A CA 1
ATOM 1992 C C . GLY A 1 258 ? -2.576 -11.637 8.249 1.00 90.00 258 GLY A C 1
ATOM 1993 O O . GLY A 1 258 ? -3.369 -11.964 9.132 1.00 90.00 258 GLY A O 1
ATOM 1994 N N . ILE A 1 259 ? -2.905 -11.596 6.958 1.00 94.69 259 ILE A N 1
ATOM 1995 C CA . ILE A 1 259 ? -4.199 -12.003 6.397 1.00 94.69 259 ILE A CA 1
ATOM 1996 C C . ILE A 1 259 ? -4.232 -13.530 6.269 1.00 94.69 259 ILE A C 1
ATOM 1998 O O . ILE A 1 259 ? -3.363 -14.117 5.620 1.00 94.69 259 ILE A O 1
ATOM 2002 N N . GLY A 1 260 ? -5.224 -14.170 6.887 1.00 92.88 260 GLY A N 1
ATOM 2003 C CA . GLY A 1 260 ? -5.409 -15.622 6.837 1.00 92.88 260 GLY A CA 1
ATOM 2004 C C . GLY A 1 260 ? -6.054 -16.075 5.531 1.00 92.88 260 GLY A C 1
ATOM 2005 O O . GLY A 1 260 ? -5.464 -16.847 4.773 1.00 92.88 260 GLY A O 1
ATOM 2006 N N . ASP A 1 261 ? -7.230 -15.533 5.228 1.00 93.69 261 ASP A N 1
ATOM 2007 C CA . ASP A 1 261 ? -8.026 -15.913 4.061 1.00 93.69 261 ASP A CA 1
ATOM 2008 C C . ASP A 1 261 ? -8.274 -14.730 3.117 1.00 93.69 261 ASP A C 1
ATOM 2010 O O . ASP A 1 261 ? -7.998 -13.583 3.459 1.00 93.69 261 ASP A O 1
ATOM 2014 N N . SER A 1 262 ? -8.727 -15.011 1.902 1.00 95.75 262 SER A N 1
ATOM 2015 C CA . SER A 1 262 ? -8.974 -14.019 0.857 1.00 95.75 262 SER A CA 1
ATOM 2016 C C . SER A 1 262 ? -10.266 -14.331 0.122 1.00 95.75 262 SER A C 1
ATOM 2018 O O . SER A 1 262 ? -10.510 -15.494 -0.183 1.00 95.75 262 SER A O 1
ATOM 2020 N N . SER A 1 263 ? -11.040 -13.296 -0.212 1.00 97.12 263 SER A N 1
ATOM 2021 C CA . SER A 1 263 ? -12.294 -13.432 -0.959 1.00 97.12 263 SER A CA 1
ATOM 2022 C C . SER A 1 263 ? -12.114 -14.291 -2.206 1.00 97.12 263 SER A C 1
ATOM 2024 O O . SER A 1 263 ? -11.117 -14.133 -2.921 1.00 97.12 263 SER A O 1
ATOM 2026 N N . SER A 1 264 ? -13.120 -15.098 -2.532 1.00 94.62 264 SER A N 1
ATOM 2027 C CA . SER A 1 264 ? -13.226 -15.805 -3.817 1.00 94.62 264 SER A CA 1
ATOM 2028 C C . SER A 1 264 ? -13.219 -14.862 -5.034 1.00 94.62 264 SER A C 1
ATOM 2030 O O . SER A 1 264 ? -12.901 -15.276 -6.151 1.00 94.62 264 SER A O 1
ATOM 2032 N N . LEU A 1 265 ? -13.522 -13.576 -4.826 1.00 95.31 265 LEU A N 1
ATOM 2033 C CA . LEU A 1 265 ? -13.475 -12.535 -5.851 1.00 95.31 265 LEU A CA 1
ATOM 2034 C C . LEU A 1 265 ? -12.071 -11.941 -6.057 1.00 95.31 265 LEU A C 1
ATOM 2036 O O . LEU A 1 265 ? -11.877 -11.215 -7.036 1.00 95.31 265 LEU A O 1
ATOM 2040 N N . SER A 1 266 ? -11.102 -12.261 -5.187 1.00 96.75 266 SER A N 1
ATOM 2041 C CA . SER A 1 266 ? -9.725 -11.750 -5.257 1.00 96.75 266 SER A CA 1
ATOM 2042 C C . SER A 1 266 ? -9.058 -12.132 -6.574 1.00 96.75 266 SER A C 1
ATOM 2044 O O . SER A 1 266 ? -9.062 -13.299 -6.967 1.00 96.75 266 SER A O 1
ATOM 2046 N N . ARG A 1 267 ? -8.484 -11.150 -7.274 1.00 95.00 267 ARG A N 1
ATOM 2047 C CA . ARG A 1 267 ? -7.961 -11.338 -8.635 1.00 95.00 267 ARG A CA 1
ATOM 2048 C C . ARG A 1 267 ? -7.019 -10.230 -9.075 1.00 95.00 267 ARG A C 1
ATOM 2050 O O . ARG A 1 267 ? -6.968 -9.157 -8.479 1.00 95.00 267 ARG A O 1
ATOM 2057 N N . ILE A 1 268 ? -6.323 -10.502 -10.171 1.00 92.31 268 ILE A N 1
ATOM 2058 C CA . ILE A 1 268 ? -5.493 -9.545 -10.897 1.00 92.31 268 ILE A CA 1
ATOM 2059 C C . ILE A 1 268 ? -6.228 -9.202 -12.195 1.00 92.31 268 ILE A C 1
ATOM 2061 O O . ILE A 1 268 ? -6.577 -10.103 -12.957 1.00 92.31 268 ILE A O 1
ATOM 2065 N N . ILE A 1 269 ? -6.476 -7.916 -12.428 1.00 89.25 269 ILE A N 1
ATOM 2066 C CA . ILE A 1 269 ? -7.116 -7.382 -13.630 1.00 89.25 269 ILE A CA 1
ATOM 2067 C C . ILE A 1 269 ? -6.060 -6.624 -14.430 1.00 89.25 269 ILE A C 1
ATOM 2069 O O . ILE A 1 269 ? -5.576 -5.557 -14.037 1.00 89.25 269 ILE A O 1
ATOM 2073 N N . GLU A 1 270 ? -5.710 -7.200 -15.571 1.00 81.81 270 GLU A N 1
ATOM 2074 C CA . GLU A 1 270 ? -4.792 -6.630 -16.549 1.00 81.81 270 GLU A CA 1
ATOM 2075 C C . GLU A 1 270 ? -5.598 -6.161 -17.770 1.00 81.81 270 GLU A C 1
ATOM 2077 O O . GLU A 1 270 ? -6.355 -6.959 -18.330 1.00 81.81 270 GLU A O 1
ATOM 2082 N N . PRO A 1 271 ? -5.467 -4.894 -18.204 1.00 75.25 271 PRO A N 1
ATOM 2083 C CA . PRO A 1 271 ? -6.129 -4.423 -19.412 1.00 75.25 271 PRO A CA 1
ATOM 2084 C C . PRO A 1 271 ? -5.580 -5.150 -20.643 1.00 75.25 271 PRO A C 1
ATOM 2086 O O . PRO A 1 271 ? -4.365 -5.325 -20.772 1.00 75.25 271 PRO A O 1
ATOM 2089 N N . LYS A 1 272 ? -6.463 -5.521 -21.580 1.00 71.69 272 LYS A N 1
ATOM 2090 C CA . LYS A 1 272 ? -6.051 -6.161 -22.844 1.00 71.69 272 LYS A CA 1
ATOM 2091 C C . LYS A 1 272 ? -5.156 -5.255 -23.686 1.00 71.69 272 LYS A C 1
ATOM 2093 O O . LYS A 1 272 ? -4.184 -5.718 -24.273 1.00 71.69 272 LYS A O 1
ATOM 2098 N N . HIS A 1 273 ? -5.476 -3.963 -23.712 1.00 67.00 273 HIS A N 1
ATOM 2099 C CA . HIS A 1 273 ? -4.728 -2.940 -24.433 1.00 67.00 273 HIS A CA 1
ATOM 2100 C C . HIS A 1 273 ? -4.505 -1.744 -23.508 1.00 67.00 273 HIS A C 1
ATOM 2102 O O . HIS A 1 273 ? -5.467 -1.105 -23.082 1.00 67.00 273 HIS A O 1
ATOM 2108 N N . HIS A 1 274 ? -3.246 -1.461 -23.165 1.00 67.69 274 HIS A N 1
ATOM 2109 C CA . HIS A 1 274 ? -2.888 -0.233 -22.457 1.00 67.69 274 HIS A CA 1
ATOM 2110 C C . HIS A 1 274 ? -1.392 0.069 -22.587 1.00 67.69 274 HIS A C 1
ATOM 2112 O O . HIS A 1 274 ? -0.577 -0.443 -21.809 1.00 67.69 274 HIS A O 1
ATOM 2118 N N . GLY A 1 275 ? -1.067 0.897 -23.576 1.00 73.94 275 GLY A N 1
ATOM 2119 C CA . GLY A 1 275 ? 0.278 1.316 -23.942 1.00 73.94 275 GLY A CA 1
ATOM 2120 C C . GLY A 1 275 ? 1.167 0.179 -24.446 1.00 73.94 275 GLY A C 1
ATOM 2121 O O . GLY A 1 275 ? 0.765 -0.984 -24.517 1.00 73.94 275 GLY A O 1
ATOM 2122 N N . HIS A 1 276 ? 2.397 0.534 -24.794 1.00 77.25 276 HIS A N 1
ATOM 2123 C CA . HIS A 1 276 ? 3.445 -0.359 -25.253 1.00 77.25 276 HIS A CA 1
ATOM 2124 C C . HIS A 1 276 ? 4.742 -0.054 -24.503 1.00 77.25 276 HIS A C 1
ATOM 2126 O O . HIS A 1 276 ? 5.201 1.090 -24.501 1.00 77.25 276 HIS A O 1
ATOM 2132 N N . LEU A 1 277 ? 5.321 -1.084 -23.881 1.00 79.44 277 LEU A N 1
ATOM 2133 C CA . LEU A 1 277 ? 6.661 -1.027 -23.308 1.00 79.44 277 LEU A CA 1
ATOM 2134 C C . LEU A 1 277 ? 7.619 -1.857 -24.154 1.00 79.44 277 LEU A C 1
ATOM 2136 O O . LEU A 1 277 ? 7.356 -3.038 -24.385 1.00 79.44 277 LEU A O 1
ATOM 2140 N N . SER A 1 278 ? 8.737 -1.259 -24.551 1.00 80.75 278 SER A N 1
ATOM 2141 C CA . SER A 1 278 ? 9.908 -1.990 -25.036 1.00 80.75 278 SER A CA 1
ATOM 2142 C C . SER A 1 278 ? 10.934 -2.103 -23.910 1.00 80.75 278 SER A C 1
ATOM 2144 O O . SER A 1 278 ? 11.024 -1.220 -23.061 1.00 80.75 278 SER A O 1
ATOM 2146 N N . PHE A 1 279 ? 11.689 -3.201 -23.868 1.00 82.50 279 PHE A N 1
ATOM 2147 C CA . PHE A 1 279 ? 12.697 -3.435 -22.834 1.00 82.50 279 PHE A CA 1
ATOM 2148 C C . PHE A 1 279 ? 14.072 -3.632 -23.471 1.00 82.50 279 PHE A C 1
ATOM 2150 O O . PHE A 1 279 ? 14.231 -4.503 -24.326 1.00 82.50 279 PHE A O 1
ATOM 2157 N N . SER A 1 280 ? 15.053 -2.865 -23.000 1.00 83.44 280 SER A N 1
ATOM 2158 C CA . SER A 1 280 ? 16.467 -2.982 -23.366 1.00 83.44 280 SER A CA 1
ATOM 2159 C C . SER A 1 280 ? 17.304 -3.222 -22.111 1.00 83.44 280 SER A C 1
ATOM 2161 O O . SER A 1 280 ? 17.073 -2.599 -21.071 1.00 83.44 280 SER A O 1
ATOM 2163 N N . PHE A 1 281 ? 18.278 -4.126 -22.198 1.00 84.81 281 PHE A N 1
ATOM 2164 C CA . PHE A 1 281 ? 19.107 -4.541 -21.066 1.00 84.81 281 PHE A CA 1
ATOM 2165 C C . PHE A 1 281 ? 20.582 -4.333 -21.396 1.00 84.81 281 PHE A C 1
ATOM 2167 O O . PHE A 1 281 ? 21.073 -4.889 -22.373 1.00 84.81 281 PHE A O 1
ATOM 2174 N N . PHE A 1 282 ? 21.275 -3.572 -20.552 1.00 86.25 282 PHE A N 1
ATOM 2175 C CA . PHE A 1 282 ? 22.711 -3.308 -20.649 1.00 86.25 282 PHE A CA 1
ATOM 2176 C C . PHE A 1 282 ? 23.370 -3.780 -19.355 1.00 86.25 282 PHE A C 1
ATOM 2178 O O . PHE A 1 282 ? 23.534 -3.026 -18.402 1.00 86.25 282 PHE A O 1
ATOM 2185 N N . THR A 1 283 ? 23.626 -5.083 -19.273 1.00 86.19 283 THR A N 1
ATOM 2186 C CA . THR A 1 283 ? 23.941 -5.776 -18.012 1.00 86.19 283 THR A CA 1
ATOM 2187 C C . THR A 1 283 ? 25.306 -6.454 -18.009 1.00 86.19 283 THR A C 1
ATOM 2189 O O . THR A 1 283 ? 25.530 -7.366 -17.216 1.00 86.19 283 THR A O 1
ATOM 2192 N N . ASP A 1 284 ? 26.192 -6.071 -18.921 1.00 83.56 284 ASP A N 1
ATOM 2193 C CA . ASP A 1 284 ? 27.500 -6.713 -19.065 1.00 83.56 284 ASP A CA 1
ATOM 2194 C C . ASP A 1 284 ? 28.477 -6.274 -17.963 1.00 83.56 284 ASP A C 1
ATOM 2196 O O . ASP A 1 284 ? 29.293 -7.075 -17.501 1.00 83.56 284 ASP A O 1
ATOM 2200 N N . ASP A 1 285 ? 28.328 -5.039 -17.479 1.00 85.06 285 ASP A N 1
ATOM 2201 C CA . ASP A 1 285 ? 29.231 -4.434 -16.505 1.00 85.06 285 ASP A CA 1
ATOM 2202 C C . ASP A 1 285 ? 28.738 -4.595 -15.051 1.00 85.06 285 ASP A C 1
ATOM 2204 O O . ASP A 1 285 ? 27.539 -4.459 -14.764 1.00 85.06 285 ASP A O 1
ATOM 2208 N N . PRO A 1 286 ? 29.639 -4.860 -14.085 1.00 82.75 286 PRO A N 1
ATOM 2209 C CA . PRO A 1 286 ? 29.298 -4.874 -12.666 1.00 82.75 286 PRO A CA 1
ATOM 2210 C C . PRO A 1 286 ? 28.811 -3.505 -12.172 1.00 82.75 286 PRO A C 1
ATOM 2212 O O . PRO A 1 286 ? 29.439 -2.481 -12.417 1.00 82.75 286 PRO A O 1
ATOM 2215 N N . VAL A 1 287 ? 27.728 -3.493 -11.389 1.00 83.94 287 VAL A N 1
ATOM 2216 C CA . VAL A 1 287 ? 27.205 -2.264 -10.764 1.00 83.94 287 VAL A CA 1
ATOM 2217 C C . VAL A 1 287 ? 28.291 -1.556 -9.950 1.00 83.94 287 VAL A C 1
ATOM 2219 O O . VAL A 1 287 ? 29.023 -2.210 -9.210 1.00 83.94 287 VAL A O 1
ATOM 2222 N N . ASP A 1 288 ? 28.312 -0.224 -10.024 1.00 82.88 288 ASP A N 1
ATOM 2223 C CA . ASP A 1 288 ? 29.302 0.673 -9.409 1.00 82.88 288 ASP A CA 1
ATOM 2224 C C . ASP A 1 288 ? 30.717 0.618 -10.030 1.00 82.88 288 ASP A C 1
ATOM 2226 O O . ASP A 1 288 ? 31.622 1.250 -9.484 1.00 82.88 288 ASP A O 1
ATOM 2230 N N . SER A 1 289 ? 30.935 -0.085 -11.152 1.00 89.25 289 SER A N 1
ATOM 2231 C CA . SER A 1 289 ? 32.174 0.061 -11.935 1.00 89.25 289 SER A CA 1
ATOM 2232 C C . SER A 1 289 ? 32.154 1.328 -12.801 1.00 89.25 289 SER A C 1
ATOM 2234 O O . SER A 1 289 ? 31.086 1.873 -13.104 1.00 89.25 289 SER A O 1
ATOM 2236 N N . ASP A 1 290 ? 33.334 1.798 -13.215 1.00 92.12 290 ASP A N 1
ATOM 2237 C CA . ASP A 1 290 ? 33.453 2.956 -14.108 1.00 92.12 290 ASP A CA 1
ATOM 2238 C C . ASP A 1 290 ? 32.840 2.664 -15.488 1.00 92.12 290 ASP A C 1
ATOM 2240 O O . ASP A 1 290 ? 32.181 3.530 -16.065 1.00 92.12 290 ASP A O 1
ATOM 2244 N N . GLU A 1 291 ? 32.998 1.435 -15.991 1.00 92.50 291 GLU A N 1
ATOM 2245 C CA . GLU A 1 291 ? 32.392 0.967 -17.243 1.00 92.50 291 GLU A CA 1
ATOM 2246 C C . GLU A 1 291 ? 30.866 0.959 -17.151 1.00 92.50 291 GLU A C 1
ATOM 2248 O O . GLU A 1 291 ? 30.200 1.521 -18.016 1.00 92.50 291 GLU A O 1
ATOM 2253 N N . TRP A 1 292 ? 30.303 0.427 -16.061 1.00 93.69 292 TRP A N 1
ATOM 2254 C CA . TRP A 1 292 ? 28.860 0.454 -15.822 1.00 93.69 292 TRP A CA 1
ATOM 2255 C C . TRP A 1 292 ? 28.314 1.883 -15.820 1.00 93.69 292 TRP A C 1
ATOM 2257 O O . TRP A 1 292 ? 27.285 2.165 -16.437 1.00 93.69 292 TRP A O 1
ATOM 2267 N N . LEU A 1 293 ? 29.004 2.803 -15.144 1.00 93.12 293 LEU A N 1
ATOM 2268 C CA . LEU A 1 293 ? 28.585 4.196 -15.080 1.00 93.12 293 LEU A CA 1
ATOM 2269 C C . LEU A 1 293 ? 28.668 4.877 -16.453 1.00 93.12 293 LEU A C 1
ATOM 2271 O O . LEU A 1 293 ? 27.770 5.643 -16.803 1.00 93.12 293 LEU A O 1
ATOM 2275 N N . ALA A 1 294 ? 29.704 4.573 -17.241 1.00 93.62 294 ALA A N 1
ATOM 2276 C CA . ALA A 1 294 ? 29.830 5.040 -18.618 1.00 93.62 294 ALA A CA 1
ATOM 2277 C C . ALA A 1 294 ? 28.686 4.513 -19.499 1.00 93.62 294 ALA A C 1
ATOM 2279 O O . ALA A 1 294 ? 28.040 5.308 -20.181 1.00 93.62 294 ALA A O 1
ATOM 2280 N N . THR A 1 295 ? 28.365 3.220 -19.400 1.00 94.12 295 THR A N 1
ATOM 2281 C CA . THR A 1 295 ? 27.231 2.589 -20.089 1.00 94.12 295 THR A CA 1
ATOM 2282 C C . THR A 1 295 ? 25.909 3.261 -19.707 1.00 94.12 295 THR A C 1
ATOM 2284 O O . THR A 1 295 ? 25.104 3.590 -20.575 1.00 94.12 295 THR A O 1
ATOM 2287 N N . VAL A 1 296 ? 25.667 3.536 -18.418 1.00 94.81 296 VAL A N 1
ATOM 2288 C CA . VAL A 1 296 ? 24.456 4.249 -17.970 1.00 94.81 296 VAL A CA 1
ATOM 2289 C C . VAL A 1 296 ? 24.358 5.636 -18.606 1.00 94.81 296 VAL A C 1
ATOM 2291 O O . VAL A 1 296 ? 23.288 5.994 -19.096 1.00 94.81 296 VAL A O 1
ATOM 2294 N N . VAL A 1 297 ? 25.443 6.414 -18.598 1.00 95.81 297 VAL A N 1
ATOM 2295 C CA . VAL A 1 297 ? 25.465 7.757 -19.198 1.00 95.81 297 VAL A CA 1
ATOM 2296 C C . VAL A 1 297 ? 25.198 7.678 -20.700 1.00 95.81 297 VAL A C 1
ATOM 2298 O O . VAL A 1 297 ? 24.305 8.373 -21.177 1.00 95.81 297 VAL A O 1
ATOM 2301 N N . GLU A 1 298 ? 25.880 6.784 -21.419 1.00 95.00 298 GLU A N 1
ATOM 2302 C CA . GLU A 1 298 ? 25.678 6.566 -22.856 1.00 95.00 298 GLU A CA 1
ATOM 2303 C C . GLU A 1 298 ? 24.208 6.273 -23.179 1.00 95.00 298 GLU A C 1
ATOM 2305 O O . GLU A 1 298 ? 23.623 6.906 -24.059 1.00 95.00 298 GLU A O 1
ATOM 2310 N N . GLN A 1 299 ? 23.573 5.372 -22.423 1.00 95.12 299 GLN A N 1
ATOM 2311 C CA . GLN A 1 299 ? 22.168 5.036 -22.650 1.00 95.12 299 GLN A CA 1
ATOM 2312 C C . GLN A 1 299 ? 21.216 6.191 -22.319 1.00 95.12 299 GLN A C 1
ATOM 2314 O O . GLN A 1 299 ? 20.191 6.334 -22.985 1.00 95.12 299 GLN A O 1
ATOM 2319 N N . ILE A 1 300 ? 21.533 7.037 -21.332 1.00 94.31 300 ILE A N 1
ATOM 2320 C CA . ILE A 1 300 ? 20.738 8.243 -21.047 1.00 94.31 300 ILE A CA 1
ATOM 2321 C C . ILE A 1 300 ? 20.820 9.243 -22.201 1.00 94.31 300 ILE A C 1
ATOM 2323 O O . ILE A 1 300 ? 19.805 9.831 -22.564 1.00 94.31 300 ILE A O 1
ATOM 2327 N N . GLU A 1 301 ? 22.000 9.437 -22.784 1.00 92.50 301 GLU A N 1
ATOM 2328 C CA . GLU A 1 301 ? 22.201 10.389 -23.880 1.00 92.50 301 GLU A CA 1
ATOM 2329 C C . GLU A 1 301 ? 21.659 9.900 -25.226 1.00 92.50 301 GLU A C 1
ATOM 2331 O O . GLU A 1 301 ? 21.228 10.718 -26.034 1.00 92.50 301 GLU A O 1
ATOM 2336 N N . ALA A 1 302 ? 21.648 8.586 -25.457 1.00 93.38 302 ALA A N 1
ATOM 2337 C CA . ALA A 1 302 ? 21.140 7.977 -26.686 1.00 93.38 302 ALA A CA 1
ATOM 2338 C C . ALA A 1 302 ? 19.609 7.788 -26.713 1.00 93.38 302 ALA A C 1
ATOM 2340 O O . ALA A 1 302 ? 19.062 7.397 -27.744 1.00 93.38 302 ALA A O 1
ATOM 2341 N N . SER A 1 303 ? 18.921 8.014 -25.591 1.00 93.50 303 SER A N 1
ATOM 2342 C CA . SER A 1 303 ? 17.487 7.745 -25.445 1.00 93.50 303 SER A CA 1
ATOM 2343 C C . SER A 1 303 ? 16.598 8.867 -25.983 1.00 93.50 303 SER A C 1
ATOM 2345 O O . SER A 1 303 ? 16.916 10.048 -25.857 1.00 93.50 303 SER A O 1
ATOM 2347 N N . ASP A 1 304 ? 15.419 8.495 -26.489 1.00 91.19 304 ASP A N 1
ATOM 2348 C CA . ASP A 1 304 ? 14.382 9.456 -26.866 1.00 91.19 304 ASP A CA 1
ATOM 2349 C C . ASP A 1 304 ? 13.866 10.201 -25.624 1.00 91.19 304 ASP A C 1
ATOM 2351 O O . ASP A 1 304 ? 13.537 9.584 -24.600 1.00 91.19 304 ASP A O 1
ATOM 2355 N N . THR A 1 305 ? 13.773 11.527 -25.719 1.00 90.75 305 THR A N 1
ATOM 2356 C CA . THR A 1 305 ? 13.261 12.405 -24.660 1.00 90.75 305 THR A CA 1
ATOM 2357 C C . THR A 1 305 ? 11.730 12.549 -24.733 1.00 90.75 305 THR A C 1
ATOM 2359 O O . THR A 1 305 ? 11.150 12.400 -25.811 1.00 90.75 305 THR A O 1
ATOM 2362 N N . PRO A 1 306 ? 11.028 12.831 -23.615 1.00 91.94 306 PRO A N 1
ATOM 2363 C CA . PRO A 1 306 ? 11.546 13.030 -22.257 1.00 91.94 306 PRO A CA 1
ATOM 2364 C C . PRO A 1 306 ? 12.050 11.750 -21.575 1.00 91.94 306 PRO A C 1
ATOM 2366 O O . PRO A 1 306 ? 11.399 10.702 -21.657 1.00 91.94 306 PRO A O 1
ATOM 2369 N N . VAL A 1 307 ? 13.173 11.854 -20.853 1.00 92.88 307 VAL A N 1
ATOM 2370 C CA . VAL A 1 307 ? 13.840 10.744 -20.150 1.00 92.88 307 VAL A CA 1
ATOM 2371 C C . VAL A 1 307 ? 13.686 10.869 -18.634 1.00 92.88 307 VAL A C 1
ATOM 2373 O O . VAL A 1 307 ? 14.079 11.869 -18.030 1.00 92.88 307 VAL A O 1
ATOM 2376 N N . LEU A 1 308 ? 13.192 9.806 -17.999 1.00 91.88 308 LEU A N 1
ATOM 2377 C CA . LEU A 1 308 ? 13.206 9.651 -16.545 1.00 91.88 308 LEU A CA 1
ATOM 2378 C C . LEU A 1 308 ? 14.294 8.666 -16.126 1.00 91.88 308 LEU A C 1
ATOM 2380 O O . LEU A 1 308 ? 14.206 7.481 -16.434 1.00 91.88 308 LEU A O 1
ATOM 2384 N N . VAL A 1 309 ? 15.261 9.119 -15.333 1.00 92.44 309 VAL A N 1
ATOM 2385 C CA . VAL A 1 309 ? 16.264 8.247 -14.712 1.00 92.44 309 VAL A CA 1
ATOM 2386 C C . VAL A 1 309 ? 15.845 7.945 -13.272 1.00 92.44 309 VAL A C 1
ATOM 2388 O O . VAL A 1 309 ? 15.939 8.797 -12.386 1.00 92.44 309 VAL A O 1
ATOM 2391 N N . ALA A 1 310 ? 15.365 6.723 -13.031 1.00 89.50 310 ALA A N 1
ATOM 2392 C CA . ALA A 1 310 ? 14.900 6.251 -11.730 1.00 89.50 310 ALA A CA 1
ATOM 2393 C C . ALA A 1 310 ? 16.031 5.539 -10.974 1.00 89.50 310 ALA A C 1
ATOM 2395 O O . ALA A 1 310 ? 16.389 4.399 -11.274 1.00 89.50 310 ALA A O 1
ATOM 2396 N N . THR A 1 311 ? 16.590 6.207 -9.963 1.00 86.56 311 THR A N 1
ATOM 2397 C CA . THR A 1 311 ? 17.704 5.692 -9.151 1.00 86.56 311 THR A CA 1
ATOM 2398 C C . THR A 1 311 ? 17.293 5.487 -7.685 1.00 86.56 311 THR A C 1
ATOM 2400 O O . THR A 1 311 ? 16.446 6.215 -7.156 1.00 86.56 311 THR A O 1
ATOM 2403 N N . PRO A 1 312 ? 17.825 4.468 -6.982 1.00 78.56 312 PRO A N 1
ATOM 2404 C CA . PRO A 1 312 ? 17.550 4.286 -5.560 1.00 78.56 312 PRO A CA 1
ATOM 2405 C C . PRO A 1 312 ? 18.308 5.290 -4.679 1.00 78.56 312 PRO A C 1
ATOM 2407 O O . PRO A 1 312 ? 17.906 5.500 -3.545 1.00 78.56 312 PRO A O 1
ATOM 2410 N N . SER A 1 313 ? 19.369 5.936 -5.179 1.00 81.62 313 SER A N 1
ATOM 2411 C CA . SER A 1 313 ? 20.286 6.729 -4.352 1.00 81.62 313 SER A CA 1
ATOM 2412 C C . SER A 1 313 ? 20.421 8.171 -4.829 1.00 81.62 313 SER A C 1
ATOM 2414 O O . SER A 1 313 ? 20.706 8.418 -6.001 1.00 81.62 313 SER A O 1
ATOM 2416 N N . HIS A 1 314 ? 20.312 9.124 -3.894 1.00 81.31 314 HIS A N 1
ATOM 2417 C CA . HIS A 1 314 ? 20.640 10.532 -4.149 1.00 81.31 314 HIS A CA 1
ATOM 2418 C C . HIS A 1 314 ? 22.107 10.719 -4.545 1.00 81.31 314 HIS A C 1
ATOM 2420 O O . HIS A 1 314 ? 22.389 11.564 -5.381 1.00 81.31 314 HIS A O 1
ATOM 2426 N N . LYS A 1 315 ? 23.027 9.906 -4.004 1.00 85.56 315 LYS A N 1
ATOM 2427 C CA . LYS A 1 315 ? 24.445 9.953 -4.392 1.00 85.56 315 LYS A CA 1
ATOM 2428 C C . LYS A 1 315 ? 24.603 9.647 -5.884 1.00 85.56 315 LYS A C 1
ATOM 2430 O O . LYS A 1 315 ? 25.230 10.416 -6.598 1.00 85.56 315 LYS A O 1
ATOM 2435 N N . LEU A 1 316 ? 23.974 8.563 -6.345 1.00 87.19 316 LEU A N 1
ATOM 2436 C CA . LEU A 1 316 ? 23.998 8.176 -7.757 1.00 87.19 316 LEU A CA 1
ATOM 2437 C C . LEU A 1 316 ? 23.260 9.194 -8.641 1.00 87.19 316 LEU A C 1
ATOM 2439 O O . LEU A 1 316 ? 23.680 9.443 -9.763 1.00 87.19 316 LEU A O 1
ATOM 2443 N N . ALA A 1 317 ? 22.180 9.806 -8.144 1.00 89.38 317 ALA A N 1
ATOM 2444 C CA . ALA A 1 317 ? 21.482 10.865 -8.874 1.00 89.38 317 ALA A CA 1
ATOM 2445 C C . ALA A 1 317 ? 22.391 12.077 -9.140 1.00 89.38 317 ALA A C 1
ATOM 2447 O O . ALA A 1 317 ? 22.434 12.565 -10.266 1.00 89.38 317 ALA A O 1
ATOM 2448 N N . THR A 1 318 ? 23.129 12.530 -8.123 1.00 90.00 318 THR A N 1
ATOM 2449 C CA . THR A 1 318 ? 24.099 13.627 -8.253 1.00 90.00 318 THR A CA 1
ATOM 2450 C C . THR A 1 318 ? 25.240 13.251 -9.191 1.00 90.00 318 THR A C 1
ATOM 2452 O O . THR A 1 318 ? 25.532 14.002 -10.109 1.00 90.00 318 THR A O 1
ATOM 2455 N N . GLU A 1 319 ? 25.819 12.061 -9.029 1.00 91.94 319 GLU A N 1
ATOM 2456 C CA . GLU A 1 319 ? 26.929 11.599 -9.869 1.00 91.94 319 GLU A CA 1
ATOM 2457 C C . GLU A 1 319 ? 26.563 11.503 -11.359 1.00 91.94 319 GLU A C 1
ATOM 2459 O O . GLU A 1 319 ? 27.365 11.864 -12.220 1.00 91.94 319 GLU A O 1
ATOM 2464 N N . LEU A 1 320 ? 25.344 11.053 -11.677 1.00 92.88 320 LEU A N 1
ATOM 2465 C CA . LEU A 1 320 ? 24.833 11.066 -13.049 1.00 92.88 320 LEU A CA 1
ATOM 2466 C C . LEU A 1 320 ? 24.563 12.495 -13.537 1.00 92.88 320 LEU A C 1
ATOM 2468 O O . LEU A 1 320 ? 24.886 12.819 -14.675 1.00 92.88 320 LEU A O 1
ATOM 2472 N N . GLY A 1 321 ? 24.012 13.358 -12.681 1.00 91.69 321 GLY A N 1
ATOM 2473 C CA . GLY A 1 321 ? 23.753 14.760 -13.010 1.00 91.69 321 GLY A CA 1
ATOM 2474 C C . GLY A 1 321 ? 25.011 15.551 -13.361 1.00 91.69 321 GLY A C 1
ATOM 2475 O O . GLY A 1 321 ? 25.013 16.287 -14.344 1.00 91.69 321 GLY A O 1
ATOM 2476 N N . ASP A 1 322 ? 26.100 15.337 -12.620 1.00 93.00 322 ASP A N 1
ATOM 2477 C CA . ASP A 1 322 ? 27.391 15.998 -12.852 1.00 93.00 322 ASP A CA 1
ATOM 2478 C C . ASP A 1 322 ? 28.019 15.605 -14.202 1.00 93.00 322 ASP A C 1
ATOM 2480 O O . ASP A 1 322 ? 28.791 16.368 -14.784 1.00 93.00 322 ASP A O 1
ATOM 2484 N N . ARG A 1 323 ? 27.684 14.415 -14.716 1.00 93.69 323 ARG A N 1
ATOM 2485 C CA . ARG A 1 323 ? 28.178 13.891 -16.001 1.00 93.69 323 ARG A CA 1
ATOM 2486 C C . ARG A 1 323 ? 27.277 14.258 -17.177 1.00 93.69 323 ARG A C 1
ATOM 2488 O O . ARG A 1 323 ? 27.732 14.231 -18.317 1.00 93.69 323 ARG A O 1
ATOM 2495 N N . ILE A 1 324 ? 26.018 14.603 -16.913 1.00 90.94 324 ILE A N 1
ATOM 2496 C CA . ILE A 1 324 ? 24.991 14.821 -17.930 1.00 90.94 324 ILE A CA 1
ATOM 2497 C C . ILE A 1 324 ? 24.576 16.292 -17.922 1.00 90.94 324 ILE A C 1
ATOM 2499 O O . ILE A 1 324 ? 23.623 16.706 -17.253 1.00 90.94 324 ILE A O 1
ATOM 2503 N N . SER A 1 325 ? 25.295 17.084 -18.717 1.00 85.69 325 SER A N 1
ATOM 2504 C CA . SER A 1 325 ? 25.046 18.518 -18.885 1.00 85.69 325 SER A CA 1
ATOM 2505 C C . SER A 1 325 ? 23.594 18.805 -19.281 1.00 85.69 325 SER A C 1
ATOM 2507 O O . SER A 1 325 ? 23.086 18.263 -20.263 1.00 85.69 325 SER A O 1
ATOM 2509 N N . GLY A 1 326 ? 22.935 19.696 -18.533 1.00 83.50 326 GLY A N 1
ATOM 2510 C CA . GLY A 1 326 ? 21.552 20.110 -18.790 1.00 83.50 326 GLY A CA 1
ATOM 2511 C C . GLY A 1 326 ? 20.479 19.144 -18.276 1.00 83.50 326 GLY A C 1
ATOM 2512 O O . GLY A 1 326 ? 19.304 19.357 -18.563 1.00 83.50 326 GLY A O 1
ATOM 2513 N N . SER A 1 327 ? 20.849 18.099 -17.526 1.00 91.12 327 SER A N 1
ATOM 2514 C CA . SER A 1 327 ? 19.881 17.263 -16.808 1.00 91.12 327 SER A CA 1
ATOM 2515 C C . SER A 1 327 ? 19.349 17.957 -15.548 1.00 91.12 327 SER A C 1
ATOM 2517 O O . SER A 1 327 ? 20.064 18.692 -14.864 1.00 91.12 327 SER A O 1
ATOM 2519 N N . THR A 1 328 ? 18.086 17.696 -15.210 1.00 92.44 328 THR A N 1
ATOM 2520 C CA . THR A 1 328 ? 17.483 18.171 -13.963 1.00 92.44 328 THR A CA 1
ATOM 2521 C C . THR A 1 328 ? 17.567 17.085 -12.896 1.00 92.44 328 THR A C 1
ATOM 2523 O O . THR A 1 328 ? 16.884 16.065 -12.968 1.00 92.44 328 THR A O 1
ATOM 2526 N N . VAL A 1 329 ? 18.389 17.302 -11.868 1.00 91.38 329 VAL A N 1
ATOM 2527 C CA . VAL A 1 329 ? 18.483 16.395 -10.712 1.00 91.38 329 VAL A CA 1
ATOM 2528 C C . VAL A 1 329 ? 17.455 16.782 -9.653 1.00 91.38 329 VAL A C 1
ATOM 2530 O O . VAL A 1 329 ? 17.324 17.962 -9.308 1.00 91.38 329 VAL A O 1
ATOM 2533 N N . ARG A 1 330 ? 16.748 15.779 -9.117 1.00 88.38 330 ARG A N 1
ATOM 2534 C CA . ARG A 1 330 ? 15.823 15.950 -7.995 1.00 88.38 330 ARG A CA 1
ATOM 2535 C C . ARG A 1 330 ? 16.577 16.173 -6.674 1.00 88.38 330 ARG A C 1
ATOM 2537 O O . ARG A 1 330 ? 17.370 15.326 -6.251 1.00 88.38 330 ARG A O 1
ATOM 2544 N N . GLN A 1 331 ? 16.270 17.267 -5.986 1.00 85.81 331 GLN A N 1
ATOM 2545 C CA . GLN A 1 331 ? 16.757 17.611 -4.649 1.00 85.81 331 GLN A CA 1
ATOM 2546 C C . GLN A 1 331 ? 16.022 16.814 -3.554 1.00 85.81 331 GLN A C 1
ATOM 2548 O O . GLN A 1 331 ? 14.985 16.190 -3.788 1.00 85.81 331 GLN A O 1
ATOM 2553 N N . ARG A 1 332 ? 16.591 16.752 -2.344 1.00 75.06 332 ARG A N 1
ATOM 2554 C CA . ARG A 1 332 ? 16.048 15.914 -1.251 1.00 75.06 332 ARG A CA 1
ATOM 2555 C C . ARG A 1 332 ? 14.733 16.455 -0.690 1.00 75.06 332 ARG A C 1
ATOM 2557 O O . ARG A 1 332 ? 13.870 15.676 -0.298 1.00 75.06 332 ARG A O 1
ATOM 2564 N N . ASP A 1 333 ? 14.623 17.770 -0.644 1.00 76.31 333 ASP A N 1
ATOM 2565 C CA . ASP A 1 333 ? 13.558 18.566 -0.046 1.00 76.31 333 ASP A CA 1
ATOM 2566 C C . ASP A 1 333 ? 12.454 18.962 -1.035 1.00 76.31 333 ASP A C 1
ATOM 2568 O O . ASP A 1 333 ? 11.437 19.510 -0.620 1.00 76.31 333 ASP A O 1
ATOM 2572 N N . GLU A 1 334 ? 12.597 18.623 -2.317 1.00 74.94 334 GLU A N 1
ATOM 2573 C CA . GLU A 1 334 ? 11.580 18.898 -3.335 1.00 74.94 334 GLU A CA 1
ATOM 2574 C C . GLU A 1 334 ? 10.804 17.639 -3.764 1.00 74.94 334 GLU A C 1
ATOM 2576 O O . GLU A 1 334 ? 11.273 16.488 -3.672 1.00 74.94 334 GLU A O 1
ATOM 2581 N N . THR A 1 335 ? 9.594 17.848 -4.284 1.00 75.62 335 THR A N 1
ATOM 2582 C CA . THR A 1 335 ? 8.800 16.770 -4.879 1.00 75.62 335 THR A CA 1
ATOM 2583 C C . THR A 1 335 ? 9.298 16.434 -6.286 1.00 75.62 335 THR A C 1
ATOM 2585 O O . THR A 1 335 ? 10.004 17.208 -6.931 1.00 75.62 335 THR A O 1
ATOM 2588 N N . MET A 1 336 ? 8.921 15.263 -6.808 1.00 77.31 336 MET A N 1
ATOM 2589 C CA . MET A 1 336 ? 9.203 14.957 -8.215 1.00 77.31 336 MET A CA 1
ATOM 2590 C C . MET A 1 336 ? 8.494 15.937 -9.161 1.00 77.31 336 MET A C 1
ATOM 2592 O O . MET A 1 336 ? 9.028 16.262 -10.216 1.00 77.31 336 MET A O 1
ATOM 2596 N N . THR A 1 337 ? 7.298 16.404 -8.800 1.00 77.19 337 THR A N 1
ATOM 2597 C CA . THR A 1 337 ? 6.551 17.377 -9.602 1.00 77.19 337 THR A CA 1
ATOM 2598 C C . THR A 1 337 ? 7.301 18.699 -9.694 1.00 77.19 337 THR A C 1
ATOM 2600 O O . THR A 1 337 ? 7.399 19.246 -10.788 1.00 77.19 337 THR A O 1
ATOM 2603 N N . ASP A 1 338 ? 7.914 19.150 -8.598 1.00 82.12 338 ASP A N 1
ATOM 2604 C CA . ASP A 1 338 ? 8.766 20.345 -8.595 1.00 82.12 338 ASP A CA 1
ATOM 2605 C C . ASP A 1 338 ? 10.002 20.141 -9.477 1.00 82.12 338 ASP A C 1
ATOM 2607 O O . ASP A 1 338 ? 10.297 20.973 -10.333 1.00 82.12 338 ASP A O 1
ATOM 2611 N N . ALA A 1 339 ? 10.675 18.990 -9.348 1.00 84.94 339 ALA A N 1
ATOM 2612 C CA . ALA A 1 339 ? 11.828 18.651 -10.183 1.00 84.94 339 ALA A CA 1
ATOM 2613 C C . ALA A 1 339 ? 11.469 18.636 -11.680 1.00 84.94 339 ALA A C 1
ATOM 2615 O O . ALA A 1 339 ? 12.205 19.175 -12.501 1.00 84.94 339 ALA A O 1
ATOM 2616 N N . VAL A 1 340 ? 10.312 18.072 -12.036 1.00 84.69 340 VAL A N 1
ATOM 2617 C CA . VAL A 1 340 ? 9.791 18.081 -13.411 1.00 84.69 340 VAL A CA 1
ATOM 2618 C C . VAL A 1 340 ? 9.389 19.487 -13.860 1.00 84.69 340 VAL A C 1
ATOM 2620 O O . VAL A 1 340 ? 9.602 19.833 -15.015 1.00 84.69 340 VAL A O 1
ATOM 2623 N N . GLY A 1 341 ? 8.859 20.327 -12.969 1.00 83.75 341 GLY A N 1
ATOM 2624 C CA . GLY A 1 341 ? 8.555 21.729 -13.269 1.00 83.75 341 GLY A CA 1
ATOM 2625 C C . GLY A 1 341 ? 9.796 22.567 -13.596 1.00 83.75 341 GLY A C 1
ATOM 2626 O O . GLY A 1 341 ? 9.693 23.564 -14.304 1.00 83.75 341 GLY A O 1
ATOM 2627 N N . ARG A 1 342 ? 10.975 22.141 -13.122 1.00 88.44 342 ARG A N 1
ATOM 2628 C CA . ARG A 1 342 ? 12.287 22.730 -13.443 1.00 88.44 342 ARG A CA 1
ATOM 2629 C C . ARG A 1 342 ? 13.000 22.022 -14.601 1.00 88.44 342 ARG A C 1
ATOM 2631 O O . ARG A 1 342 ? 14.198 22.237 -14.794 1.00 88.44 342 ARG A O 1
ATOM 2638 N N . MET A 1 343 ? 12.328 21.118 -15.311 1.00 85.50 343 MET A N 1
ATOM 2639 C CA . MET A 1 343 ? 12.908 20.432 -16.463 1.00 85.50 343 MET A CA 1
ATOM 2640 C C . MET A 1 343 ? 13.226 21.459 -17.556 1.00 85.50 343 MET A C 1
ATOM 2642 O O . MET A 1 343 ? 12.350 22.212 -17.974 1.00 85.50 343 MET A O 1
ATOM 2646 N N . GLY A 1 344 ? 14.500 21.533 -17.947 1.00 76.25 344 GLY A N 1
ATOM 2647 C CA . GLY A 1 344 ? 14.960 22.395 -19.038 1.00 76.25 344 GLY A CA 1
ATOM 2648 C C . GLY A 1 344 ? 14.889 21.695 -20.396 1.00 76.25 344 GLY A C 1
ATOM 2649 O O . GLY A 1 344 ? 14.431 20.562 -20.494 1.00 76.25 344 GLY A O 1
ATOM 2650 N N . ASP A 1 345 ? 15.440 22.337 -21.426 1.00 76.19 345 ASP A N 1
ATOM 2651 C CA . ASP A 1 345 ? 15.320 21.930 -22.839 1.00 76.19 345 ASP A CA 1
ATOM 2652 C C . ASP A 1 345 ? 15.827 20.513 -23.180 1.00 76.19 345 ASP A C 1
ATOM 2654 O O . ASP A 1 345 ? 15.515 19.989 -24.246 1.00 76.19 345 ASP A O 1
ATOM 2658 N N . ARG A 1 346 ? 16.632 19.881 -22.310 1.00 76.75 346 ARG A N 1
ATOM 2659 C CA . ARG A 1 346 ? 17.106 18.501 -22.518 1.00 76.75 346 ARG A CA 1
ATOM 2660 C C . ARG A 1 346 ? 16.041 17.451 -22.190 1.00 76.75 346 ARG A C 1
ATOM 2662 O O . ARG A 1 346 ? 16.236 16.289 -22.523 1.00 76.75 346 ARG A O 1
ATOM 2669 N N . ASP A 1 347 ? 14.965 17.827 -21.497 1.00 90.44 347 ASP A N 1
ATOM 2670 C CA . ASP A 1 347 ? 13.875 16.932 -21.097 1.00 90.44 347 ASP A CA 1
ATOM 2671 C C . ASP A 1 347 ? 14.340 15.669 -20.331 1.00 90.44 347 ASP A C 1
ATOM 2673 O O . ASP A 1 347 ? 13.757 14.590 -20.454 1.00 90.44 347 ASP A O 1
ATOM 2677 N N . ILE A 1 348 ? 15.406 15.785 -19.524 1.00 92.94 348 ILE A N 1
ATOM 2678 C CA . ILE A 1 348 ? 15.926 14.689 -18.687 1.00 92.94 348 ILE A CA 1
ATOM 2679 C C . ILE A 1 348 ? 15.770 15.026 -17.214 1.00 92.94 348 ILE A C 1
ATOM 2681 O O . ILE A 1 348 ? 16.305 16.031 -16.743 1.00 92.94 348 ILE A O 1
ATOM 2685 N N . VAL A 1 349 ? 15.124 14.129 -16.468 1.00 92.38 349 VAL A N 1
ATOM 2686 C CA . VAL A 1 349 ? 15.006 14.233 -15.011 1.00 92.38 349 VAL A CA 1
ATOM 2687 C C . VAL A 1 349 ? 15.619 13.018 -14.328 1.00 92.38 349 VAL A C 1
ATOM 2689 O O . VAL A 1 349 ? 15.258 11.876 -14.615 1.00 92.38 349 VAL A O 1
ATOM 2692 N N . ILE A 1 350 ? 16.521 13.267 -13.379 1.00 91.56 350 ILE A N 1
ATOM 2693 C CA . ILE A 1 350 ? 17.200 12.243 -12.581 1.00 91.56 350 ILE A CA 1
ATOM 2694 C C . ILE A 1 350 ? 16.636 12.265 -11.164 1.00 91.56 350 ILE A C 1
ATOM 2696 O O . ILE A 1 350 ? 16.877 13.188 -10.384 1.00 91.56 350 ILE A O 1
ATOM 2700 N N . GLY A 1 351 ? 15.861 11.234 -10.829 1.00 84.94 351 GLY A N 1
ATOM 2701 C CA . GLY A 1 351 ? 15.106 11.153 -9.587 1.00 84.94 351 GLY A CA 1
ATOM 2702 C C . GLY A 1 351 ? 15.574 10.015 -8.690 1.00 84.94 351 GLY A C 1
ATOM 2703 O O . GLY A 1 351 ? 15.316 8.842 -8.971 1.00 84.94 351 GLY A O 1
ATOM 2704 N N . ALA A 1 352 ? 16.186 10.356 -7.554 1.00 76.19 352 ALA A N 1
ATOM 2705 C CA . ALA A 1 352 ? 16.311 9.410 -6.453 1.00 76.19 352 ALA A CA 1
ATOM 2706 C C . ALA A 1 352 ? 14.944 9.177 -5.807 1.00 76.19 352 ALA A C 1
ATOM 2708 O O . ALA A 1 352 ? 14.172 10.119 -5.611 1.00 76.19 352 ALA A O 1
ATOM 2709 N N . GLY A 1 353 ? 14.622 7.925 -5.486 1.00 63.38 353 GLY A N 1
ATOM 2710 C CA . GLY A 1 353 ? 13.348 7.612 -4.840 1.00 63.38 353 GLY A CA 1
ATOM 2711 C C . GLY A 1 353 ? 12.129 7.723 -5.767 1.00 63.38 353 GLY A C 1
ATOM 2712 O O . GLY A 1 353 ? 11.004 7.684 -5.276 1.00 63.38 353 GLY A O 1
ATOM 2713 N N . ALA A 1 354 ? 12.328 7.819 -7.088 1.00 57.91 354 ALA A N 1
ATOM 2714 C CA . ALA A 1 354 ? 11.287 7.998 -8.107 1.00 57.91 354 ALA A CA 1
ATOM 2715 C C . ALA A 1 354 ? 10.385 6.756 -8.332 1.00 57.91 354 ALA A C 1
ATOM 2717 O O . ALA A 1 354 ? 9.897 6.494 -9.432 1.00 57.91 354 ALA A O 1
ATOM 2718 N N . TRP A 1 355 ? 10.182 5.952 -7.288 1.00 59.31 355 TRP A N 1
ATOM 2719 C CA . TRP A 1 355 ? 9.548 4.637 -7.345 1.00 59.31 355 TRP A CA 1
ATOM 2720 C C . TRP A 1 355 ? 8.047 4.709 -7.014 1.00 59.31 355 TRP A C 1
ATOM 2722 O O . TRP A 1 355 ? 7.249 4.058 -7.680 1.00 59.31 355 TRP A O 1
ATOM 2732 N N . ALA A 1 356 ? 7.627 5.564 -6.071 1.00 50.31 356 ALA A N 1
ATOM 2733 C CA . ALA A 1 356 ? 6.244 5.644 -5.580 1.00 50.31 356 ALA A CA 1
ATOM 2734 C C . ALA A 1 356 ? 5.687 7.085 -5.581 1.00 50.31 356 ALA A C 1
ATOM 2736 O O . ALA A 1 356 ? 6.433 8.040 -5.406 1.00 50.31 356 ALA A O 1
ATOM 2737 N N . GLY A 1 357 ? 4.367 7.234 -5.770 1.00 50.81 357 GLY A N 1
ATOM 2738 C CA . GLY A 1 357 ? 3.640 8.489 -5.495 1.00 50.81 357 GLY A CA 1
ATOM 2739 C C . GLY A 1 357 ? 3.889 9.693 -6.419 1.00 50.81 357 GLY A C 1
ATOM 2740 O O . GLY A 1 357 ? 3.691 10.820 -5.984 1.00 50.81 357 GLY A O 1
ATOM 2741 N N . MET A 1 358 ? 4.330 9.496 -7.669 1.00 57.78 358 MET A N 1
ATOM 2742 C CA . MET A 1 358 ? 4.611 10.605 -8.600 1.00 57.78 358 MET A CA 1
ATOM 2743 C C . MET A 1 358 ? 3.476 10.820 -9.614 1.00 57.78 358 MET A C 1
ATOM 2745 O O . MET A 1 358 ? 3.352 10.058 -10.583 1.00 57.78 358 MET A O 1
ATOM 2749 N N . ASP A 1 359 ? 2.684 11.874 -9.428 1.00 55.91 359 ASP A N 1
ATOM 2750 C CA . ASP A 1 359 ? 1.706 12.345 -10.414 1.00 55.91 359 ASP A CA 1
ATOM 2751 C C . ASP A 1 359 ? 2.278 13.541 -11.187 1.00 55.91 359 ASP A C 1
ATOM 2753 O O . ASP A 1 359 ? 2.077 14.704 -10.854 1.00 55.91 359 ASP A O 1
ATOM 2757 N N . THR A 1 360 ? 3.112 13.234 -12.179 1.00 65.75 360 THR A N 1
ATOM 2758 C CA . THR A 1 360 ? 3.634 14.230 -13.123 1.00 65.75 360 THR A CA 1
ATOM 2759 C C . THR A 1 360 ? 2.775 14.186 -14.392 1.00 65.75 360 THR A C 1
ATOM 2761 O O . THR A 1 360 ? 2.341 13.108 -14.779 1.00 65.75 360 THR A O 1
ATOM 2764 N N . PRO A 1 361 ? 2.525 15.294 -15.097 1.00 64.88 361 PRO A N 1
ATOM 2765 C CA . PRO A 1 361 ? 1.769 15.253 -16.354 1.00 64.88 361 PRO A CA 1
ATOM 2766 C C . PRO A 1 361 ? 2.592 14.713 -17.540 1.00 64.88 361 PRO A C 1
ATOM 2768 O O . PRO A 1 361 ? 2.038 14.416 -18.596 1.00 64.88 361 PRO A O 1
ATOM 2771 N N . VAL A 1 362 ? 3.913 14.574 -17.378 1.00 77.88 362 VAL A N 1
ATOM 2772 C CA . VAL A 1 362 ? 4.852 14.217 -18.454 1.00 77.88 362 VAL A CA 1
ATOM 2773 C C . VAL A 1 362 ? 4.627 12.792 -18.961 1.00 77.88 362 VAL A C 1
ATOM 2775 O O . VAL A 1 362 ? 4.498 11.847 -18.181 1.00 77.88 362 VAL A O 1
ATOM 2778 N N . GLN A 1 363 ? 4.613 12.621 -20.280 1.00 81.25 363 GLN A N 1
ATOM 2779 C CA . GLN A 1 363 ? 4.664 11.309 -20.918 1.00 81.25 363 GLN A CA 1
ATOM 2780 C C . GLN A 1 363 ? 6.125 10.984 -21.224 1.00 81.25 363 GLN A C 1
ATOM 2782 O O . GLN A 1 363 ? 6.733 11.608 -22.086 1.00 81.25 363 GLN A O 1
ATOM 2787 N N . TRP A 1 364 ? 6.696 10.047 -20.468 1.00 87.44 364 TRP A N 1
ATOM 2788 C CA . TRP A 1 364 ? 8.097 9.660 -20.618 1.00 87.44 364 TRP A CA 1
ATOM 2789 C C . TRP A 1 364 ? 8.273 8.784 -21.856 1.00 87.44 364 TRP A C 1
ATOM 2791 O O . TRP A 1 364 ? 7.686 7.702 -21.923 1.00 87.44 364 TRP A O 1
ATOM 2801 N N . ALA A 1 365 ? 9.098 9.234 -22.800 1.00 88.81 365 ALA A N 1
ATOM 2802 C CA . ALA A 1 365 ? 9.494 8.427 -23.949 1.00 88.81 365 ALA A CA 1
ATOM 2803 C C . ALA A 1 365 ? 10.433 7.297 -23.511 1.00 88.81 365 ALA A C 1
ATOM 2805 O O . ALA A 1 365 ? 10.272 6.158 -23.950 1.00 88.81 365 ALA A O 1
ATOM 2806 N N . THR A 1 366 ? 11.328 7.582 -22.558 1.00 90.69 366 THR A N 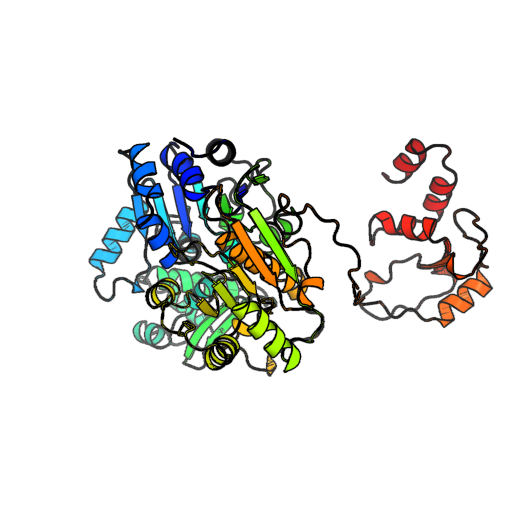1
ATOM 2807 C CA . THR A 1 366 ? 12.270 6.596 -22.018 1.00 90.69 366 THR A CA 1
ATOM 2808 C C . THR A 1 366 ? 12.328 6.655 -20.494 1.00 90.69 366 THR A C 1
ATOM 2810 O O . THR A 1 366 ? 12.389 7.725 -19.888 1.00 90.69 366 THR A O 1
ATOM 2813 N N . VAL A 1 367 ? 12.327 5.489 -19.851 1.00 91.19 367 VAL A N 1
ATOM 2814 C CA . VAL A 1 367 ? 12.581 5.329 -18.420 1.00 91.19 367 VAL A CA 1
ATOM 2815 C C . VAL A 1 367 ? 13.808 4.449 -18.234 1.00 91.19 367 VAL A C 1
ATOM 2817 O O . VAL A 1 367 ? 13.838 3.294 -18.658 1.00 91.19 367 VAL A O 1
ATOM 2820 N N . ILE A 1 368 ? 14.813 4.990 -17.557 1.00 92.50 368 ILE A N 1
ATOM 2821 C CA . ILE A 1 368 ? 16.098 4.340 -17.330 1.00 92.50 368 ILE A CA 1
ATOM 2822 C C . ILE A 1 368 ? 16.199 3.949 -15.864 1.00 92.50 368 ILE A C 1
ATOM 2824 O O . ILE A 1 368 ? 15.956 4.757 -14.967 1.00 92.50 368 ILE A O 1
ATOM 2828 N N . ILE A 1 369 ? 16.576 2.699 -15.620 1.00 91.38 369 ILE A N 1
ATOM 2829 C CA . ILE A 1 369 ? 16.840 2.135 -14.301 1.00 91.38 369 ILE A CA 1
ATOM 2830 C C . ILE A 1 369 ? 18.329 1.781 -14.260 1.00 91.38 369 ILE A C 1
ATOM 2832 O O . ILE A 1 369 ? 18.706 0.669 -14.643 1.00 91.38 369 ILE A O 1
ATOM 2836 N N . PRO A 1 370 ? 19.191 2.705 -13.792 1.00 89.62 370 PRO A N 1
ATOM 2837 C CA . PRO A 1 370 ? 20.619 2.435 -13.668 1.00 89.62 370 PRO A CA 1
ATOM 2838 C C . PRO A 1 370 ? 20.880 1.277 -12.711 1.00 89.62 370 PRO A C 1
ATOM 2840 O O . PRO A 1 370 ? 21.731 0.429 -12.950 1.00 89.62 370 PRO A O 1
ATOM 2843 N N . ARG A 1 371 ? 20.124 1.257 -11.607 1.00 87.94 371 ARG A N 1
ATOM 2844 C CA . ARG A 1 371 ? 20.328 0.357 -10.479 1.00 87.94 371 ARG A CA 1
ATOM 2845 C C . ARG A 1 371 ? 18.989 -0.159 -9.967 1.00 87.94 371 ARG A C 1
ATOM 2847 O O . ARG A 1 371 ? 18.127 0.632 -9.586 1.00 87.94 371 ARG A O 1
ATOM 2854 N N . VAL A 1 372 ? 18.818 -1.479 -9.912 1.00 82.81 372 VAL A N 1
ATOM 2855 C CA . VAL A 1 372 ? 17.621 -2.106 -9.338 1.00 82.81 372 VAL A CA 1
ATOM 2856 C C . VAL A 1 372 ? 17.544 -1.743 -7.851 1.00 82.81 372 VAL A C 1
ATOM 2858 O O . VAL A 1 372 ? 18.547 -1.881 -7.136 1.00 82.81 372 VAL A O 1
ATOM 2861 N N . PRO A 1 373 ? 16.368 -1.319 -7.349 1.00 74.56 373 PRO A N 1
ATOM 2862 C CA . PRO A 1 373 ? 16.181 -0.906 -5.963 1.00 74.56 373 PRO A CA 1
ATOM 2863 C C . PRO A 1 373 ? 16.060 -2.125 -5.036 1.00 74.56 373 PRO A C 1
ATOM 2865 O O . PRO A 1 373 ? 15.031 -2.331 -4.382 1.00 74.56 373 PRO A O 1
ATOM 2868 N N . PHE A 1 374 ? 17.124 -2.932 -4.972 1.00 68.88 374 PHE A N 1
ATOM 2869 C CA . PHE A 1 374 ? 17.350 -3.936 -3.935 1.00 68.88 374 PHE A CA 1
ATOM 2870 C C . PHE A 1 374 ? 17.626 -3.235 -2.609 1.00 68.88 374 PHE A C 1
ATOM 2872 O O . PHE A 1 374 ? 18.717 -3.325 -2.055 1.00 68.88 374 PHE A O 1
ATOM 2879 N N . THR A 1 375 ? 16.650 -2.505 -2.086 1.00 55.31 375 THR A N 1
ATOM 2880 C CA . THR A 1 375 ? 16.737 -2.113 -0.691 1.00 55.31 375 THR A CA 1
ATOM 2881 C C . THR A 1 375 ? 16.356 -3.335 0.124 1.00 55.31 375 THR A C 1
ATOM 2883 O O . THR A 1 375 ? 15.215 -3.806 0.130 1.00 55.31 375 THR A O 1
ATOM 2886 N N . GLY A 1 376 ? 17.371 -3.899 0.777 1.00 44.16 376 GLY A N 1
ATOM 2887 C CA . GLY A 1 376 ? 17.147 -4.558 2.049 1.00 44.16 376 GLY A CA 1
ATOM 2888 C C . GLY A 1 376 ? 16.558 -3.536 3.020 1.00 44.16 376 GLY A C 1
ATOM 2889 O O . GLY A 1 376 ? 16.626 -2.329 2.767 1.00 44.16 376 GLY A O 1
ATOM 2890 N N . PRO A 1 377 ? 15.966 -3.987 4.125 1.00 36.09 377 PRO A N 1
ATOM 2891 C CA . PRO A 1 377 ? 15.253 -3.085 5.006 1.00 36.09 377 PRO A CA 1
ATOM 2892 C C . PRO A 1 377 ? 16.158 -1.945 5.555 1.00 36.09 377 PRO A C 1
ATOM 2894 O O . PRO A 1 377 ? 15.604 -0.972 6.039 1.00 36.09 377 PRO A O 1
ATOM 2897 N N . ASN A 1 378 ? 17.500 -2.012 5.406 1.00 35.00 378 ASN A N 1
ATOM 2898 C CA . ASN A 1 378 ? 18.552 -1.063 5.841 1.00 35.00 378 ASN A CA 1
ATOM 2899 C C . ASN A 1 378 ? 18.286 0.440 5.613 1.00 35.00 378 ASN A C 1
ATOM 2901 O O . ASN A 1 378 ? 18.705 1.232 6.446 1.00 35.00 378 ASN A O 1
ATOM 2905 N N . GLU A 1 379 ? 17.545 0.862 4.585 1.00 36.31 379 GLU A N 1
ATOM 2906 C CA . GLU A 1 379 ? 17.213 2.295 4.405 1.00 36.31 379 GLU A CA 1
ATOM 2907 C C . GLU A 1 379 ? 16.067 2.795 5.314 1.00 36.31 379 GLU A C 1
ATOM 2909 O O . GLU A 1 379 ? 15.778 3.986 5.350 1.00 36.31 379 GLU A O 1
ATOM 2914 N N . LEU A 1 380 ? 15.428 1.903 6.082 1.00 36.22 380 LEU A N 1
ATOM 2915 C CA . LEU A 1 380 ? 14.489 2.242 7.162 1.00 36.22 380 LEU A CA 1
ATOM 2916 C C . LEU A 1 380 ? 15.152 2.244 8.556 1.00 36.22 380 LEU A C 1
ATOM 2918 O O . LEU A 1 380 ? 14.449 2.451 9.545 1.00 36.22 380 LEU A O 1
ATOM 2922 N N . PHE A 1 381 ? 16.466 1.998 8.664 1.00 39.91 381 PHE A N 1
ATOM 2923 C CA . PHE A 1 381 ? 17.140 1.730 9.945 1.00 39.91 381 PHE A CA 1
ATOM 2924 C C . PHE A 1 381 ? 18.203 2.762 10.362 1.00 39.91 381 PHE A C 1
ATOM 2926 O O . PHE A 1 381 ? 19.136 2.397 11.067 1.00 39.91 381 PHE A O 1
ATOM 2933 N N . ASP A 1 382 ? 18.010 4.061 10.115 1.00 32.78 382 ASP A N 1
ATOM 2934 C CA . ASP A 1 382 ? 18.786 5.121 10.814 1.00 32.78 382 ASP A CA 1
ATOM 2935 C C . ASP A 1 382 ? 18.564 5.135 12.355 1.00 32.78 382 ASP A C 1
ATOM 2937 O O . ASP A 1 382 ? 18.990 6.037 13.065 1.00 32.78 382 ASP A O 1
ATOM 2941 N N . THR A 1 383 ? 17.874 4.126 12.897 1.00 35.06 383 THR A N 1
ATOM 2942 C CA . THR A 1 383 ? 17.553 3.931 14.319 1.00 35.06 383 THR A CA 1
ATOM 2943 C C . THR A 1 383 ? 18.186 2.679 14.935 1.00 35.06 383 THR A C 1
ATOM 2945 O O . THR A 1 383 ? 17.876 2.365 16.081 1.00 35.06 383 THR A O 1
ATOM 2948 N N . TRP A 1 384 ? 19.035 1.942 14.209 1.00 38.41 384 TRP A N 1
ATOM 2949 C CA . TRP A 1 384 ? 19.595 0.671 14.683 1.00 38.41 384 TRP A CA 1
ATOM 2950 C C . TRP A 1 384 ? 21.108 0.656 14.493 1.00 38.41 384 TRP A C 1
ATOM 2952 O O . TRP A 1 384 ? 21.602 0.917 13.399 1.00 38.41 384 TRP A O 1
ATOM 2962 N N . THR A 1 385 ? 21.842 0.387 15.570 1.00 34.78 385 THR A N 1
ATOM 2963 C CA . THR A 1 385 ? 23.307 0.349 15.566 1.00 34.78 385 THR A CA 1
ATOM 2964 C C . THR A 1 385 ? 23.818 -0.975 14.991 1.00 34.78 385 THR A C 1
ATOM 2966 O O . THR A 1 385 ? 23.098 -1.973 14.948 1.00 34.78 385 THR A O 1
ATOM 2969 N N . ASP A 1 386 ? 25.087 -1.009 14.574 1.00 34.75 386 ASP A N 1
ATOM 2970 C CA . ASP A 1 386 ? 25.754 -2.205 14.027 1.00 34.75 386 ASP A CA 1
ATOM 2971 C C . ASP A 1 386 ? 25.747 -3.420 14.982 1.00 34.75 386 ASP A C 1
ATOM 2973 O O . ASP A 1 386 ? 25.962 -4.551 14.549 1.00 34.75 386 ASP A O 1
ATOM 2977 N N . GLU A 1 387 ? 25.449 -3.229 16.271 1.00 36.81 387 GLU A N 1
ATOM 2978 C CA . GLU A 1 387 ? 25.285 -4.321 17.242 1.00 36.81 387 GLU A CA 1
ATOM 2979 C C . GLU A 1 387 ? 23.957 -5.088 17.075 1.00 36.81 387 GLU A C 1
ATOM 2981 O O . GLU A 1 387 ? 23.865 -6.254 17.462 1.00 36.81 387 GLU A O 1
ATOM 2986 N N . ASP A 1 388 ? 22.956 -4.481 16.425 1.00 40.81 388 ASP A N 1
ATOM 2987 C CA . ASP A 1 388 ? 21.678 -5.108 16.058 1.00 40.81 388 ASP A CA 1
ATOM 2988 C C . ASP A 1 388 ? 21.724 -5.798 14.676 1.00 40.81 388 ASP A C 1
ATOM 2990 O O . ASP A 1 388 ? 20.725 -6.365 14.202 1.00 40.81 388 ASP A O 1
ATOM 2994 N N . ALA A 1 389 ? 22.884 -5.765 14.008 1.00 34.69 389 ALA A N 1
ATOM 2995 C CA . ALA A 1 389 ? 23.076 -6.322 12.680 1.00 34.69 389 ALA A CA 1
ATOM 2996 C C . ALA A 1 389 ? 23.147 -7.862 12.697 1.00 34.69 389 ALA A C 1
ATOM 2998 O O . ALA A 1 389 ? 24.111 -8.489 13.125 1.00 34.69 389 ALA A O 1
ATOM 2999 N N . PHE A 1 390 ? 22.106 -8.467 12.127 1.00 35.31 390 PHE A N 1
ATOM 3000 C CA . PHE A 1 390 ? 22.151 -9.689 11.318 1.00 35.31 390 PHE A CA 1
ATOM 3001 C C . PHE A 1 390 ? 22.858 -10.930 11.915 1.00 35.31 390 PHE A C 1
ATOM 3003 O O . PHE A 1 390 ? 24.025 -11.221 11.655 1.00 35.31 390 PHE A O 1
ATOM 3010 N N . ARG A 1 391 ? 22.076 -11.809 12.560 1.00 30.81 391 ARG A N 1
ATOM 3011 C CA . ARG A 1 391 ? 22.397 -13.247 12.576 1.00 30.81 391 ARG A CA 1
ATOM 3012 C C . ARG A 1 391 ? 22.004 -13.854 11.226 1.00 30.81 391 ARG A C 1
ATOM 3014 O O . ARG A 1 391 ? 20.830 -13.876 10.864 1.00 30.81 391 ARG A O 1
ATOM 3021 N N . ILE A 1 392 ? 22.989 -14.349 10.480 1.00 28.30 392 ILE A N 1
ATOM 3022 C CA . ILE A 1 392 ? 22.801 -15.086 9.221 1.00 28.30 392 ILE A CA 1
ATOM 3023 C C . ILE A 1 392 ? 21.832 -16.262 9.471 1.00 28.30 392 ILE A C 1
ATOM 3025 O O . ILE A 1 392 ? 22.147 -17.163 10.245 1.00 28.30 392 ILE A O 1
ATOM 3029 N N . GLY A 1 393 ? 20.648 -16.229 8.839 1.00 36.66 393 GLY A N 1
ATOM 3030 C CA . GLY A 1 393 ? 19.574 -17.231 8.997 1.00 36.66 393 GLY A CA 1
ATOM 3031 C C . GLY A 1 393 ? 18.202 -16.705 9.469 1.00 36.66 393 GLY A C 1
ATOM 3032 O O . GLY A 1 393 ? 17.316 -17.508 9.751 1.00 36.66 393 GLY A O 1
ATOM 3033 N N . ASP A 1 394 ? 18.010 -15.386 9.569 1.00 37.16 394 ASP A N 1
ATOM 3034 C CA . ASP A 1 394 ? 16.820 -14.744 10.158 1.00 37.16 394 ASP A CA 1
ATOM 3035 C C . ASP A 1 394 ? 15.500 -14.974 9.358 1.00 37.16 394 ASP A C 1
ATOM 3037 O O . ASP A 1 394 ? 15.501 -14.860 8.121 1.00 37.16 394 ASP A O 1
ATOM 3041 N N . PRO A 1 395 ? 14.334 -15.213 10.013 1.00 39.44 395 PRO A N 1
ATOM 3042 C CA . PRO A 1 395 ? 13.024 -15.365 9.369 1.00 39.44 395 PRO A CA 1
ATOM 3043 C C . PRO A 1 395 ? 12.566 -14.169 8.527 1.00 39.44 395 PRO A C 1
ATOM 3045 O O . PRO A 1 395 ? 11.593 -14.309 7.786 1.00 39.44 395 PRO A O 1
ATOM 3048 N N . MET A 1 396 ? 13.239 -13.011 8.591 1.00 39.66 396 MET A N 1
ATOM 3049 C CA . MET A 1 396 ? 12.903 -11.827 7.788 1.00 39.66 396 MET A CA 1
ATOM 3050 C C . MET A 1 396 ? 12.848 -12.110 6.285 1.00 39.66 396 MET A C 1
ATOM 3052 O O . MET A 1 396 ? 11.977 -11.569 5.610 1.00 39.66 396 MET A O 1
ATOM 3056 N N . THR A 1 397 ? 13.716 -12.988 5.768 1.00 44.75 397 THR A N 1
ATOM 3057 C CA . THR A 1 397 ? 13.741 -13.370 4.340 1.00 44.75 397 THR A CA 1
ATOM 3058 C C . THR A 1 397 ? 12.411 -13.958 3.858 1.00 44.75 397 THR A C 1
ATOM 3060 O O . THR A 1 397 ? 12.059 -13.807 2.693 1.00 44.75 397 THR A O 1
ATOM 3063 N N . SER A 1 398 ? 11.629 -14.567 4.758 1.00 44.47 398 SER A N 1
ATOM 3064 C CA . SER A 1 398 ? 10.304 -15.120 4.447 1.00 44.47 398 SER A CA 1
ATOM 3065 C C . SER A 1 398 ? 9.158 -14.093 4.484 1.00 44.47 398 SER A C 1
ATOM 3067 O O . SER A 1 398 ? 8.075 -14.379 3.968 1.00 44.47 398 SER A O 1
ATOM 3069 N N . TYR A 1 399 ? 9.384 -12.912 5.082 1.00 44.22 399 TYR A N 1
ATOM 3070 C CA . TYR A 1 399 ? 8.372 -11.860 5.286 1.00 44.22 399 TYR A CA 1
ATOM 3071 C C . TYR A 1 399 ? 8.627 -10.588 4.466 1.00 44.22 399 TYR A C 1
ATOM 3073 O O . TYR A 1 399 ? 7.673 -9.941 4.040 1.00 44.22 399 TYR A O 1
ATOM 3081 N N . PHE A 1 400 ? 9.892 -10.245 4.224 1.00 50.62 400 PHE A N 1
ATOM 3082 C CA . PHE A 1 400 ? 10.330 -9.169 3.343 1.00 50.62 400 PHE A CA 1
ATOM 3083 C C . PHE A 1 400 ? 11.486 -9.677 2.488 1.00 50.62 400 PHE A C 1
ATOM 3085 O O . PHE A 1 400 ? 12.659 -9.505 2.816 1.00 50.62 400 PHE A O 1
ATOM 3092 N N . ASP A 1 401 ? 11.144 -10.307 1.370 1.00 62.66 401 ASP A N 1
ATOM 3093 C CA . ASP A 1 401 ? 12.124 -10.580 0.331 1.00 62.66 401 ASP A CA 1
ATOM 3094 C C . ASP A 1 401 ? 12.468 -9.248 -0.364 1.00 62.66 401 ASP A C 1
ATOM 3096 O O . ASP A 1 401 ? 11.600 -8.575 -0.936 1.00 62.66 401 ASP A O 1
ATOM 3100 N N . SER A 1 402 ? 13.734 -8.828 -0.288 1.00 65.31 402 SER A N 1
ATOM 3101 C CA . SER A 1 402 ? 14.227 -7.621 -0.963 1.00 65.31 402 SER A CA 1
ATOM 3102 C C . SER A 1 402 ? 13.996 -7.691 -2.476 1.00 65.31 402 SER A C 1
ATOM 3104 O O . SER A 1 402 ? 13.767 -6.660 -3.108 1.00 65.31 402 SER A O 1
ATOM 3106 N N . LYS A 1 403 ? 13.937 -8.902 -3.050 1.00 69.25 403 LYS A N 1
ATOM 3107 C CA . LYS A 1 403 ? 13.552 -9.140 -4.447 1.00 69.25 403 LYS A CA 1
ATOM 3108 C C . LYS A 1 403 ? 12.095 -8.781 -4.700 1.00 69.25 403 LYS A C 1
ATOM 3110 O O . LYS A 1 403 ? 11.772 -8.185 -5.724 1.00 69.25 403 LYS A O 1
ATOM 3115 N N . ASN A 1 404 ? 11.214 -9.092 -3.758 1.00 70.81 404 ASN A N 1
ATOM 3116 C CA . ASN A 1 404 ? 9.785 -8.807 -3.847 1.00 70.81 404 ASN A CA 1
ATOM 3117 C C . ASN A 1 404 ? 9.506 -7.307 -3.709 1.00 70.81 404 ASN A C 1
ATOM 3119 O O . ASN A 1 404 ? 8.708 -6.750 -4.464 1.00 70.81 404 ASN A O 1
ATOM 3123 N N . ALA A 1 405 ? 10.215 -6.628 -2.804 1.00 69.81 405 ALA A N 1
ATOM 3124 C CA . ALA A 1 405 ? 10.177 -5.170 -2.704 1.00 69.81 405 ALA A CA 1
ATOM 3125 C C . ALA A 1 405 ? 10.717 -4.492 -3.977 1.00 69.81 405 ALA A C 1
ATOM 3127 O O . ALA A 1 405 ? 10.073 -3.584 -4.505 1.00 69.81 405 ALA A O 1
ATOM 3128 N N . ALA A 1 406 ? 11.845 -4.968 -4.513 1.00 72.12 406 ALA A N 1
ATOM 3129 C CA . ALA A 1 406 ? 12.402 -4.482 -5.774 1.00 72.12 406 ALA A CA 1
ATOM 3130 C C . ALA A 1 406 ? 11.443 -4.711 -6.956 1.00 72.12 406 ALA A C 1
ATOM 3132 O O . ALA A 1 406 ? 11.195 -3.791 -7.731 1.00 72.12 406 ALA A O 1
ATOM 3133 N N . THR A 1 407 ? 10.830 -5.897 -7.044 1.00 76.00 407 THR A N 1
ATOM 3134 C CA . THR A 1 407 ? 9.837 -6.252 -8.074 1.00 76.00 407 THR A CA 1
ATOM 3135 C C . THR A 1 407 ? 8.651 -5.291 -8.061 1.00 76.00 407 THR A C 1
ATOM 3137 O O . THR A 1 407 ? 8.254 -4.792 -9.113 1.00 76.00 407 THR A O 1
ATOM 3140 N N . ARG A 1 408 ? 8.106 -4.975 -6.877 1.00 73.06 408 ARG A N 1
ATOM 3141 C CA . ARG A 1 408 ? 7.006 -4.005 -6.747 1.00 73.06 408 ARG A CA 1
ATOM 3142 C C . ARG A 1 408 ? 7.413 -2.607 -7.213 1.00 73.06 408 ARG A C 1
ATOM 3144 O O . ARG A 1 408 ? 6.699 -2.013 -8.013 1.00 73.06 408 ARG A O 1
ATOM 3151 N N . ARG A 1 409 ? 8.579 -2.110 -6.787 1.00 76.12 409 ARG A N 1
ATOM 3152 C CA . ARG A 1 409 ? 9.083 -0.787 -7.204 1.00 76.12 409 ARG A CA 1
ATOM 3153 C C . ARG A 1 409 ? 9.317 -0.695 -8.711 1.00 76.12 409 ARG A C 1
ATOM 3155 O O . ARG A 1 409 ? 8.986 0.319 -9.313 1.00 76.12 409 ARG A O 1
ATOM 3162 N N . LEU A 1 410 ? 9.835 -1.755 -9.331 1.00 78.12 410 LEU A N 1
ATOM 3163 C CA . LEU A 1 410 ? 10.007 -1.810 -10.784 1.00 78.12 410 LEU A CA 1
ATOM 3164 C C . LEU A 1 410 ? 8.665 -1.759 -11.515 1.00 78.12 410 LEU A C 1
ATOM 3166 O O . LEU A 1 410 ? 8.502 -0.934 -12.408 1.00 78.12 410 LEU A O 1
ATOM 3170 N N . LYS A 1 411 ? 7.673 -2.557 -11.094 1.00 77.06 411 LYS A N 1
ATOM 3171 C CA . LYS A 1 411 ? 6.312 -2.493 -11.656 1.00 77.06 411 LYS A CA 1
ATOM 3172 C C . LYS A 1 411 ? 5.709 -1.083 -11.542 1.00 77.06 411 LYS A C 1
ATOM 3174 O O . LYS A 1 411 ? 5.070 -0.614 -12.485 1.00 77.06 411 LYS A O 1
ATOM 3179 N N . GLN A 1 412 ? 5.933 -0.388 -10.423 1.00 75.25 412 GLN A N 1
ATOM 3180 C CA . GLN A 1 412 ? 5.488 1.000 -10.245 1.00 75.25 412 GLN A CA 1
ATOM 3181 C C . GLN A 1 412 ? 6.177 1.962 -11.228 1.00 75.25 412 GLN A C 1
ATOM 3183 O O . GLN A 1 412 ? 5.512 2.837 -11.784 1.00 75.25 412 GLN A O 1
ATOM 3188 N N . VAL A 1 413 ? 7.479 1.785 -11.482 1.00 77.56 413 VAL A N 1
ATOM 3189 C CA . VAL A 1 413 ? 8.240 2.578 -12.463 1.00 77.56 413 VAL A CA 1
ATOM 3190 C C . VAL A 1 413 ? 7.795 2.294 -13.894 1.00 77.56 413 VAL A C 1
ATOM 3192 O O . VAL A 1 413 ? 7.556 3.235 -14.644 1.00 77.56 413 VAL A O 1
ATOM 3195 N N . PHE A 1 414 ? 7.566 1.033 -14.262 1.00 79.12 414 PHE A N 1
ATOM 3196 C CA . PHE A 1 414 ? 7.024 0.672 -15.579 1.00 79.12 414 PHE A CA 1
ATOM 3197 C C . PHE A 1 414 ? 5.653 1.311 -15.819 1.00 79.12 414 PHE A C 1
ATOM 3199 O O . PHE A 1 414 ? 5.357 1.790 -16.911 1.00 79.12 414 PHE A O 1
ATOM 3206 N N . GLY A 1 415 ? 4.835 1.399 -14.766 1.00 73.31 415 GLY A N 1
ATOM 3207 C CA . GLY A 1 415 ? 3.564 2.111 -14.797 1.00 73.31 415 GLY A CA 1
ATOM 3208 C C . GLY A 1 415 ? 3.674 3.600 -15.156 1.00 73.31 415 GLY A C 1
ATOM 3209 O O . GLY A 1 415 ? 2.698 4.169 -15.637 1.00 73.31 415 GLY A O 1
ATOM 3210 N N . ARG A 1 416 ? 4.840 4.239 -14.978 1.00 73.44 416 ARG A N 1
ATOM 3211 C CA . ARG A 1 416 ? 5.061 5.651 -15.349 1.00 73.44 416 ARG A CA 1
ATOM 3212 C C . ARG A 1 416 ? 5.118 5.858 -16.860 1.00 73.44 416 ARG A C 1
ATOM 3214 O O . ARG A 1 416 ? 4.687 6.907 -17.326 1.00 73.44 416 ARG A O 1
ATOM 3221 N N . GLY A 1 417 ? 5.581 4.855 -17.605 1.00 71.69 417 GLY A N 1
ATOM 3222 C CA . GLY A 1 417 ? 5.543 4.845 -19.069 1.00 71.69 417 GLY A CA 1
ATOM 3223 C C . GLY A 1 417 ? 4.154 4.558 -19.652 1.00 71.69 417 GLY A C 1
ATOM 3224 O O . GLY A 1 417 ? 3.946 4.701 -20.850 1.00 71.69 417 GLY A O 1
ATOM 3225 N N . LEU A 1 418 ? 3.184 4.160 -18.818 1.00 73.25 418 LEU A N 1
ATOM 3226 C CA . LEU A 1 418 ? 1.880 3.625 -19.229 1.00 73.25 418 LEU A CA 1
ATOM 3227 C C . LEU A 1 418 ? 0.716 4.466 -18.685 1.00 73.25 418 LEU A C 1
ATOM 3229 O O . LEU A 1 418 ? -0.133 3.972 -17.943 1.00 73.25 418 LEU A O 1
ATOM 3233 N N . ARG A 1 419 ? 0.699 5.761 -19.026 1.00 68.19 419 ARG A N 1
ATOM 3234 C CA . ARG A 1 419 ? -0.327 6.714 -18.553 1.00 68.19 419 ARG A CA 1
ATOM 3235 C C . ARG A 1 419 ? -1.563 6.835 -19.452 1.00 68.19 419 ARG A C 1
ATOM 3237 O O . ARG A 1 419 ? -2.616 7.233 -18.962 1.00 68.19 419 ARG A O 1
ATOM 3244 N N . HIS A 1 420 ? -1.451 6.506 -20.738 1.00 70.25 420 HIS A N 1
ATOM 3245 C CA . HIS A 1 420 ? -2.559 6.527 -21.701 1.00 70.25 420 HIS A CA 1
ATOM 3246 C C . HIS A 1 420 ? -2.589 5.209 -22.493 1.00 70.25 420 HIS A C 1
ATOM 3248 O O . HIS A 1 420 ? -1.526 4.618 -22.697 1.00 70.25 420 HIS A O 1
ATOM 3254 N N . PRO A 1 421 ? -3.760 4.760 -22.990 1.00 68.62 421 PRO A N 1
ATOM 3255 C CA . PRO A 1 421 ? -3.876 3.577 -23.845 1.00 68.62 421 PRO A CA 1
ATOM 3256 C C . PRO A 1 421 ? -2.902 3.489 -25.029 1.00 68.62 421 PRO A C 1
ATOM 3258 O O . PRO A 1 421 ? -2.539 2.381 -25.411 1.00 68.62 421 PRO A O 1
ATOM 3261 N N . ASP A 1 422 ? -2.442 4.623 -25.556 1.00 72.88 422 ASP A N 1
ATOM 3262 C CA . ASP A 1 422 ? -1.536 4.701 -26.714 1.00 72.88 422 ASP A CA 1
ATOM 3263 C C . ASP A 1 422 ? -0.085 5.036 -26.333 1.00 72.88 422 ASP A C 1
ATOM 3265 O O . ASP A 1 422 ? 0.753 5.249 -27.209 1.00 72.88 422 ASP A O 1
ATOM 3269 N N . ALA A 1 423 ? 0.222 5.115 -25.033 1.00 76.88 423 ALA A N 1
ATOM 3270 C CA . ALA A 1 423 ? 1.550 5.485 -24.560 1.00 76.88 423 ALA A CA 1
ATOM 3271 C C . ALA A 1 423 ? 2.605 4.490 -25.062 1.00 76.88 423 ALA A C 1
ATOM 3273 O O . ALA A 1 423 ? 2.407 3.278 -24.987 1.00 76.88 423 ALA A O 1
ATOM 3274 N N . ARG A 1 424 ? 3.735 5.000 -25.552 1.00 81.25 424 ARG A N 1
ATOM 3275 C CA . ARG A 1 424 ? 4.907 4.207 -25.935 1.00 81.25 424 ARG A CA 1
ATOM 3276 C C . ARG A 1 424 ? 6.070 4.642 -25.068 1.00 81.25 424 ARG A C 1
ATOM 3278 O O . ARG A 1 424 ? 6.370 5.830 -25.032 1.00 81.25 424 ARG A O 1
ATOM 3285 N N . CYS A 1 425 ? 6.686 3.696 -24.373 1.00 86.19 425 CYS A N 1
ATOM 3286 C CA . CYS A 1 425 ? 7.796 3.993 -23.483 1.00 86.19 425 CYS A CA 1
ATOM 3287 C C . CYS A 1 425 ? 8.862 2.898 -23.566 1.00 86.19 425 CYS A C 1
ATOM 3289 O O . CYS A 1 425 ? 8.554 1.711 -23.439 1.00 86.19 425 CYS A O 1
ATOM 3291 N N . ALA A 1 426 ? 10.112 3.301 -23.775 1.00 87.25 426 ALA A N 1
ATOM 3292 C CA . ALA A 1 426 ? 11.261 2.417 -23.689 1.00 87.25 426 ALA A CA 1
ATOM 3293 C C . ALA A 1 426 ? 11.721 2.297 -22.234 1.00 87.25 426 ALA A C 1
ATOM 3295 O O . ALA A 1 426 ? 11.946 3.295 -21.553 1.00 87.25 426 ALA A O 1
ATOM 3296 N N . ILE A 1 427 ? 11.871 1.070 -21.749 1.00 87.06 427 ILE A N 1
ATOM 3297 C CA . ILE A 1 427 ? 12.447 0.765 -20.443 1.00 87.06 427 ILE A CA 1
ATOM 3298 C C . ILE A 1 427 ? 13.874 0.267 -20.656 1.00 87.06 427 ILE A C 1
ATOM 3300 O O . ILE A 1 427 ? 14.083 -0.795 -21.243 1.00 87.06 427 ILE A O 1
ATOM 3304 N N . VAL A 1 428 ? 14.851 1.001 -20.133 1.00 89.38 428 VAL A N 1
ATOM 3305 C CA . VAL A 1 428 ? 16.268 0.624 -20.198 1.00 89.38 428 VAL A CA 1
ATOM 3306 C C . VAL A 1 428 ? 16.751 0.232 -18.808 1.00 89.38 428 VAL A C 1
ATOM 3308 O O . VAL A 1 428 ? 16.621 1.004 -17.859 1.00 89.38 428 VAL A O 1
ATOM 3311 N N . ILE A 1 429 ? 17.295 -0.976 -18.663 1.00 89.62 429 ILE A N 1
ATOM 3312 C CA . ILE A 1 429 ? 17.800 -1.493 -17.385 1.00 89.62 429 ILE A CA 1
ATOM 3313 C C . ILE A 1 429 ? 19.295 -1.767 -17.509 1.00 89.62 429 ILE A C 1
ATOM 3315 O O . ILE A 1 429 ? 19.700 -2.625 -18.293 1.00 89.62 429 ILE A O 1
ATOM 3319 N N . CYS A 1 430 ? 20.095 -1.086 -16.689 1.00 88.69 430 CYS A N 1
ATOM 3320 C CA . CYS A 1 430 ? 21.557 -1.180 -16.733 1.00 88.69 430 CYS A CA 1
ATOM 3321 C C . CYS A 1 430 ? 22.159 -1.981 -15.563 1.00 88.69 430 CYS A C 1
ATOM 3323 O O . CYS A 1 430 ? 23.323 -1.813 -15.228 1.00 88.69 430 CYS A O 1
ATOM 3325 N N . ASP A 1 431 ? 21.370 -2.804 -14.865 1.00 86.12 431 ASP A N 1
ATOM 3326 C CA . ASP A 1 431 ? 21.820 -3.512 -13.658 1.00 86.12 431 ASP A CA 1
ATOM 3327 C C . ASP A 1 431 ? 21.744 -5.039 -13.840 1.00 86.12 431 ASP A C 1
ATOM 3329 O O . ASP A 1 431 ? 20.633 -5.583 -13.915 1.00 86.12 431 ASP A O 1
ATOM 3333 N N . PRO A 1 432 ? 22.879 -5.771 -13.845 1.00 79.69 432 PRO A N 1
ATOM 3334 C CA . PRO A 1 432 ? 22.901 -7.229 -14.014 1.00 79.69 432 PRO A CA 1
ATOM 3335 C C . PRO A 1 432 ? 22.105 -8.003 -12.972 1.00 79.69 432 PRO A C 1
ATOM 3337 O O . PRO A 1 432 ? 21.665 -9.132 -13.220 1.00 79.69 432 PRO A O 1
ATOM 3340 N N . ARG A 1 433 ? 21.858 -7.411 -11.802 1.00 81.25 433 ARG A N 1
ATOM 3341 C CA . ARG A 1 433 ? 21.103 -8.046 -10.723 1.00 81.25 433 ARG A CA 1
ATOM 3342 C C . ARG A 1 433 ? 19.611 -8.147 -11.043 1.00 81.25 433 ARG A C 1
ATOM 3344 O O . ARG A 1 433 ? 18.907 -8.855 -10.328 1.00 81.25 433 ARG A O 1
ATOM 3351 N N . ILE A 1 434 ? 19.116 -7.546 -12.133 1.00 79.38 434 ILE A N 1
ATOM 3352 C CA . ILE A 1 434 ? 17.756 -7.797 -12.648 1.00 79.38 434 ILE A CA 1
ATOM 3353 C C . ILE A 1 434 ? 17.497 -9.296 -12.867 1.00 79.38 434 ILE A C 1
ATOM 3355 O O . ILE A 1 434 ? 16.406 -9.790 -12.589 1.00 79.38 434 ILE A O 1
ATOM 3359 N N . SER A 1 435 ? 18.544 -10.044 -13.232 1.00 72.00 435 SER A N 1
ATOM 3360 C CA . SER A 1 435 ? 18.543 -11.505 -13.361 1.00 72.00 435 SER A CA 1
ATOM 3361 C C . SER A 1 435 ? 18.236 -12.251 -12.057 1.00 72.00 435 SER A C 1
ATOM 3363 O O . SER A 1 435 ? 17.977 -13.454 -12.085 1.00 72.00 435 SER A O 1
ATOM 3365 N N . GLN A 1 436 ? 18.247 -11.582 -10.903 1.00 67.06 436 GLN A N 1
ATOM 3366 C CA . GLN A 1 436 ? 17.875 -12.160 -9.611 1.00 67.06 436 GLN A CA 1
ATOM 3367 C C . GLN A 1 436 ? 16.373 -12.046 -9.322 1.00 67.06 436 GLN A C 1
ATOM 3369 O O . GLN A 1 436 ? 15.884 -12.745 -8.429 1.00 67.06 436 GLN A O 1
ATOM 3374 N N . LEU A 1 437 ? 15.646 -11.202 -10.063 1.00 67.62 437 LEU A N 1
ATOM 3375 C CA . LEU A 1 437 ? 14.202 -11.020 -9.924 1.00 67.62 437 LEU A CA 1
ATOM 3376 C C . LEU A 1 437 ? 13.415 -12.061 -10.738 1.00 67.62 437 LEU A C 1
ATOM 3378 O O . LEU A 1 437 ? 13.954 -12.737 -11.618 1.00 67.62 437 LEU A O 1
ATOM 3382 N N . GLY A 1 438 ? 12.152 -12.272 -10.365 1.00 65.81 438 GLY A N 1
ATOM 3383 C CA . GLY A 1 438 ? 11.203 -13.078 -11.140 1.00 65.81 438 GLY A CA 1
ATOM 3384 C C . GLY A 1 438 ? 10.639 -12.294 -12.327 1.00 65.81 438 GLY A C 1
ATOM 3385 O O . GLY A 1 438 ? 11.270 -11.362 -12.825 1.00 65.81 438 GLY A O 1
ATOM 3386 N N . ASP A 1 439 ? 9.422 -12.632 -12.747 1.00 64.81 439 ASP A N 1
ATOM 3387 C CA . ASP A 1 439 ? 8.731 -11.881 -13.794 1.00 64.81 439 ASP A CA 1
ATOM 3388 C C . ASP A 1 439 ? 8.341 -10.479 -13.291 1.00 64.81 439 ASP A C 1
ATOM 3390 O O . ASP A 1 439 ? 7.351 -10.299 -12.577 1.00 64.81 439 ASP A O 1
ATOM 3394 N N . VAL A 1 440 ? 9.124 -9.475 -13.680 1.00 67.25 440 VAL A N 1
ATOM 3395 C CA . VAL A 1 440 ? 8.881 -8.058 -13.359 1.00 67.25 440 VAL A CA 1
ATOM 3396 C C . VAL A 1 440 ? 8.006 -7.358 -14.400 1.00 67.25 440 VAL A C 1
ATOM 3398 O O . VAL A 1 440 ? 7.277 -6.429 -14.053 1.00 67.25 440 VAL A O 1
ATOM 3401 N N . ALA A 1 441 ? 8.041 -7.805 -15.659 1.00 65.00 441 ALA A N 1
ATOM 3402 C CA . ALA A 1 441 ? 7.246 -7.223 -16.736 1.00 65.00 441 ALA A CA 1
ATOM 3403 C C . ALA A 1 441 ? 5.768 -7.675 -16.660 1.00 65.00 441 ALA A C 1
ATOM 3405 O O . ALA A 1 441 ? 5.498 -8.861 -16.405 1.00 65.00 441 ALA A O 1
ATOM 3406 N N . PRO A 1 442 ? 4.801 -6.764 -16.907 1.00 64.31 442 PRO A N 1
ATOM 3407 C CA . PRO A 1 442 ? 3.389 -7.124 -17.021 1.00 64.31 442 PRO A CA 1
ATOM 3408 C C . PRO A 1 442 ? 3.173 -8.239 -18.047 1.00 64.31 442 PRO A C 1
ATOM 3410 O O . PRO A 1 442 ? 3.845 -8.281 -19.077 1.00 64.31 442 PRO A O 1
ATOM 3413 N N . VAL A 1 443 ? 2.213 -9.131 -17.781 1.00 64.44 443 VAL A N 1
ATOM 3414 C CA . VAL A 1 443 ? 1.969 -10.343 -18.591 1.00 64.44 443 VAL A CA 1
ATOM 3415 C C . VAL A 1 443 ? 1.796 -10.029 -20.081 1.00 64.44 443 VAL A C 1
ATOM 3417 O O . VAL A 1 443 ? 2.333 -10.744 -20.920 1.00 64.44 443 VAL A O 1
ATOM 3420 N N . ARG A 1 444 ? 1.124 -8.920 -20.406 1.00 64.38 444 ARG A N 1
ATOM 3421 C CA . ARG A 1 444 ? 0.865 -8.475 -21.784 1.00 64.38 444 ARG A CA 1
ATOM 3422 C C . ARG A 1 444 ? 2.100 -8.020 -22.574 1.00 64.38 444 ARG A C 1
ATOM 3424 O O . ARG A 1 444 ? 2.010 -7.897 -23.785 1.00 64.38 444 ARG A O 1
ATOM 3431 N N . PHE A 1 445 ? 3.233 -7.774 -21.913 1.00 62.03 445 PHE A N 1
ATOM 3432 C CA . PHE A 1 445 ? 4.493 -7.384 -22.565 1.00 62.03 445 PHE A CA 1
ATOM 3433 C C . PHE A 1 445 ? 5.515 -8.525 -22.605 1.00 62.03 445 PHE A C 1
ATOM 3435 O O . PHE A 1 445 ? 6.673 -8.310 -22.945 1.00 62.03 445 PHE A O 1
ATOM 3442 N N . ARG A 1 446 ? 5.104 -9.751 -22.261 1.00 58.09 446 ARG A N 1
ATOM 3443 C CA . ARG A 1 446 ? 5.964 -10.945 -22.277 1.00 58.09 446 ARG A CA 1
ATOM 3444 C C . ARG A 1 446 ? 6.125 -11.560 -23.670 1.00 58.09 446 ARG A C 1
ATOM 3446 O O . ARG A 1 446 ? 6.400 -12.753 -23.769 1.00 58.09 446 ARG A O 1
ATOM 3453 N N . GLU A 1 447 ? 5.940 -10.793 -24.743 1.00 36.44 447 GLU A N 1
ATOM 3454 C CA . GLU A 1 447 ? 6.217 -11.259 -26.106 1.00 36.44 447 GLU A CA 1
ATOM 3455 C C . GLU A 1 447 ? 7.738 -11.373 -26.315 1.00 36.44 447 GLU A C 1
ATOM 3457 O O . GLU A 1 447 ? 8.382 -10.544 -26.944 1.00 36.44 447 GLU A O 1
ATOM 3462 N N . GLY A 1 448 ? 8.330 -12.396 -25.702 1.00 38.09 448 GLY A N 1
ATOM 3463 C CA . GLY A 1 448 ? 9.754 -12.691 -25.727 1.00 38.09 448 GLY A CA 1
ATOM 3464 C C . GLY A 1 448 ? 10.069 -13.788 -24.717 1.00 38.09 448 GLY A C 1
ATOM 3465 O O . GLY A 1 448 ? 9.904 -13.610 -23.512 1.00 38.09 448 GLY A O 1
ATOM 3466 N N . TRP A 1 449 ? 10.498 -14.951 -25.200 1.00 32.34 449 TRP A N 1
ATOM 3467 C CA . TRP A 1 449 ? 11.004 -16.015 -24.340 1.00 32.34 449 TRP A CA 1
ATOM 3468 C C . TRP A 1 449 ? 12.331 -15.542 -23.732 1.00 32.34 449 TRP A C 1
ATOM 3470 O O . TRP A 1 449 ? 13.310 -15.361 -24.449 1.00 32.34 449 TRP A O 1
ATOM 3480 N N . PHE A 1 450 ? 12.364 -15.309 -22.418 1.00 39.53 450 PHE A N 1
ATOM 3481 C CA . PHE A 1 450 ? 13.605 -15.009 -21.703 1.00 39.53 450 PHE A CA 1
ATOM 3482 C C . PHE A 1 450 ? 14.450 -16.293 -21.603 1.00 39.53 450 PHE A C 1
ATOM 3484 O O . PHE A 1 450 ? 14.175 -17.153 -20.764 1.00 39.53 450 PHE A O 1
ATOM 3491 N N . GLU A 1 451 ? 15.470 -16.444 -22.449 1.00 28.83 451 GLU A N 1
ATOM 3492 C CA . GLU A 1 451 ? 16.395 -17.589 -22.453 1.00 28.83 451 GLU A CA 1
ATOM 3493 C C . GLU A 1 451 ? 17.833 -17.132 -22.120 1.00 28.83 451 GLU A C 1
ATOM 3495 O O . GLU A 1 451 ? 18.206 -15.995 -22.389 1.00 28.83 451 GLU A O 1
ATOM 3500 N N . GLY A 1 452 ? 18.648 -17.986 -21.482 1.00 33.12 452 GLY A N 1
ATOM 3501 C CA . GLY A 1 452 ? 20.063 -17.686 -21.171 1.00 33.12 452 GLY A CA 1
ATOM 3502 C C . GLY A 1 452 ? 20.369 -17.173 -19.754 1.00 33.12 452 GLY A C 1
ATOM 3503 O O . GLY A 1 452 ? 21.527 -16.905 -19.431 1.00 33.12 452 GLY A O 1
ATOM 3504 N N . ARG A 1 453 ? 19.367 -17.090 -18.866 1.00 35.94 453 ARG A N 1
ATOM 3505 C CA . ARG A 1 453 ? 19.551 -16.711 -17.452 1.00 35.94 453 ARG A CA 1
ATOM 3506 C C . ARG A 1 453 ? 20.535 -17.658 -16.749 1.00 35.94 453 ARG A C 1
ATOM 3508 O O . ARG A 1 453 ? 20.218 -18.823 -16.507 1.00 35.94 453 ARG A O 1
ATOM 3515 N N . ARG A 1 454 ? 21.699 -17.152 -16.327 1.00 31.56 454 ARG A N 1
ATOM 3516 C CA . ARG A 1 454 ? 22.548 -17.838 -15.339 1.00 31.56 454 ARG A CA 1
ATOM 3517 C C . ARG A 1 454 ? 21.941 -17.636 -13.953 1.00 31.56 454 ARG A C 1
ATOM 3519 O O . ARG A 1 454 ? 22.086 -16.583 -13.346 1.00 31.56 454 ARG A O 1
ATOM 3526 N N . VAL A 1 455 ? 21.210 -18.639 -13.474 1.00 29.73 455 VAL A N 1
ATOM 3527 C CA . VAL A 1 455 ? 20.705 -18.669 -12.097 1.00 29.73 455 VAL A CA 1
ATOM 3528 C C . VAL A 1 455 ? 21.786 -19.276 -11.211 1.00 29.73 455 VAL A C 1
ATOM 3530 O O . VAL A 1 455 ? 21.998 -20.488 -11.240 1.00 29.73 455 VAL A O 1
ATOM 3533 N N . GLU A 1 456 ? 22.454 -18.460 -10.399 1.00 27.77 456 GLU A N 1
ATOM 3534 C CA . GLU A 1 456 ? 23.193 -18.994 -9.256 1.00 27.77 456 GLU A CA 1
ATOM 3535 C C . GLU A 1 456 ? 22.203 -19.388 -8.161 1.00 27.77 456 GLU A C 1
ATOM 3537 O O . GLU A 1 456 ? 21.556 -18.561 -7.516 1.00 27.77 456 GLU A O 1
ATOM 3542 N N . VAL A 1 457 ? 22.057 -20.697 -7.976 1.00 25.91 457 VAL A N 1
ATOM 3543 C CA . VAL A 1 457 ? 21.274 -21.270 -6.887 1.00 25.91 457 VAL A CA 1
ATOM 3544 C C . VAL A 1 457 ? 22.166 -21.315 -5.647 1.00 25.91 457 VAL A C 1
ATOM 3546 O O . VAL A 1 457 ? 22.939 -22.255 -5.468 1.00 25.91 457 VAL A O 1
ATOM 3549 N N . VAL A 1 458 ? 22.050 -20.321 -4.763 1.00 29.53 458 VAL A N 1
ATOM 3550 C CA . VAL A 1 458 ? 22.620 -20.413 -3.410 1.00 29.53 458 VAL A CA 1
ATOM 3551 C C . VAL A 1 458 ? 21.735 -21.357 -2.594 1.00 29.53 458 VAL A C 1
ATOM 3553 O O . VAL A 1 458 ? 20.730 -20.959 -2.009 1.00 29.53 458 VAL A O 1
ATOM 3556 N N . GLN A 1 459 ? 22.070 -22.646 -2.613 1.00 27.11 459 GLN A N 1
ATOM 3557 C CA . GLN A 1 459 ? 21.443 -23.659 -1.766 1.00 27.11 459 GLN A CA 1
ATOM 3558 C C . GLN A 1 459 ? 22.091 -23.631 -0.377 1.00 27.11 459 GLN A C 1
ATOM 3560 O O . GLN A 1 459 ? 23.259 -23.993 -0.237 1.00 27.11 459 GLN A O 1
ATOM 3565 N N . SER A 1 460 ? 21.333 -23.294 0.671 1.00 33.59 460 SER A N 1
ATOM 3566 C CA . SER A 1 460 ? 21.669 -23.766 2.016 1.00 33.59 460 SER A CA 1
ATOM 3567 C C . SER A 1 460 ? 21.419 -25.275 2.041 1.00 33.59 460 SER A C 1
ATOM 3569 O O . SER A 1 460 ? 20.291 -25.762 1.989 1.00 33.59 460 SER A O 1
ATOM 3571 N N . LYS A 1 461 ? 22.503 -26.045 2.008 1.00 36.22 461 LYS A N 1
ATOM 3572 C CA . LYS A 1 461 ? 22.462 -27.504 1.961 1.00 36.22 461 LYS A CA 1
ATOM 3573 C C . LYS A 1 461 ? 22.901 -28.030 3.319 1.00 36.22 461 LYS A C 1
ATOM 3575 O O . LYS A 1 461 ? 23.990 -27.693 3.770 1.00 36.22 461 LYS A O 1
ATOM 3580 N N . ALA A 1 462 ? 22.086 -28.877 3.946 1.00 45.28 462 ALA A N 1
ATOM 3581 C CA . ALA A 1 462 ? 22.555 -29.683 5.069 1.00 45.28 462 ALA A CA 1
ATOM 3582 C C . ALA A 1 462 ? 23.804 -30.460 4.620 1.00 45.28 462 ALA A C 1
ATOM 3584 O O . ALA A 1 462 ? 23.775 -31.117 3.571 1.00 45.28 462 ALA A O 1
ATOM 3585 N N . GLU A 1 463 ? 24.906 -30.340 5.360 1.00 41.06 463 GLU A N 1
ATOM 3586 C CA . GLU A 1 463 ? 26.171 -30.985 5.017 1.00 41.06 463 GLU A CA 1
ATOM 3587 C C . GLU A 1 463 ? 25.969 -32.506 4.961 1.00 41.06 463 GLU A C 1
ATOM 3589 O O . GLU A 1 463 ? 25.726 -33.168 5.967 1.00 41.06 463 GLU A O 1
ATOM 3594 N N . ARG A 1 464 ? 26.004 -33.072 3.749 1.00 60.47 464 ARG A N 1
ATOM 3595 C CA . ARG A 1 464 ? 25.880 -34.518 3.536 1.00 60.47 464 ARG A CA 1
ATOM 3596 C C . ARG A 1 464 ? 27.275 -35.113 3.473 1.00 60.47 464 ARG A C 1
ATOM 3598 O O . ARG A 1 464 ? 28.030 -34.766 2.567 1.00 60.47 464 ARG A O 1
ATOM 3605 N N . ASN A 1 465 ? 27.589 -36.043 4.372 1.00 66.75 465 ASN A N 1
ATOM 3606 C CA . ASN A 1 465 ? 28.886 -36.712 4.403 1.00 66.75 465 ASN A CA 1
ATOM 3607 C C . ASN A 1 465 ? 29.114 -37.536 3.109 1.00 66.75 465 ASN A C 1
ATOM 3609 O O . ASN A 1 465 ? 28.406 -38.521 2.875 1.00 66.75 465 ASN A O 1
ATOM 3613 N N . PRO A 1 466 ? 30.103 -37.194 2.259 1.00 71.25 466 PRO A N 1
ATOM 3614 C CA . PRO A 1 466 ? 30.382 -37.944 1.034 1.00 71.25 466 PRO A CA 1
ATOM 3615 C C . PRO A 1 466 ? 30.828 -39.391 1.286 1.00 71.25 466 PRO A C 1
ATOM 3617 O O . PRO A 1 466 ? 30.652 -40.237 0.409 1.00 71.25 466 PRO A O 1
ATOM 3620 N N . ALA A 1 467 ? 31.394 -39.687 2.464 1.00 76.81 467 ALA A N 1
ATOM 3621 C CA . ALA A 1 467 ? 31.739 -41.048 2.865 1.00 76.81 467 ALA A CA 1
ATOM 3622 C C . ALA A 1 467 ? 30.483 -41.908 3.036 1.00 76.81 467 ALA A C 1
ATOM 3624 O O . ALA A 1 467 ? 30.431 -42.989 2.460 1.00 76.81 467 ALA A O 1
ATOM 3625 N N . LEU A 1 468 ? 29.429 -41.369 3.663 1.00 77.50 468 LEU A N 1
ATOM 3626 C CA . LEU A 1 468 ? 28.146 -42.061 3.816 1.00 77.50 468 LEU A CA 1
ATOM 3627 C C . LEU A 1 468 ? 27.572 -42.483 2.459 1.00 77.50 468 LEU A C 1
ATOM 3629 O O . LEU A 1 468 ? 27.111 -43.607 2.311 1.00 77.50 468 LEU A O 1
ATOM 3633 N N . ARG A 1 469 ? 27.663 -41.624 1.431 1.00 79.06 469 ARG A N 1
ATOM 3634 C CA . ARG A 1 469 ? 27.232 -41.993 0.073 1.00 79.06 469 ARG A CA 1
ATOM 3635 C C . ARG A 1 469 ? 28.040 -43.163 -0.487 1.00 79.06 469 ARG A C 1
ATOM 3637 O O . ARG A 1 469 ? 27.460 -44.066 -1.083 1.00 79.06 469 ARG A O 1
ATOM 3644 N N . ARG A 1 470 ? 29.368 -43.126 -0.359 1.00 81.25 470 ARG A N 1
ATOM 3645 C CA . ARG A 1 470 ? 30.235 -44.199 -0.872 1.00 81.25 470 ARG A CA 1
ATOM 3646 C C . ARG A 1 470 ? 29.981 -45.514 -0.145 1.00 81.25 470 ARG A C 1
ATOM 3648 O O . ARG A 1 470 ? 29.903 -46.549 -0.797 1.00 81.25 470 ARG A O 1
ATOM 3655 N N . ASP A 1 471 ? 29.832 -45.459 1.170 1.00 82.56 471 ASP A N 1
ATOM 3656 C CA . ASP A 1 471 ? 29.653 -46.639 2.006 1.00 82.56 471 ASP A CA 1
ATOM 3657 C C . ASP A 1 471 ? 28.244 -47.225 1.842 1.00 82.56 471 ASP A C 1
ATOM 3659 O O . ASP A 1 471 ? 28.113 -48.437 1.693 1.00 82.56 471 ASP A O 1
ATOM 3663 N N . ALA A 1 472 ? 27.210 -46.387 1.702 1.00 80.75 472 ALA A N 1
ATOM 3664 C CA . ALA A 1 472 ? 25.854 -46.833 1.378 1.00 80.75 472 ALA A CA 1
ATOM 3665 C C . ALA A 1 472 ? 25.778 -47.516 0.004 1.00 80.75 472 ALA A C 1
ATOM 3667 O O . ALA A 1 472 ? 25.140 -48.554 -0.116 1.00 80.75 472 ALA A O 1
ATOM 3668 N N . LEU A 1 473 ? 26.468 -46.997 -1.022 1.00 84.44 473 LEU A N 1
ATOM 3669 C CA . LEU A 1 473 ? 26.525 -47.650 -2.340 1.00 84.44 473 LEU A CA 1
ATOM 3670 C C . LEU A 1 473 ? 27.301 -48.978 -2.311 1.00 84.44 473 LEU A C 1
ATOM 3672 O O . LEU A 1 473 ? 26.999 -49.878 -3.090 1.00 84.44 473 LEU A O 1
ATOM 3676 N N . ARG A 1 474 ? 28.295 -49.120 -1.423 1.00 83.62 474 ARG A N 1
ATOM 3677 C CA . ARG A 1 474 ? 28.990 -50.401 -1.197 1.00 83.62 474 ARG A CA 1
ATOM 3678 C C . ARG A 1 474 ? 28.119 -51.404 -0.446 1.00 83.62 474 ARG A C 1
ATOM 3680 O O . ARG A 1 474 ? 28.207 -52.591 -0.731 1.00 83.62 474 ARG A O 1
ATOM 3687 N N . HIS A 1 475 ? 27.325 -50.930 0.511 1.00 85.69 475 HIS A N 1
ATOM 3688 C CA . HIS A 1 475 ? 26.509 -51.773 1.379 1.00 85.69 475 HIS A CA 1
ATOM 3689 C C . HIS A 1 475 ? 25.202 -52.223 0.707 1.00 85.69 475 HIS A C 1
ATOM 3691 O O . HIS A 1 475 ? 24.902 -53.411 0.685 1.00 85.69 475 HIS A O 1
ATOM 3697 N N . HIS A 1 476 ? 24.453 -51.288 0.117 1.00 85.12 476 HIS A N 1
ATOM 3698 C CA . HIS A 1 476 ? 23.131 -51.528 -0.484 1.00 85.12 476 HIS A CA 1
ATOM 3699 C C . HIS A 1 476 ? 23.175 -51.825 -1.989 1.00 85.12 476 HIS A C 1
ATOM 3701 O O . HIS A 1 476 ? 22.150 -52.149 -2.587 1.00 85.12 476 HIS A O 1
ATOM 3707 N N . GLY A 1 477 ? 24.352 -51.711 -2.610 1.00 86.94 477 GLY A N 1
ATOM 3708 C CA . GLY A 1 477 ? 24.517 -51.786 -4.058 1.00 86.94 477 GLY A CA 1
ATOM 3709 C C . GLY A 1 477 ? 24.102 -50.499 -4.775 1.00 86.94 477 GLY A C 1
ATOM 3710 O O . GLY A 1 477 ? 23.810 -49.469 -4.166 1.00 86.94 477 GLY A O 1
ATOM 3711 N N . THR A 1 478 ? 24.120 -50.539 -6.106 1.00 88.25 478 THR A N 1
ATOM 3712 C CA . THR A 1 478 ? 23.818 -49.378 -6.960 1.00 88.25 478 THR A CA 1
ATOM 3713 C C . THR A 1 478 ? 22.403 -49.380 -7.512 1.00 88.25 478 THR A C 1
ATOM 3715 O O . THR A 1 478 ? 21.972 -48.368 -8.052 1.00 88.25 478 THR A O 1
ATOM 3718 N N . ASP A 1 479 ? 21.686 -50.491 -7.396 1.00 90.81 479 ASP A N 1
ATOM 3719 C CA . ASP A 1 479 ? 20.361 -50.642 -7.981 1.00 90.81 479 ASP A CA 1
ATOM 3720 C C . ASP A 1 479 ? 19.316 -49.932 -7.119 1.00 90.81 479 ASP A C 1
ATOM 3722 O O . ASP A 1 479 ? 19.387 -49.899 -5.889 1.00 90.81 479 ASP A O 1
ATOM 3726 N N . CYS A 1 480 ? 18.314 -49.345 -7.767 1.00 87.25 480 CYS A N 1
ATOM 3727 C CA . CYS A 1 480 ? 17.245 -48.657 -7.062 1.00 87.25 480 CYS A CA 1
ATOM 3728 C C . CYS A 1 480 ? 16.415 -49.648 -6.230 1.00 87.25 480 CYS A C 1
ATOM 3730 O O . CYS A 1 480 ? 15.690 -50.475 -6.783 1.00 87.25 480 CYS A O 1
ATOM 3732 N N . GLN A 1 481 ? 16.409 -49.496 -4.904 1.00 89.06 481 GLN A N 1
ATOM 3733 C CA . GLN A 1 481 ? 15.720 -50.403 -3.970 1.00 89.06 481 GLN A CA 1
ATOM 3734 C C . GLN A 1 481 ? 14.176 -50.309 -4.007 1.00 89.06 481 GLN A C 1
ATOM 3736 O O . GLN A 1 481 ? 13.487 -51.026 -3.268 1.00 89.06 481 GLN A O 1
ATOM 3741 N N . THR A 1 482 ? 13.617 -49.431 -4.852 1.00 88.06 482 THR A N 1
ATOM 3742 C CA . THR A 1 482 ? 12.163 -49.280 -5.063 1.00 88.06 482 THR A CA 1
ATOM 3743 C C . THR A 1 482 ? 11.695 -49.836 -6.403 1.00 88.06 482 THR A C 1
ATOM 3745 O O . THR A 1 482 ? 10.830 -50.706 -6.421 1.00 88.06 482 THR A O 1
ATOM 3748 N N . CYS A 1 483 ? 12.247 -49.362 -7.522 1.00 85.31 483 CYS A N 1
ATOM 3749 C CA . CYS A 1 483 ? 11.816 -49.784 -8.859 1.00 85.31 483 CYS A CA 1
ATOM 3750 C C . CYS A 1 483 ? 12.740 -50.807 -9.532 1.00 85.31 483 CYS A C 1
ATOM 3752 O O . CYS A 1 483 ? 12.404 -51.288 -10.609 1.00 85.31 483 CYS A O 1
ATOM 3754 N N . GLY A 1 484 ? 13.898 -51.120 -8.943 1.00 86.31 484 GLY A N 1
ATOM 3755 C CA . GLY A 1 484 ? 14.885 -52.025 -9.535 1.00 86.31 484 GLY A CA 1
ATOM 3756 C C . GLY A 1 484 ? 15.691 -51.426 -10.693 1.00 86.31 484 GLY A C 1
ATOM 3757 O O . GLY A 1 484 ? 16.380 -52.165 -11.384 1.00 86.31 484 GLY A O 1
ATOM 3758 N N . HIS A 1 485 ? 15.614 -50.107 -10.933 1.00 87.75 485 HIS A N 1
ATOM 3759 C CA . HIS A 1 485 ? 16.426 -49.433 -11.960 1.00 87.75 485 HIS A CA 1
ATOM 3760 C C . HIS A 1 485 ? 17.918 -49.677 -11.729 1.00 87.75 485 HIS A C 1
ATOM 3762 O O . HIS A 1 485 ? 18.431 -49.348 -10.656 1.00 87.75 485 HIS A O 1
ATOM 3768 N N . GLN A 1 486 ? 18.594 -50.181 -12.758 1.00 89.12 486 GLN A N 1
ATOM 3769 C CA . GLN A 1 486 ? 20.034 -50.406 -12.772 1.00 89.12 486 GLN A CA 1
ATOM 3770 C C . GLN A 1 486 ? 20.717 -49.209 -13.440 1.00 89.12 486 GLN A C 1
ATOM 3772 O O . GLN A 1 486 ? 20.451 -48.939 -14.615 1.00 89.12 486 GLN A O 1
ATOM 3777 N N . PRO A 1 487 ? 21.548 -48.443 -12.715 1.00 83.44 487 PRO A N 1
ATOM 3778 C CA . PRO A 1 487 ? 22.134 -47.231 -13.264 1.00 83.44 487 PRO A CA 1
ATOM 3779 C C . PRO A 1 487 ? 23.238 -47.532 -14.282 1.00 83.44 487 PRO A C 1
ATOM 3781 O O . PRO A 1 487 ? 24.145 -48.313 -14.002 1.00 83.44 487 PRO A O 1
ATOM 3784 N N . LEU A 1 488 ? 23.228 -46.837 -15.422 1.00 76.19 488 LEU A N 1
ATOM 3785 C CA . LEU A 1 488 ? 24.338 -46.889 -16.389 1.00 76.19 488 LEU A CA 1
ATOM 3786 C C . LEU A 1 488 ? 25.542 -46.069 -15.907 1.00 76.19 488 LEU A C 1
ATOM 3788 O O . LEU A 1 488 ? 26.694 -46.395 -16.187 1.00 76.19 488 LEU A O 1
ATOM 3792 N N . ILE A 1 489 ? 25.270 -45.004 -15.151 1.00 78.19 489 ILE A N 1
ATOM 3793 C CA . ILE A 1 489 ? 26.270 -44.179 -14.475 1.00 78.19 489 ILE A CA 1
ATOM 3794 C C . ILE A 1 489 ? 25.834 -43.907 -13.033 1.00 78.19 489 ILE A C 1
ATOM 3796 O O . ILE A 1 489 ? 24.667 -43.640 -12.758 1.00 78.19 489 ILE A O 1
ATOM 3800 N N . LEU A 1 490 ? 26.783 -43.865 -12.090 1.00 74.50 490 LEU A N 1
ATOM 3801 C CA . LEU A 1 490 ? 26.509 -43.667 -10.651 1.00 74.50 490 LEU A CA 1
ATOM 3802 C C . LEU A 1 490 ? 25.780 -42.351 -10.300 1.00 74.50 490 LEU A C 1
ATOM 3804 O O . LEU A 1 490 ? 25.350 -42.164 -9.160 1.00 74.50 490 LEU A O 1
ATOM 3808 N N . ARG A 1 491 ? 25.662 -41.419 -11.254 1.00 76.25 491 ARG A N 1
ATOM 3809 C CA . ARG A 1 491 ? 24.889 -40.174 -11.114 1.00 76.25 491 ARG A CA 1
ATOM 3810 C C . ARG A 1 491 ? 23.374 -40.375 -11.243 1.00 76.25 491 ARG A C 1
ATOM 3812 O O . ARG A 1 491 ? 22.630 -39.458 -10.913 1.00 76.25 491 ARG A O 1
ATOM 3819 N N . GLU A 1 492 ? 22.915 -41.535 -11.704 1.00 79.88 492 GLU A N 1
ATOM 3820 C CA . GLU A 1 492 ? 21.486 -41.850 -11.860 1.00 79.88 492 GLU A CA 1
ATOM 3821 C C . GLU A 1 492 ? 20.805 -42.266 -10.548 1.00 79.88 492 GLU A C 1
ATOM 3823 O O . GLU A 1 492 ? 19.572 -42.295 -10.474 1.00 79.88 492 GLU A O 1
ATOM 3828 N N . VAL A 1 493 ? 21.595 -42.540 -9.505 1.00 84.31 493 VAL A N 1
ATOM 3829 C CA . VAL A 1 493 ? 21.124 -42.961 -8.182 1.00 84.31 493 VAL A CA 1
ATOM 3830 C C . VAL A 1 493 ? 21.617 -42.043 -7.071 1.00 84.31 493 VAL A C 1
ATOM 3832 O O . VAL A 1 493 ? 22.671 -41.401 -7.153 1.00 84.31 493 VAL A O 1
ATOM 3835 N N . GLU A 1 494 ? 20.821 -41.947 -6.016 1.00 87.69 494 GLU A N 1
ATOM 3836 C CA . GLU A 1 494 ? 21.002 -41.048 -4.888 1.00 87.69 494 GLU A CA 1
ATOM 3837 C C . GLU A 1 494 ? 20.717 -41.789 -3.577 1.00 87.69 494 GLU A C 1
ATOM 3839 O O . GLU A 1 494 ? 19.878 -42.686 -3.523 1.00 87.69 494 GLU A O 1
ATOM 3844 N N . VAL A 1 495 ? 21.453 -41.420 -2.523 1.00 85.81 495 VAL A N 1
ATOM 3845 C CA . VAL A 1 495 ? 21.233 -41.947 -1.172 1.00 85.81 495 VAL A CA 1
ATOM 3846 C C . VAL A 1 495 ? 20.169 -41.088 -0.500 1.00 85.81 495 VAL A C 1
ATOM 3848 O O . VAL A 1 495 ? 20.365 -39.886 -0.285 1.00 85.81 495 VAL A O 1
ATOM 3851 N N . HIS A 1 496 ? 19.038 -41.720 -0.231 1.00 84.75 496 HIS A N 1
ATOM 3852 C CA . HIS A 1 496 ? 17.861 -41.173 0.415 1.00 84.75 496 HIS A CA 1
ATOM 3853 C C . HIS A 1 496 ? 17.886 -41.528 1.902 1.00 84.75 496 HIS A C 1
ATOM 3855 O O . HIS A 1 496 ? 18.234 -42.652 2.247 1.00 84.75 496 HIS A O 1
ATOM 3861 N N . HIS A 1 497 ? 17.532 -40.585 2.773 1.00 83.81 497 HIS A N 1
ATOM 3862 C CA . HIS A 1 497 ? 17.382 -40.864 4.203 1.00 83.81 497 HIS A CA 1
ATOM 3863 C C . HIS A 1 497 ? 15.929 -41.225 4.470 1.00 83.81 497 HIS A C 1
ATOM 3865 O O . HIS A 1 497 ? 15.044 -40.478 4.059 1.00 83.81 497 HIS A O 1
ATOM 3871 N N . LEU A 1 498 ? 15.701 -42.340 5.161 1.00 78.31 498 LEU A N 1
ATOM 3872 C CA . LEU A 1 498 ? 14.357 -42.796 5.520 1.00 78.31 498 LEU A CA 1
ATOM 3873 C C . LEU A 1 498 ? 13.669 -41.819 6.481 1.00 78.31 498 LEU A C 1
ATOM 3875 O O . LEU A 1 498 ? 12.453 -41.667 6.436 1.00 78.31 498 LEU A O 1
ATOM 3879 N N . ASN A 1 499 ? 14.464 -41.116 7.293 1.00 70.81 499 ASN A N 1
ATOM 3880 C CA . ASN A 1 499 ? 14.015 -40.053 8.184 1.00 70.81 499 ASN A CA 1
ATOM 3881 C C . ASN A 1 499 ? 14.487 -38.678 7.657 1.00 70.81 499 ASN A C 1
ATOM 3883 O O . ASN A 1 499 ? 15.684 -38.509 7.389 1.00 70.81 499 ASN A O 1
ATOM 3887 N N . PRO A 1 500 ? 13.603 -37.671 7.501 1.00 65.25 500 PRO A N 1
ATOM 3888 C CA . PRO A 1 500 ? 13.976 -36.370 6.943 1.00 65.25 500 PRO A CA 1
ATOM 3889 C C . PRO A 1 500 ? 14.964 -35.597 7.834 1.00 65.25 500 PRO A C 1
ATOM 3891 O O . PRO A 1 500 ? 14.613 -35.099 8.898 1.00 65.25 500 PRO A O 1
ATOM 3894 N N . ILE A 1 501 ? 16.200 -35.400 7.360 1.00 62.81 501 ILE A N 1
ATOM 3895 C CA . ILE A 1 501 ? 17.208 -34.577 8.067 1.00 62.81 501 ILE A CA 1
ATOM 3896 C C . ILE A 1 501 ? 16.806 -33.091 8.110 1.00 62.81 501 ILE A C 1
ATOM 3898 O O . ILE A 1 501 ? 17.226 -32.356 8.998 1.00 62.81 501 ILE A O 1
ATOM 3902 N N . ALA A 1 502 ? 15.976 -32.639 7.164 1.00 56.97 502 ALA A N 1
ATOM 3903 C CA . ALA A 1 502 ? 15.583 -31.237 7.027 1.00 56.97 502 ALA A CA 1
ATOM 3904 C C . ALA A 1 502 ? 14.795 -30.677 8.231 1.00 56.97 502 ALA A C 1
ATOM 3906 O O . ALA A 1 502 ? 14.721 -29.460 8.379 1.00 56.97 502 ALA A O 1
ATOM 3907 N N . GLU A 1 503 ? 14.229 -31.535 9.087 1.00 51.25 503 GLU A N 1
ATOM 3908 C CA . GLU A 1 503 ? 13.453 -31.128 10.271 1.00 51.25 503 GLU A CA 1
ATOM 3909 C C . GLU A 1 503 ? 14.249 -31.192 11.580 1.00 51.25 503 GLU A C 1
ATOM 3911 O O . GLU A 1 503 ? 13.793 -30.709 12.619 1.00 51.25 503 GLU A O 1
ATOM 3916 N N . ALA A 1 504 ? 15.454 -31.760 11.554 1.00 53.59 504 ALA A N 1
ATOM 3917 C CA . ALA A 1 504 ? 16.246 -31.925 12.756 1.00 53.59 504 ALA A CA 1
ATOM 3918 C C . ALA A 1 504 ? 16.971 -30.635 13.145 1.00 53.59 504 ALA A C 1
ATOM 3920 O O . ALA A 1 504 ? 17.723 -30.042 12.368 1.00 53.59 504 ALA A O 1
ATOM 3921 N N . LYS A 1 505 ? 16.796 -30.220 14.402 1.00 41.75 505 LYS A N 1
ATOM 3922 C CA . LYS A 1 505 ? 17.602 -29.158 15.010 1.00 41.75 505 LYS A CA 1
ATOM 3923 C C . LYS A 1 505 ? 18.945 -29.741 15.470 1.00 41.75 505 LYS A C 1
ATOM 3925 O O . LYS A 1 505 ? 19.048 -30.210 16.597 1.00 41.75 505 LYS A O 1
ATOM 3930 N N . GLY A 1 506 ? 19.963 -29.698 14.608 1.00 51.72 506 GLY A N 1
ATOM 3931 C CA . GLY A 1 506 ? 21.347 -30.080 14.936 1.00 51.72 506 GLY A CA 1
ATOM 3932 C C . GLY A 1 506 ? 21.908 -31.237 14.098 1.00 51.72 506 GLY A C 1
ATOM 3933 O O . GLY A 1 506 ? 21.292 -31.674 13.130 1.00 51.72 506 GLY A O 1
ATOM 3934 N N . MET A 1 507 ? 23.105 -31.719 14.452 1.00 51.78 507 MET A N 1
ATOM 3935 C CA . MET A 1 507 ? 23.734 -32.888 13.817 1.00 51.78 507 MET A CA 1
ATOM 3936 C C . MET A 1 507 ? 23.020 -34.182 14.232 1.00 51.78 507 MET A C 1
ATOM 3938 O O . MET A 1 507 ? 22.859 -34.438 15.423 1.00 51.78 507 MET A O 1
ATOM 3942 N N . ILE A 1 508 ? 22.645 -35.018 13.259 1.00 60.06 508 ILE A N 1
ATOM 3943 C CA . ILE A 1 508 ? 22.052 -36.344 13.491 1.00 60.06 508 ILE A CA 1
ATOM 3944 C C . ILE A 1 508 ? 23.090 -37.427 13.180 1.00 60.06 508 ILE A C 1
ATOM 3946 O O . ILE A 1 508 ? 23.691 -37.422 12.104 1.00 60.06 508 ILE A O 1
ATOM 3950 N N . ALA A 1 509 ? 23.276 -38.385 14.089 1.00 65.88 509 ALA A N 1
ATOM 3951 C CA . ALA A 1 509 ? 24.027 -39.603 13.794 1.00 65.88 509 ALA A CA 1
ATOM 3952 C C . ALA A 1 509 ? 23.200 -40.504 12.859 1.00 65.88 509 ALA A C 1
ATOM 3954 O O . ALA A 1 509 ? 22.065 -40.836 13.176 1.00 65.88 509 ALA A O 1
ATOM 3955 N N . THR A 1 510 ? 23.757 -40.871 11.702 1.00 74.25 510 THR A N 1
ATOM 3956 C CA . THR A 1 510 ? 23.084 -41.690 10.674 1.00 74.25 510 THR A CA 1
ATOM 3957 C C . THR A 1 510 ? 23.824 -43.016 10.501 1.00 74.25 510 THR A C 1
ATOM 3959 O O . THR A 1 510 ? 25.051 -43.013 10.373 1.00 74.25 510 THR A O 1
ATOM 3962 N N . SER A 1 511 ? 23.097 -44.132 10.476 1.00 79.25 511 SER A N 1
ATOM 3963 C CA . SER A 1 511 ? 23.612 -45.483 10.216 1.00 79.25 511 SER A CA 1
ATOM 3964 C C . SER A 1 511 ? 23.255 -45.976 8.802 1.00 79.25 511 SER A C 1
ATOM 3966 O O . SER A 1 511 ? 22.562 -45.292 8.048 1.00 79.25 511 SER A O 1
ATOM 3968 N N . MET A 1 512 ? 23.733 -47.166 8.412 1.00 79.38 512 MET A N 1
ATOM 3969 C CA . MET A 1 512 ? 23.388 -47.764 7.109 1.00 79.38 512 MET A CA 1
ATOM 3970 C C . MET A 1 512 ? 21.920 -48.188 7.010 1.00 79.38 512 MET A C 1
ATOM 3972 O O . MET A 1 512 ? 21.393 -48.224 5.899 1.00 79.38 512 MET A O 1
ATOM 3976 N N . ASP A 1 513 ? 21.266 -48.456 8.140 1.00 79.31 513 ASP A N 1
ATOM 3977 C CA . ASP A 1 513 ? 19.851 -48.838 8.191 1.00 79.31 513 ASP A CA 1
ATOM 3978 C C . ASP A 1 513 ? 18.920 -47.626 8.003 1.00 79.31 513 ASP A C 1
ATOM 3980 O O . ASP A 1 513 ? 17.757 -47.784 7.641 1.00 79.31 513 ASP A O 1
ATOM 3984 N N . ASP A 1 514 ? 19.439 -46.405 8.179 1.00 78.94 514 ASP A N 1
ATOM 3985 C CA . ASP A 1 514 ? 18.682 -45.150 8.062 1.00 78.94 514 ASP A CA 1
ATOM 3986 C C . ASP A 1 514 ? 18.616 -44.607 6.625 1.00 78.94 514 ASP A C 1
ATOM 3988 O O . ASP A 1 514 ? 18.013 -43.556 6.370 1.00 78.94 514 ASP A O 1
ATOM 3992 N N . VAL A 1 515 ? 19.264 -45.284 5.672 1.00 86.88 515 VAL A N 1
ATOM 3993 C CA . VAL A 1 515 ? 19.419 -44.811 4.295 1.00 86.88 515 VAL A CA 1
ATOM 3994 C C . VAL A 1 515 ? 19.100 -45.882 3.259 1.00 86.88 515 VAL A C 1
ATOM 3996 O O . VAL A 1 515 ? 19.249 -47.075 3.495 1.00 86.88 515 VAL A O 1
ATOM 3999 N N . ALA A 1 516 ? 18.702 -45.437 2.070 1.00 88.19 516 ALA A N 1
ATOM 4000 C CA . ALA A 1 516 ? 18.410 -46.291 0.927 1.00 88.19 516 ALA A CA 1
ATOM 4001 C C . ALA A 1 516 ? 18.935 -45.700 -0.386 1.00 88.19 516 ALA A C 1
ATOM 4003 O O . ALA A 1 516 ? 19.047 -44.484 -0.543 1.00 88.19 516 ALA A O 1
ATOM 4004 N N . VAL A 1 517 ? 19.229 -46.559 -1.358 1.00 89.94 517 VAL A N 1
ATOM 4005 C CA . VAL A 1 517 ? 19.683 -46.188 -2.703 1.00 89.94 517 VAL A CA 1
ATOM 4006 C C . VAL A 1 517 ? 18.487 -46.148 -3.651 1.00 89.94 517 VAL A C 1
ATOM 4008 O O . VAL A 1 517 ? 17.842 -47.163 -3.919 1.00 89.94 517 VAL A O 1
ATOM 4011 N N . LEU A 1 518 ? 18.181 -44.958 -4.173 1.00 88.06 518 LEU A N 1
ATOM 4012 C CA . LEU A 1 518 ? 17.047 -44.707 -5.065 1.00 88.06 518 LEU A CA 1
ATOM 4013 C C . LEU A 1 518 ? 17.507 -44.080 -6.381 1.00 88.06 518 LEU A C 1
ATOM 4015 O O . LEU A 1 518 ? 18.389 -43.227 -6.394 1.00 88.06 518 LEU A O 1
ATOM 4019 N N . CYS A 1 519 ? 16.870 -44.432 -7.501 1.00 88.00 519 CYS A N 1
ATOM 4020 C CA . CYS A 1 519 ? 17.037 -43.669 -8.737 1.00 88.00 519 CYS A CA 1
ATOM 4021 C C . CYS A 1 519 ? 16.434 -42.271 -8.580 1.00 88.00 519 CYS A C 1
ATOM 4023 O O . CYS A 1 519 ? 15.523 -42.058 -7.776 1.00 88.00 519 CYS A O 1
ATOM 4025 N N . ARG A 1 520 ? 16.891 -41.318 -9.393 1.00 84.31 520 ARG A N 1
ATOM 4026 C CA . ARG A 1 520 ? 16.422 -39.921 -9.337 1.00 84.31 520 ARG A CA 1
ATOM 4027 C C . ARG A 1 520 ? 14.906 -39.759 -9.416 1.00 84.31 520 ARG A C 1
ATOM 4029 O O . ARG A 1 520 ? 14.353 -38.877 -8.770 1.00 84.31 520 ARG A O 1
ATOM 4036 N N . ILE A 1 521 ? 14.230 -40.630 -10.163 1.00 82.56 521 ILE A N 1
ATOM 4037 C CA . ILE A 1 521 ? 12.771 -40.599 -10.305 1.00 82.56 521 ILE A CA 1
ATOM 4038 C C . ILE A 1 521 ? 12.088 -41.035 -9.004 1.00 82.56 521 ILE A C 1
ATOM 4040 O O . ILE A 1 521 ? 11.192 -40.346 -8.520 1.00 82.56 521 ILE A O 1
ATOM 4044 N N . CYS A 1 522 ? 12.505 -42.157 -8.412 1.00 83.62 522 CYS A N 1
ATOM 4045 C CA . CYS A 1 522 ? 11.936 -42.630 -7.150 1.00 83.62 522 CYS A CA 1
ATOM 4046 C C . CYS A 1 522 ? 12.306 -41.719 -5.979 1.00 83.62 522 CYS A C 1
ATOM 4048 O O . CYS A 1 522 ? 11.473 -41.487 -5.110 1.00 83.62 522 CYS A O 1
ATOM 4050 N N . HIS A 1 523 ? 13.511 -41.150 -5.992 1.00 84.12 523 HIS A N 1
ATOM 4051 C CA . HIS A 1 523 ? 13.938 -40.187 -4.986 1.00 84.12 523 HIS A CA 1
ATOM 4052 C C . HIS A 1 523 ? 13.112 -38.895 -5.047 1.00 84.12 523 HIS A C 1
ATOM 4054 O O . HIS A 1 523 ? 12.640 -38.420 -4.019 1.00 84.12 523 HIS A O 1
ATOM 4060 N N . ALA A 1 524 ? 12.855 -38.367 -6.250 1.00 81.81 524 ALA A N 1
ATOM 4061 C CA . ALA A 1 524 ? 11.971 -37.217 -6.427 1.00 81.81 524 ALA A CA 1
ATOM 4062 C C . ALA A 1 524 ? 10.528 -37.522 -5.992 1.00 81.81 524 ALA A C 1
ATOM 4064 O O . ALA A 1 524 ? 9.885 -36.685 -5.365 1.00 81.81 524 ALA A O 1
ATOM 4065 N N . ARG A 1 525 ? 10.020 -38.731 -6.277 1.00 81.44 525 ARG A N 1
ATOM 4066 C CA . ARG A 1 525 ? 8.687 -39.166 -5.824 1.00 81.44 525 ARG A CA 1
ATOM 4067 C C . ARG A 1 525 ? 8.587 -39.270 -4.306 1.00 81.44 525 ARG A C 1
ATOM 4069 O O . ARG A 1 525 ? 7.554 -38.890 -3.770 1.00 81.44 525 ARG A O 1
ATOM 4076 N N . ALA A 1 526 ? 9.641 -39.733 -3.634 1.00 82.56 526 ALA A N 1
ATOM 4077 C CA . ALA A 1 526 ? 9.688 -39.806 -2.175 1.00 82.56 526 ALA A CA 1
ATOM 4078 C C . ALA A 1 526 ? 9.432 -38.436 -1.523 1.00 82.56 526 ALA A C 1
ATOM 4080 O O . ALA A 1 526 ? 8.765 -38.366 -0.501 1.00 82.56 526 ALA A O 1
ATOM 4081 N N . HIS A 1 527 ? 9.898 -37.356 -2.159 1.00 80.12 527 HIS A N 1
ATOM 4082 C CA . HIS A 1 527 ? 9.783 -35.973 -1.683 1.00 80.12 527 HIS A CA 1
ATOM 4083 C C . HIS A 1 527 ? 8.690 -35.152 -2.383 1.00 80.12 527 HIS A C 1
ATOM 4085 O O . HIS A 1 527 ? 8.742 -33.921 -2.370 1.00 80.12 527 HIS A O 1
ATOM 4091 N N . LYS A 1 528 ? 7.699 -35.800 -3.010 1.00 75.69 528 LYS A N 1
ATOM 4092 C CA . LYS A 1 528 ? 6.638 -35.091 -3.741 1.00 75.69 528 LYS A CA 1
ATOM 4093 C C . LYS A 1 528 ? 5.902 -34.065 -2.861 1.00 75.69 528 LYS A C 1
ATOM 4095 O O . LYS A 1 528 ? 5.633 -32.967 -3.337 1.00 75.69 528 LYS A O 1
ATOM 4100 N N . ASP A 1 529 ? 5.660 -34.399 -1.592 1.00 70.31 529 ASP A N 1
ATOM 4101 C CA . ASP A 1 529 ? 4.975 -33.541 -0.614 1.00 70.31 529 ASP A CA 1
ATOM 4102 C C . ASP A 1 529 ? 5.962 -32.897 0.389 1.00 70.31 529 ASP A C 1
ATOM 4104 O O . ASP A 1 529 ? 5.647 -32.640 1.552 1.00 70.31 529 ASP A O 1
ATOM 4108 N N . GLY A 1 530 ? 7.196 -32.632 -0.061 1.00 68.94 530 GLY A N 1
ATOM 4109 C CA . GLY A 1 530 ? 8.233 -31.971 0.732 1.00 68.94 530 GLY A CA 1
ATOM 4110 C C . GLY A 1 530 ? 8.843 -32.881 1.803 1.00 68.94 530 GLY A C 1
ATOM 4111 O O . GLY A 1 530 ? 9.528 -33.856 1.479 1.00 68.94 530 GLY A O 1
ATOM 4112 N N . ASN A 1 531 ? 8.639 -32.530 3.077 1.00 64.94 531 ASN A N 1
ATOM 4113 C CA . ASN A 1 531 ? 9.168 -33.284 4.221 1.00 64.94 531 ASN A CA 1
ATOM 4114 C C . ASN A 1 531 ? 8.295 -34.480 4.623 1.00 64.94 531 ASN A C 1
ATOM 4116 O O . ASN A 1 531 ? 8.766 -35.341 5.363 1.00 64.94 531 ASN A O 1
ATOM 4120 N N . ASN A 1 532 ? 7.056 -34.565 4.128 1.00 68.19 532 ASN A N 1
ATOM 4121 C CA . ASN A 1 532 ? 6.220 -35.743 4.327 1.00 68.19 532 ASN A CA 1
ATOM 4122 C C . ASN A 1 532 ? 6.652 -36.838 3.339 1.00 68.19 532 ASN A C 1
ATOM 4124 O O . ASN A 1 532 ? 6.125 -36.945 2.232 1.00 68.19 532 ASN A O 1
ATOM 4128 N N . VAL A 1 533 ? 7.709 -37.568 3.702 1.00 77.88 533 VAL A N 1
ATOM 4129 C CA . VAL A 1 533 ? 8.369 -38.529 2.814 1.00 77.88 533 VAL A CA 1
ATOM 4130 C C . VAL A 1 533 ? 7.522 -39.785 2.649 1.00 77.88 533 VAL A C 1
ATOM 4132 O O . VAL A 1 533 ? 7.151 -40.429 3.628 1.00 77.88 533 VAL A O 1
ATOM 4135 N N . ILE A 1 534 ? 7.264 -40.174 1.399 1.00 81.75 534 ILE A N 1
ATOM 4136 C CA . ILE A 1 534 ? 6.552 -41.420 1.089 1.00 81.75 534 ILE A CA 1
ATOM 4137 C C . ILE A 1 534 ? 7.438 -42.621 1.481 1.00 81.75 534 ILE A C 1
ATOM 4139 O O . ILE A 1 534 ? 8.547 -42.738 0.947 1.00 81.75 534 ILE A O 1
ATOM 4143 N N . PRO A 1 535 ? 6.968 -43.553 2.337 1.00 83.69 535 PRO A N 1
ATOM 4144 C CA . PRO A 1 535 ? 7.742 -44.728 2.733 1.00 83.69 535 PRO A CA 1
ATOM 4145 C C . PRO A 1 535 ? 8.156 -45.605 1.544 1.00 83.69 535 PRO A C 1
ATOM 4147 O O . PRO A 1 535 ? 7.422 -45.744 0.560 1.00 83.69 535 PRO A O 1
ATOM 4150 N N . LEU A 1 536 ? 9.313 -46.269 1.643 1.00 84.00 536 LEU A N 1
ATOM 4151 C CA . LEU A 1 536 ? 9.849 -47.107 0.560 1.00 84.00 536 LEU A CA 1
ATOM 4152 C C . LEU A 1 536 ? 8.902 -48.224 0.118 1.00 84.00 536 LEU A C 1
ATOM 4154 O O . LEU A 1 536 ? 8.834 -48.542 -1.069 1.00 84.00 536 LEU A O 1
ATOM 4158 N N . GLU A 1 537 ? 8.184 -48.826 1.062 1.00 82.56 537 GLU A N 1
ATOM 4159 C CA . GLU A 1 537 ? 7.192 -49.871 0.798 1.00 82.56 537 GLU A CA 1
ATOM 4160 C C . GLU A 1 537 ? 6.107 -49.354 -0.145 1.00 82.56 537 GLU A C 1
ATOM 4162 O O . GLU A 1 537 ? 5.815 -49.970 -1.171 1.00 82.56 537 GLU A O 1
ATOM 4167 N N . ARG A 1 538 ? 5.623 -48.140 0.119 1.00 80.94 538 ARG A N 1
ATOM 4168 C CA . ARG A 1 538 ? 4.626 -47.476 -0.713 1.00 80.94 538 ARG A CA 1
ATOM 4169 C C . ARG A 1 538 ? 5.185 -47.056 -2.069 1.00 80.94 538 ARG A C 1
ATOM 4171 O O . ARG A 1 538 ? 4.520 -47.204 -3.091 1.00 80.94 538 ARG A O 1
ATOM 4178 N N . LEU A 1 539 ? 6.441 -46.611 -2.120 1.00 83.12 539 LEU A N 1
ATOM 4179 C CA . LEU A 1 539 ? 7.121 -46.332 -3.389 1.00 83.12 539 LEU A CA 1
ATOM 4180 C C . LEU A 1 539 ? 7.281 -47.587 -4.258 1.00 83.12 539 LEU A C 1
ATOM 4182 O O . LEU A 1 539 ? 7.189 -47.482 -5.482 1.00 83.12 539 LEU A O 1
ATOM 4186 N N . ARG A 1 540 ? 7.482 -48.769 -3.658 1.00 84.69 540 ARG A N 1
ATOM 4187 C CA . ARG A 1 540 ? 7.509 -50.048 -4.391 1.00 84.69 540 ARG A CA 1
ATOM 4188 C C . ARG A 1 540 ? 6.148 -50.384 -4.991 1.00 84.69 540 ARG A C 1
ATOM 4190 O O . ARG A 1 540 ? 6.098 -50.869 -6.118 1.00 84.69 540 ARG A O 1
ATOM 4197 N N . GLU A 1 541 ? 5.060 -50.117 -4.275 1.00 83.00 541 GLU A N 1
ATOM 4198 C CA . GLU A 1 541 ? 3.698 -50.301 -4.794 1.00 83.00 541 GLU A CA 1
ATOM 4199 C C . GLU A 1 541 ? 3.414 -49.345 -5.956 1.00 83.00 541 GLU A C 1
ATOM 4201 O O . GLU A 1 541 ? 2.989 -49.781 -7.025 1.00 83.00 541 GLU A O 1
ATOM 4206 N N . ILE A 1 542 ? 3.763 -48.062 -5.803 1.00 80.06 542 ILE A N 1
ATOM 4207 C CA . ILE A 1 542 ? 3.630 -47.050 -6.863 1.00 80.06 542 ILE A CA 1
ATOM 4208 C C . ILE A 1 542 ? 4.459 -47.428 -8.097 1.00 80.06 542 ILE A C 1
ATOM 4210 O O . ILE A 1 542 ? 4.009 -47.243 -9.226 1.00 80.06 542 ILE A O 1
ATOM 4214 N N . ALA A 1 543 ? 5.667 -47.966 -7.911 1.00 77.38 543 ALA A N 1
ATOM 4215 C CA . ALA A 1 543 ? 6.517 -48.409 -9.014 1.00 77.38 543 ALA A CA 1
ATOM 4216 C C . ALA A 1 543 ? 5.943 -49.620 -9.773 1.00 77.38 543 ALA A C 1
ATOM 4218 O O . ALA A 1 543 ? 6.266 -49.801 -10.945 1.00 77.38 543 ALA A O 1
ATOM 4219 N N . LYS A 1 544 ? 5.098 -50.430 -9.123 1.00 78.06 544 LYS A N 1
ATOM 4220 C CA . LYS A 1 544 ? 4.453 -51.621 -9.701 1.00 78.06 544 LYS A CA 1
ATOM 4221 C C . LYS A 1 544 ? 3.058 -51.356 -10.276 1.00 78.06 544 LYS A C 1
ATOM 4223 O O . LYS A 1 544 ? 2.507 -52.251 -10.918 1.00 78.06 544 LYS A O 1
ATOM 4228 N N . ALA A 1 545 ? 2.490 -50.171 -10.053 1.00 77.94 545 ALA A N 1
ATOM 4229 C CA . ALA A 1 545 ? 1.167 -49.805 -10.549 1.00 77.94 545 ALA A CA 1
ATOM 4230 C C . ALA A 1 545 ? 1.103 -49.902 -12.083 1.00 77.94 545 ALA A C 1
ATOM 4232 O O . ALA A 1 545 ? 1.993 -49.426 -12.791 1.00 77.94 545 ALA A O 1
ATOM 4233 N N . LYS A 1 546 ? 0.031 -50.508 -12.607 1.00 69.00 546 LYS A N 1
ATOM 4234 C CA . LYS A 1 546 ? -0.137 -50.765 -14.048 1.00 69.00 546 LYS A CA 1
ATOM 4235 C C . LYS A 1 546 ? -0.806 -49.606 -14.783 1.00 69.00 546 LYS A C 1
ATOM 4237 O O . LYS A 1 546 ? -0.820 -49.588 -16.012 1.00 69.00 546 LYS A O 1
ATOM 4242 N N . SER A 1 547 ? -1.359 -48.636 -14.053 1.00 70.50 547 SER A N 1
ATOM 4243 C CA . SER A 1 547 ? -1.986 -47.441 -14.620 1.00 70.50 547 SER A CA 1
ATOM 4244 C C . SER A 1 547 ? -1.686 -46.175 -13.812 1.00 70.50 547 SER A C 1
ATOM 4246 O O . SER A 1 547 ? -1.399 -46.217 -12.615 1.00 70.50 547 SER A O 1
ATOM 4248 N N . ARG A 1 548 ? -1.793 -45.013 -14.471 1.00 67.31 548 ARG A N 1
ATOM 4249 C CA . ARG A 1 548 ? -1.612 -43.699 -13.831 1.00 67.31 548 ARG A CA 1
ATOM 4250 C C . ARG A 1 548 ? -2.649 -43.442 -12.732 1.00 67.31 548 ARG A C 1
ATOM 4252 O O . ARG A 1 548 ? -2.306 -42.840 -11.720 1.00 67.31 548 ARG A O 1
ATOM 4259 N N . THR A 1 549 ? -3.878 -43.914 -12.922 1.00 71.69 549 THR A N 1
ATOM 4260 C CA . THR A 1 549 ? -4.980 -43.777 -11.959 1.00 71.69 549 THR A CA 1
ATOM 4261 C C . THR A 1 549 ? -4.712 -44.582 -10.688 1.00 71.69 549 THR A C 1
ATOM 4263 O O . THR A 1 549 ? -4.852 -44.055 -9.589 1.00 71.69 549 THR A O 1
ATOM 4266 N N . GLU A 1 550 ? -4.238 -45.821 -10.834 1.00 73.00 550 GLU A N 1
ATOM 4267 C CA . GLU A 1 550 ? -3.837 -46.689 -9.718 1.00 73.00 550 GLU A CA 1
ATOM 4268 C C . GLU A 1 550 ? -2.665 -46.073 -8.935 1.00 73.00 550 GLU A C 1
ATOM 4270 O O . GLU A 1 550 ? -2.719 -45.956 -7.714 1.00 73.00 550 GLU A O 1
ATOM 4275 N N . ALA A 1 551 ? -1.651 -45.549 -9.634 1.00 67.38 551 ALA A N 1
ATOM 4276 C CA . ALA A 1 551 ? -0.539 -44.844 -8.996 1.00 67.38 551 ALA A CA 1
ATOM 4277 C C . ALA A 1 551 ? -0.979 -43.574 -8.238 1.00 67.38 551 ALA A C 1
ATOM 4279 O O . ALA A 1 551 ? -0.397 -43.244 -7.209 1.00 67.38 551 ALA A O 1
ATOM 4280 N N . GLN A 1 552 ? -1.992 -42.849 -8.726 1.00 68.00 552 GLN A N 1
ATOM 4281 C CA . GLN A 1 552 ? -2.509 -41.635 -8.080 1.00 68.00 552 GLN A CA 1
ATOM 4282 C C . GLN A 1 552 ? -3.319 -41.934 -6.815 1.00 68.00 552 GLN A C 1
ATOM 4284 O O . GLN A 1 552 ? -3.179 -41.205 -5.832 1.00 68.00 552 GLN A O 1
ATOM 4289 N N . GLN A 1 553 ? -4.105 -43.015 -6.810 1.00 68.75 553 GLN A N 1
ATOM 4290 C CA . GLN A 1 553 ? -4.830 -43.481 -5.621 1.00 68.75 553 GLN A CA 1
ATOM 4291 C C . GLN A 1 553 ? -3.874 -43.889 -4.497 1.00 68.75 553 GLN A C 1
ATOM 4293 O O . GLN A 1 553 ? -4.140 -43.622 -3.330 1.00 68.75 553 GLN A O 1
ATOM 4298 N N . LEU A 1 554 ? -2.718 -44.461 -4.845 1.00 66.06 554 LEU A N 1
ATOM 4299 C CA . LEU A 1 554 ? -1.705 -44.854 -3.866 1.00 66.06 554 LEU A CA 1
ATOM 4300 C C . LEU A 1 554 ? -0.976 -43.658 -3.216 1.00 66.06 554 LEU A C 1
ATOM 4302 O O . LEU A 1 554 ? -0.328 -43.831 -2.190 1.00 66.06 554 LEU A O 1
ATOM 4306 N N . ILE A 1 555 ? -1.078 -42.456 -3.794 1.00 64.06 555 ILE A N 1
ATOM 4307 C CA . ILE A 1 555 ? -0.462 -41.222 -3.271 1.00 64.06 555 ILE A CA 1
ATOM 4308 C C . ILE A 1 555 ? -1.440 -40.423 -2.382 1.00 64.06 555 ILE A C 1
ATOM 4310 O O . ILE A 1 555 ? -1.017 -39.521 -1.673 1.00 64.06 555 ILE A O 1
ATOM 4314 N N . SER A 1 556 ? -2.747 -40.712 -2.434 1.00 56.41 556 SER A N 1
ATOM 4315 C CA . SER A 1 556 ? -3.806 -39.910 -1.785 1.00 56.41 556 SER A CA 1
ATOM 4316 C C . SER A 1 556 ? -4.320 -40.472 -0.446 1.00 56.41 556 SER A C 1
ATOM 4318 O O . SER A 1 556 ? -5.297 -39.956 0.094 1.00 56.41 556 SER A O 1
ATOM 4320 N N . PHE A 1 557 ? -3.639 -41.483 0.095 1.00 45.56 557 PHE A N 1
ATOM 4321 C CA . PHE A 1 557 ? -3.830 -42.101 1.412 1.00 45.56 557 PHE A CA 1
ATOM 4322 C C . PHE A 1 557 ? -2.460 -42.333 2.036 1.00 45.56 557 PHE A C 1
ATOM 4324 O O . PHE A 1 557 ? -2.382 -42.287 3.282 1.00 45.56 557 PHE A O 1
#

Secondary structure (DSSP, 8-state):
--SSHHHHHHHHHHHHHHHS-SS-EEEEE-TTS-HHHHHHHHHHHSSS-EEEEESSHHHHHHHHTSSHHHHHHHH-TT--EEE---GGGSTT-HHHHHHHHHHHHH-SEEEEEHHHHHHHHHHTTSSSSGGGSSEEEESSGGGGGG-HHHHHTTEE-HHHHHHTT---SSHHHHHHHHHH-SS--HHHHHHHHHHHHHHHSPPBTTEEEEE-TTS-EEEEESSGGGGGHHHHTSTTEEEEES---BTTB-HHHHHHHT-----TT-EEE--SS--EEEEEE--SSPTTSHHHHHHHHHHHHHSPSSEEEEES-HHHHHHHHHHSTT-EEPPSSS-HHHHHHT--TT-EEEEETTTS--------SEEEESS-----GGGG-TT--GGG---TT-GGGGT--HHHHHHHHHHHHHGGG-SSTT-EEEEEE--GGGGGS---S-GGG--S-----------------HHHHHHHHHHH-SS-TTT----SSGGGEEEEESS-GGG-SS-----GGGEEEEEHHHHHHHTTBTTBPPPHHHHHHHHH-SSHHHHHHTT--

pLDDT: mean 81.03, std 16.63, range [25.91, 98.62]

Radius of gyration: 28.03 Å; chains: 1; bounding box: 60×77×62 Å

Sequence (557 aa):
MFRSPEQAEFNQFVANHISNPDAPLLIEGATGLGKTRAYLAAVFQTDKRVAICLATNALIEQILNSSDLPWAQELAPDKTVAVFRSRRYFEDDREAYEAQREAAQIADILICTASSVIFDQRLSGSYNGVTNRDVIVFDEADQIPGLAALASDLSIDRKTLRDLNCAASTALEVAGKLLSLPQLDSEIRAKAKIIAEIASEPEVWYKRVGMTEEGGVSVIHRLPGRLLKKISNRPSTIFISATLSINGQFNDFKRAMGIGDSSSLSRIIEPKHHGHLSFSFFTDDPVDSDEWLATVVEQIEASDTPVLVATPSHKLATELGDRISGSTVRQRDETMTDAVGRMGDRDIVIGAGAWAGMDTPVQWATVIIPRVPFTGPNELFDTWTDEDAFRIGDPMTSYFDSKNAATRRLKQVFGRGLRHPDARCAIVICDPRISQLGDVAPVRFREGWFEGRRVEVVQSKAERNPALRRDALRHHGTDCQTCGHQPLILREVEVHHLNPIAEAKGMIATSMDDVAVLCRICHARAHKDGNNVIPLERLREIAKAKSRTEAQQLISF

Foldseek 3Di:
DQPDPLLQVLLVLLLVLLVPFDWAAAEAEAQQNPNLLSNLLSLLPDPWQEEEAEADVLVVVVSVPDPSNVVSCVSHVPFFEAEADDPVVCVPVPVVNVVSLVSLQPGSYYYYYPLQLLLCVLVVCNGSNNNVTSAYEYEQLVCLFARLCLFVLLKDAPVNCVVLVNDDDWLLSSLVSQCPDPDDDSSSVSSSSVSNVQDPDPDDPFWDWGQDPNRIIGIGGNGSLCSCLVVSTPSRYYYYHNACDDPQDNVLVCLSNVHDDHDPSHGYRYDLFFADEDEAEAAPDAPPDPVLLVVLLVPQVPFDPLEEEEEQDLVNLVVSPVVDPQAQEDDPPDDVQVSQVPRDPVNYYRDHVPQDDDDHPDQGQEYEYSDQQLDDSVVSPPPDDPVSDDDDPDCVCVNDPSLSVSLRSLSSSVSSQGNGSHGYYYYYYSHNCVLVHDPSDDPSNPPDDDPDRPDDDPDPDDDDDVVLFVVLCVVQPQAAPQQRDDDPDSVQKDKDFQADPVPDDDDDDDDSVRIGIHGPVLRCVQCVVHRNGDGSVLSNVLSVDPDPVSNVVSVPD